Protein AF-0000000074841908 (afdb_homodimer)

pLDDT: mean 91.7, std 14.27, range [29.22, 98.94]

Radius of gyration: 21.96 Å; Cα contacts (8 Å, |Δi|>4): 998; chains: 2; bounding box: 41×89×56 Å

Secondary structure (DSSP, 8-state):
----------PPPEEEEEEEEEE-SSEEEEEEEEE-TTS-EEEEEEEEETTPPSSS-SEEEEEEEEEETTTTEEEEEEEEEEEGGGTEEEEE-SEEEPPTT--HHHHHHHHHHHHH----EEEEEPPPEESSTTTB--EEEEEEEE--TTSGGGSS-----S-TT--EEEEEEESTTHHHHHHHHHHTT-EEEHHHHHHHHHHH--/----------PPPEEEEEEEEEE-SSEEEEEEEEE-TTS-EEEEEEEEETTPPSSS-SEEEEEEEEEETTTTEEEEEEEEEEEGGGTEEEEE-SEEEPPTT--HHHHHHHHHHHHH----EEEEEPPPEESSTTTB--EEEEEEEE--TTSGGGSS-----S-TT--EEEEEEESTTHHHHHHHHHHTT-EEEHHHHHHHHHHH--

Foldseek 3Di:
DPPPPPPPPQADKAWDDKDWDDDDPFKTWIWTWIAGSVRDIDIAIAMETPPDEPAQFFKEFEWEWDQDPVVRAIKTKWKWDADVVVRFIEIGGQMDTADHPGHNQRRRQVSCCQQWQFGWHWDDKAGWDDQCVRHYDHTYIYTYTYGDCPDPSNVDRDNPDPPVPGDMDMDIGGLVCQLVVQVVCVVVPYHYRVVSVVVSVVVVPD/DPPPPPPPPQAAKAWDDKDWDDDDPFKTWIWTWIAGSVRDIDIAIAMETPPDEPDQFFKEFEWEWAQDPVVRAIKTKWKWDADVVVRFIEIGGQMDTADHPGHNQRRRQVSCCQQWQFGWHWDDKAGWDDQCVRHYDHTYIYTYTYGDCPDPSNVDRDNPDPPVPDDMDMDIGGLVCQLVVQVVCVVVPYHYRVVSVVVSVVVVPD

Organism: Aplysia californica (NCBI:txid6500)

Sequence (412 aa):
MASKNSAPTKGKSEHISTKEVARGKWVVLNNVTYKDPTGKERSWEAIGRTTKCKGEADAVGVIAAFNDPSRKCRCVILVRQYRPPLKAYTIEFPAGLIDAGETAAQAAVREMKEETGYSVSVSKVLPASALDGGVGETTMKIVICDLDVEAEGNKNPAAVGGGADEFVDVLIQPLPSLLEKLNEYSEAGDVVDSRVYAWAVGRQSDMASKNSAPTKGKSEHISTKEVARGKWVVLNNVTYKDPTGKERSWEAIGRTTKCKGEADAVGVIAAFNDPSRKCRCVILVRQYRPPLKAYTIEFPAGLIDAGETAAQAAVREMKEETGYSVSVSKVLPASALDGGVGETTMKIVICDLDVEAEGNKNPAAVGGGADEFVDVLIQPLPSLLEKLNEYSEAGDVVDSRVYAWAVGRQSD

Structure (mmCIF, N/CA/C/O backbone):
data_AF-0000000074841908-model_v1
#
loop_
_entity.id
_entity.type
_entity.pdbx_description
1 polymer 'ADP-sugar pyrophosphatase isoform X2'
#
loop_
_atom_site.group_PDB
_atom_site.id
_atom_site.type_symbol
_atom_site.label_atom_id
_atom_site.label_alt_id
_atom_site.label_comp_id
_atom_site.label_asym_id
_atom_site.label_entity_id
_atom_site.label_seq_id
_atom_site.pdbx_PDB_ins_code
_atom_site.Cartn_x
_atom_site.Cartn_y
_atom_site.Cartn_z
_atom_site.occupancy
_atom_site.B_iso_or_equiv
_atom_site.auth_seq_id
_atom_site.auth_comp_id
_atom_site.auth_asym_id
_atom_site.auth_atom_id
_atom_site.pdbx_PDB_model_num
ATOM 1 N N . MET A 1 1 ? 15.773 -45.344 -26.453 1 29.22 1 MET A N 1
ATOM 2 C CA . MET A 1 1 ? 16.422 -44.219 -25.734 1 29.22 1 MET A CA 1
ATOM 3 C C . MET A 1 1 ? 15.422 -43.125 -25.453 1 29.22 1 MET A C 1
ATOM 5 O O . MET A 1 1 ? 14.992 -42.406 -26.375 1 29.22 1 MET A O 1
ATOM 9 N N . ALA A 1 2 ? 14.523 -43.25 -24.531 1 36.5 2 ALA A N 1
ATOM 10 C CA . ALA A 1 2 ? 13.328 -42.469 -24.234 1 36.5 2 ALA A CA 1
ATOM 11 C C . ALA A 1 2 ? 13.688 -41 -23.984 1 36.5 2 ALA A C 1
ATOM 13 O O . ALA A 1 2 ? 14.57 -40.688 -23.172 1 36.5 2 ALA A O 1
ATOM 14 N N . SER A 1 3 ? 13.562 -40.156 -24.984 1 33.66 3 SER A N 1
ATOM 15 C CA . SER A 1 3 ? 13.789 -38.688 -24.953 1 33.66 3 SER A CA 1
ATOM 16 C C . SER A 1 3 ? 13.164 -38.062 -23.719 1 33.66 3 SER A C 1
ATOM 18 O O . SER A 1 3 ? 11.984 -38.281 -23.438 1 33.66 3 SER A O 1
ATOM 20 N N . LYS A 1 4 ? 13.961 -37.844 -22.672 1 36.19 4 LYS A N 1
ATOM 21 C CA . LYS A 1 4 ? 13.617 -37.156 -21.438 1 36.19 4 LYS A CA 1
ATOM 22 C C . LYS A 1 4 ? 12.766 -35.938 -21.719 1 36.19 4 LYS A C 1
ATOM 24 O O . LYS A 1 4 ? 13.18 -35.031 -22.469 1 36.19 4 LYS A O 1
ATOM 29 N N . ASN A 1 5 ? 11.445 -36 -21.938 1 35.47 5 ASN A N 1
ATOM 30 C CA . ASN A 1 5 ? 10.461 -34.938 -22.047 1 35.47 5 ASN A CA 1
ATOM 31 C C . ASN A 1 5 ? 10.773 -33.781 -21.078 1 35.47 5 ASN A C 1
ATOM 33 O O . ASN A 1 5 ? 10.602 -33.938 -19.859 1 35.47 5 ASN A O 1
ATOM 37 N N . SER A 1 6 ? 11.883 -33.062 -21.266 1 35.34 6 SER A N 1
ATOM 38 C CA . SER A 1 6 ? 12.258 -31.875 -20.484 1 35.34 6 SER A CA 1
ATOM 39 C C . SER A 1 6 ? 11.047 -31.016 -20.156 1 35.34 6 SER A C 1
ATOM 41 O O . SER A 1 6 ? 10.242 -30.703 -21.031 1 35.34 6 SER A O 1
ATOM 43 N N . ALA A 1 7 ? 10.383 -31.188 -19.094 1 40.62 7 ALA A N 1
ATOM 44 C CA . ALA A 1 7 ? 9.359 -30.219 -18.688 1 40.62 7 ALA A CA 1
ATOM 45 C C . ALA A 1 7 ? 9.656 -28.844 -19.25 1 40.62 7 ALA A C 1
ATOM 47 O O . ALA A 1 7 ? 10.773 -28.328 -19.094 1 40.62 7 ALA A O 1
ATOM 48 N N . PRO A 1 8 ? 9.07 -28.266 -20.297 1 43.84 8 PRO A N 1
ATOM 49 C CA . PRO A 1 8 ? 9.398 -26.953 -20.891 1 43.84 8 PRO A CA 1
ATOM 50 C C . PRO A 1 8 ? 9.734 -25.906 -19.844 1 43.84 8 PRO A C 1
ATOM 52 O O . PRO A 1 8 ? 9.102 -25.859 -18.781 1 43.84 8 PRO A O 1
ATOM 55 N N . THR A 1 9 ? 10.961 -25.531 -19.578 1 47.03 9 THR A N 1
ATOM 56 C CA . THR A 1 9 ? 11.477 -24.453 -18.719 1 47.03 9 THR A CA 1
ATOM 57 C C . THR A 1 9 ? 10.555 -23.25 -18.766 1 47.03 9 THR A C 1
ATOM 59 O O . THR A 1 9 ? 10.281 -22.703 -19.828 1 47.03 9 THR A O 1
ATOM 62 N N . LYS A 1 10 ? 9.406 -23.25 -18 1 61.25 10 LYS A N 1
ATOM 63 C CA . LYS A 1 10 ? 8.555 -22.062 -18.016 1 61.25 10 LYS A CA 1
ATOM 64 C C . LYS A 1 10 ? 9.398 -20.781 -18.109 1 61.25 10 LYS A C 1
ATOM 66 O O . LYS A 1 10 ? 10.336 -20.594 -17.328 1 61.25 10 LYS A O 1
ATOM 71 N N . GLY A 1 11 ? 9.414 -20.078 -19.25 1 80.25 11 GLY A N 1
ATOM 72 C CA . GLY A 1 11 ? 10.125 -18.828 -19.469 1 80.25 11 GLY A CA 1
ATOM 73 C C . GLY A 1 11 ? 9.742 -17.734 -18.484 1 80.25 11 GLY A C 1
ATOM 74 O O . GLY A 1 11 ? 9.031 -17.984 -17.516 1 80.25 11 GLY A O 1
ATOM 75 N N . LYS A 1 12 ? 10.586 -16.672 -18.422 1 90.62 12 LYS A N 1
ATOM 76 C CA . LYS A 1 12 ? 10.336 -15.5 -17.594 1 90.62 12 LYS A CA 1
ATOM 77 C C . LYS A 1 12 ? 9.594 -14.422 -18.375 1 90.62 12 LYS A C 1
ATOM 79 O O . LYS A 1 12 ? 9.727 -14.32 -19.594 1 90.62 12 LYS A O 1
ATOM 84 N N . SER A 1 13 ? 8.703 -13.727 -17.688 1 95.25 13 SER A N 1
ATOM 85 C CA . SER A 1 13 ? 8.07 -12.555 -18.297 1 95.25 13 SER A CA 1
ATOM 86 C C . SER A 1 13 ? 9.086 -11.453 -18.562 1 95.25 13 SER A C 1
ATOM 88 O O . SER A 1 13 ? 10.062 -11.312 -17.828 1 95.25 13 SER A O 1
ATOM 90 N N . GLU A 1 14 ? 8.805 -10.719 -19.656 1 95.75 14 GLU A N 1
ATOM 91 C CA . GLU A 1 14 ? 9.75 -9.672 -20.031 1 95.75 14 GLU A CA 1
ATOM 92 C C . GLU A 1 14 ? 9.023 -8.461 -20.625 1 95.75 14 GLU A C 1
ATOM 94 O O . GLU A 1 14 ? 8.086 -8.617 -21.406 1 95.75 14 GLU A O 1
ATOM 99 N N . HIS A 1 15 ? 9.492 -7.32 -20.234 1 98.06 15 HIS A N 1
ATOM 100 C CA . HIS A 1 15 ? 8.977 -6.094 -20.828 1 98.06 15 HIS A CA 1
ATOM 101 C C . HIS A 1 15 ? 9.359 -5.992 -22.312 1 98.06 15 HIS A C 1
ATOM 103 O O . HIS A 1 15 ? 10.492 -6.309 -22.688 1 98.06 15 HIS A O 1
ATOM 109 N N . ILE A 1 16 ? 8.453 -5.527 -23.141 1 98.38 16 ILE A N 1
ATOM 110 C CA . ILE A 1 16 ? 8.719 -5.324 -24.562 1 98.38 16 ILE A CA 1
ATOM 111 C C . ILE A 1 16 ? 8.695 -3.83 -24.891 1 98.38 16 ILE A C 1
ATOM 113 O O . ILE A 1 16 ? 9.664 -3.285 -25.422 1 98.38 16 ILE A O 1
ATOM 117 N N . SER A 1 17 ? 7.566 -3.158 -24.562 1 98.38 17 SER A N 1
ATOM 118 C CA . SER A 1 17 ? 7.457 -1.74 -24.891 1 98.38 17 SER A CA 1
ATOM 119 C C . SER A 1 17 ? 6.41 -1.051 -24.016 1 98.38 17 SER A C 1
ATOM 121 O O . SER A 1 17 ? 5.586 -1.714 -23.391 1 98.38 17 SER A O 1
ATOM 123 N N . THR A 1 18 ? 6.57 0.197 -23.922 1 98 18 THR A N 1
ATOM 124 C CA . THR A 1 18 ? 5.598 1.075 -23.281 1 98 18 THR A CA 1
ATOM 125 C C . THR A 1 18 ? 5.195 2.211 -24.219 1 98 18 THR A C 1
ATOM 127 O O . THR A 1 18 ? 6.059 2.906 -24.766 1 98 18 THR A O 1
ATOM 130 N N . LYS A 1 19 ? 3.883 2.318 -24.391 1 97.81 19 LYS A N 1
ATOM 131 C CA . LYS A 1 19 ? 3.359 3.383 -25.25 1 97.81 19 LYS A CA 1
ATOM 132 C C . LYS A 1 19 ? 2.426 4.301 -24.469 1 97.81 19 LYS A C 1
ATOM 134 O O . LYS A 1 19 ? 1.477 3.836 -23.828 1 97.81 19 LYS A O 1
ATOM 139 N N . GLU A 1 20 ? 2.719 5.57 -24.562 1 97.31 20 GLU A N 1
ATOM 140 C CA . GLU A 1 20 ? 1.867 6.551 -23.906 1 97.31 20 GLU A CA 1
ATOM 141 C C . GLU A 1 20 ? 0.495 6.629 -24.562 1 97.31 20 GLU A C 1
ATOM 143 O O . GLU A 1 20 ? 0.396 6.688 -25.797 1 97.31 20 GLU A O 1
ATOM 148 N N . VAL A 1 21 ? -0.515 6.602 -23.75 1 96.38 21 VAL A N 1
ATOM 149 C CA . VAL A 1 21 ? -1.896 6.703 -24.219 1 96.38 21 VAL A CA 1
ATOM 150 C C . VAL A 1 21 ? -2.428 8.109 -23.953 1 96.38 21 VAL A C 1
ATOM 152 O O . VAL A 1 21 ? -3.07 8.711 -24.812 1 96.38 21 VAL A O 1
ATOM 155 N N . ALA A 1 22 ? -2.219 8.602 -22.781 1 97.12 22 ALA A N 1
ATOM 156 C CA . ALA A 1 22 ? -2.648 9.93 -22.359 1 97.12 22 ALA A CA 1
ATOM 157 C C . ALA A 1 22 ? -1.729 10.484 -21.266 1 97.12 22 ALA A C 1
ATOM 159 O O . ALA A 1 22 ? -1.188 9.719 -20.469 1 97.12 22 ALA A O 1
ATOM 160 N N . ARG A 1 23 ? -1.58 11.828 -21.281 1 96.25 23 ARG A N 1
ATOM 161 C CA . ARG A 1 23 ? -0.654 12.461 -20.344 1 96.25 23 ARG A CA 1
ATOM 162 C C . ARG A 1 23 ? -1.282 13.695 -19.703 1 96.25 23 ARG A C 1
ATOM 164 O O . ARG A 1 23 ? -1.821 14.555 -20.406 1 96.25 23 ARG A O 1
ATOM 171 N N . GLY A 1 24 ? -1.348 13.656 -18.406 1 95.5 24 GLY A N 1
ATOM 172 C CA . GLY A 1 24 ? -1.658 14.859 -17.656 1 95.5 24 GLY A CA 1
ATOM 173 C C . GLY A 1 24 ? -0.424 15.586 -17.156 1 95.5 24 GLY A C 1
ATOM 174 O O . GLY A 1 24 ? 0.679 15.359 -17.656 1 95.5 24 GLY A O 1
ATOM 175 N N . LYS A 1 25 ? -0.64 16.547 -16.344 1 95.5 25 LYS A N 1
ATOM 176 C CA . LYS A 1 25 ? 0.478 17.297 -15.766 1 95.5 25 LYS A CA 1
ATOM 177 C C . LYS A 1 25 ? 1.285 16.406 -14.82 1 95.5 25 LYS A C 1
ATOM 179 O O . LYS A 1 25 ? 2.514 16.5 -14.766 1 95.5 25 LYS A O 1
ATOM 184 N N . TRP A 1 26 ? 0.561 15.484 -14.094 1 95.69 26 TRP A N 1
ATOM 185 C CA . TRP A 1 26 ? 1.221 14.766 -13.008 1 95.69 26 TRP A CA 1
ATOM 186 C C . TRP A 1 26 ? 1.149 13.258 -13.227 1 95.69 26 TRP A C 1
ATOM 188 O O . TRP A 1 26 ? 1.909 12.5 -12.617 1 95.69 26 TRP A O 1
ATOM 198 N N . VAL A 1 27 ? 0.228 12.773 -14.07 1 96.94 27 VAL A N 1
ATOM 199 C CA . VAL A 1 27 ? 0.012 11.344 -14.258 1 96.94 27 VAL A CA 1
ATOM 200 C C . VAL A 1 27 ? -0.019 11.016 -15.75 1 96.94 27 VAL A C 1
ATOM 202 O O . VAL A 1 27 ? -0.584 11.773 -16.547 1 96.94 27 VAL A O 1
ATOM 205 N N . VAL A 1 28 ? 0.568 9.938 -16.109 1 97.06 28 VAL A N 1
ATOM 206 C CA . VAL A 1 28 ? 0.56 9.453 -17.484 1 97.06 28 VAL A CA 1
ATOM 207 C C . VAL A 1 28 ? -0.056 8.055 -17.547 1 97.06 28 VAL A C 1
ATOM 209 O O . VAL A 1 28 ? 0.204 7.219 -16.672 1 97.06 28 VAL A O 1
ATOM 212 N N . LEU A 1 29 ? -0.967 7.812 -18.453 1 97.75 29 LEU A N 1
ATOM 213 C CA . LEU A 1 29 ? -1.534 6.504 -18.766 1 97.75 29 LEU A CA 1
ATOM 214 C C . LEU A 1 29 ? -0.788 5.848 -19.922 1 97.75 29 LEU A C 1
ATOM 216 O O . LEU A 1 29 ? -0.633 6.445 -20.984 1 97.75 29 LEU A O 1
ATOM 220 N N . ASN A 1 30 ? -0.305 4.641 -19.703 1 98.06 30 ASN A N 1
ATOM 221 C CA . ASN A 1 30 ? 0.485 3.904 -20.672 1 98.06 30 ASN A CA 1
ATOM 222 C C . ASN A 1 30 ? -0.14 2.549 -21 1 98.06 30 ASN A C 1
ATOM 224 O O . ASN A 1 30 ? -0.87 1.989 -20.172 1 98.06 30 ASN A O 1
ATOM 228 N N . ASN A 1 31 ? 0.128 2.076 -22.188 1 98.19 31 ASN A N 1
ATOM 229 C CA . ASN A 1 31 ? -0.021 0.667 -22.531 1 98.19 31 ASN A CA 1
ATOM 230 C C . ASN A 1 31 ? 1.321 -0.058 -22.531 1 98.19 31 ASN A C 1
ATOM 232 O O . ASN A 1 31 ? 2.225 0.289 -23.297 1 98.19 31 ASN A O 1
ATOM 236 N N . VAL A 1 32 ? 1.438 -0.991 -21.703 1 98.44 32 VAL A N 1
ATOM 237 C CA . VAL A 1 32 ? 2.67 -1.765 -21.578 1 98.44 32 VAL A CA 1
ATOM 238 C C . VAL A 1 32 ? 2.514 -3.105 -22.281 1 98.44 32 VAL A C 1
ATOM 240 O O . VAL A 1 32 ? 1.568 -3.852 -22.016 1 98.44 32 VAL A O 1
ATOM 243 N N . THR A 1 33 ? 3.355 -3.352 -23.219 1 98.62 33 THR A N 1
ATOM 244 C CA . THR A 1 33 ? 3.42 -4.652 -23.859 1 98.62 33 THR A CA 1
ATOM 245 C C . THR A 1 33 ? 4.523 -5.512 -23.25 1 98.62 33 THR A C 1
ATOM 247 O O . THR A 1 33 ? 5.633 -5.031 -23.016 1 98.62 33 THR A O 1
ATOM 250 N N . TYR A 1 34 ? 4.203 -6.734 -22.938 1 97.69 34 TYR A N 1
ATOM 251 C CA . TYR A 1 34 ? 5.172 -7.645 -22.344 1 97.69 34 TYR A CA 1
ATOM 252 C C . TYR A 1 34 ? 4.953 -9.07 -22.828 1 97.69 34 TYR A C 1
ATOM 254 O O . TYR A 1 34 ? 3.92 -9.375 -23.438 1 97.69 34 TYR A O 1
ATOM 262 N N . LYS A 1 35 ? 5.949 -9.883 -22.656 1 96.94 35 LYS A N 1
ATOM 263 C CA . LYS A 1 35 ? 5.859 -11.312 -22.922 1 96.94 35 LYS A CA 1
ATOM 264 C C . LYS A 1 35 ? 5.621 -12.094 -21.625 1 96.94 35 LYS A C 1
ATOM 266 O O . LYS A 1 35 ? 6.312 -11.883 -20.641 1 96.94 35 LYS A O 1
ATOM 271 N N . ASP A 1 36 ? 4.641 -12.961 -21.719 1 94.81 36 ASP A N 1
ATOM 272 C CA . ASP A 1 36 ? 4.426 -13.812 -20.547 1 94.81 36 ASP A CA 1
ATOM 273 C C . ASP A 1 36 ? 5.34 -15.031 -20.578 1 94.81 36 ASP A C 1
ATOM 275 O O . ASP A 1 36 ? 6.129 -15.195 -21.516 1 94.81 36 ASP A O 1
ATOM 279 N N . PRO A 1 37 ? 5.379 -15.906 -19.594 1 93.12 37 PRO A N 1
ATOM 280 C CA . PRO A 1 37 ? 6.332 -17.016 -19.531 1 93.12 37 PRO A CA 1
ATOM 281 C C . PRO A 1 37 ? 6.164 -18.016 -20.672 1 93.12 37 PRO A C 1
ATOM 283 O O . PRO A 1 37 ? 7.074 -18.797 -20.953 1 93.12 37 PRO A O 1
ATOM 286 N N . THR A 1 38 ? 5.047 -18.016 -21.344 1 92.38 38 THR A N 1
ATOM 287 C CA . THR A 1 38 ? 4.832 -18.906 -22.484 1 92.38 38 THR A CA 1
ATOM 288 C C . THR A 1 38 ? 5.336 -18.266 -23.766 1 92.38 38 THR A C 1
ATOM 290 O O . THR A 1 38 ? 5.316 -18.891 -24.828 1 92.38 38 THR A O 1
ATOM 293 N N . GLY A 1 39 ? 5.707 -17.016 -23.656 1 93.38 39 GLY A N 1
ATOM 294 C CA . GLY A 1 39 ? 6.199 -16.297 -24.828 1 93.38 39 GLY A CA 1
ATOM 295 C C . GLY A 1 39 ? 5.133 -15.469 -25.516 1 93.38 39 GLY A C 1
ATOM 296 O O . GLY A 1 39 ? 5.418 -14.742 -26.469 1 93.38 39 GLY A O 1
ATOM 297 N N . LYS A 1 40 ? 3.963 -15.539 -25.031 1 95.12 40 LYS A N 1
ATOM 298 C CA . LYS A 1 40 ? 2.855 -14.789 -25.609 1 95.12 40 LYS A CA 1
ATOM 299 C C . LYS A 1 40 ? 2.945 -13.312 -25.25 1 95.12 40 LYS A C 1
ATOM 301 O O . LYS A 1 40 ? 3.217 -12.961 -24.094 1 95.12 40 LYS A O 1
ATOM 306 N N . GLU A 1 41 ? 2.715 -12.453 -26.234 1 96.5 41 GLU A N 1
ATOM 307 C CA . GLU A 1 41 ? 2.672 -11.016 -25.984 1 96.5 41 GLU A CA 1
ATOM 308 C C . GLU A 1 41 ? 1.345 -10.602 -25.359 1 96.5 41 GLU A C 1
ATOM 310 O O . GLU A 1 41 ? 0.279 -11.031 -25.812 1 96.5 41 GLU A O 1
ATOM 315 N N . ARG A 1 42 ? 1.458 -9.828 -24.344 1 96.62 42 ARG A N 1
ATOM 316 C CA . ARG A 1 42 ? 0.302 -9.32 -23.609 1 96.62 42 ARG A CA 1
ATOM 317 C C . ARG A 1 42 ? 0.368 -7.805 -23.469 1 96.62 42 ARG A C 1
ATOM 319 O O . ARG A 1 42 ? 1.421 -7.199 -23.688 1 96.62 42 ARG A O 1
ATOM 326 N N . SER A 1 43 ? -0.768 -7.23 -23.234 1 97.06 43 SER A N 1
ATOM 327 C CA . SER A 1 43 ? -0.873 -5.797 -22.984 1 97.06 43 SER A CA 1
ATOM 328 C C . SER A 1 43 ? -1.454 -5.523 -21.594 1 97.06 43 SER A C 1
ATOM 330 O O . SER A 1 43 ? -2.279 -6.293 -21.109 1 97.06 43 SER A O 1
ATOM 332 N N . TRP A 1 44 ? -0.94 -4.469 -21.047 1 97.69 44 TRP A N 1
ATOM 333 C CA . TRP A 1 44 ? -1.365 -4.027 -19.719 1 97.69 44 TRP A CA 1
ATOM 334 C C . TRP A 1 44 ? -1.463 -2.508 -19.656 1 97.69 44 TRP A C 1
ATOM 336 O O . TRP A 1 44 ? -0.546 -1.803 -20.078 1 97.69 44 TRP A O 1
ATOM 346 N N . GLU A 1 45 ? -2.633 -2.004 -19.172 1 97.94 45 GLU A N 1
ATOM 347 C CA . GLU A 1 45 ? -2.73 -0.568 -18.922 1 97.94 45 GLU A CA 1
ATOM 348 C C . GLU A 1 45 ? -2.102 -0.195 -17.578 1 97.94 45 GLU A C 1
ATOM 350 O O . GLU A 1 45 ? -2.414 -0.799 -16.562 1 97.94 45 GLU A O 1
ATOM 355 N N . ALA A 1 46 ? -1.201 0.742 -17.578 1 97.69 46 ALA A N 1
ATOM 356 C CA . ALA A 1 46 ? -0.436 1.137 -16.406 1 97.69 46 ALA A CA 1
ATOM 357 C C . ALA A 1 46 ? -0.327 2.656 -16.297 1 97.69 46 ALA A C 1
ATOM 359 O O . ALA A 1 46 ? -0.462 3.361 -17.312 1 97.69 46 ALA A O 1
ATOM 360 N N . ILE A 1 47 ? -0.094 3.064 -15.078 1 97.12 47 ILE A N 1
ATOM 361 C CA . ILE A 1 47 ? 0.081 4.5 -14.883 1 97.12 47 ILE A CA 1
ATOM 362 C C . ILE A 1 47 ? 1.502 4.785 -14.398 1 97.12 47 ILE A C 1
ATOM 364 O O . ILE A 1 47 ? 2.145 3.924 -13.797 1 97.12 47 ILE A O 1
ATOM 368 N N . GLY A 1 48 ? 1.931 5.961 -14.688 1 95.31 48 GLY A N 1
ATOM 369 C CA . GLY A 1 48 ? 3.166 6.512 -14.148 1 95.31 48 GLY A CA 1
ATOM 370 C C . GLY A 1 48 ? 3.033 7.957 -13.703 1 95.31 48 GLY A C 1
ATOM 371 O O . GLY A 1 48 ? 2.018 8.602 -13.969 1 95.31 48 GLY A O 1
ATOM 372 N N . ARG A 1 49 ? 3.979 8.398 -12.961 1 94.5 49 ARG A N 1
ATOM 373 C CA . ARG A 1 49 ? 4.082 9.812 -12.633 1 94.5 49 ARG A CA 1
ATOM 374 C C . ARG A 1 49 ? 4.941 10.555 -13.648 1 94.5 49 ARG A C 1
ATOM 376 O O . ARG A 1 49 ? 5.965 10.039 -14.094 1 94.5 49 ARG A O 1
ATOM 383 N N . THR A 1 50 ? 4.523 11.75 -13.969 1 93.44 50 THR A N 1
ATOM 384 C CA . THR A 1 50 ? 5.281 12.539 -14.922 1 93.44 50 THR A CA 1
ATOM 385 C C . THR A 1 50 ? 6.469 13.219 -14.242 1 93.44 50 THR A C 1
ATOM 387 O O . THR A 1 50 ? 7.348 13.766 -14.914 1 93.44 50 THR A O 1
ATOM 390 N N . THR A 1 51 ? 6.527 13.203 -12.93 1 85.94 51 THR A N 1
ATOM 391 C CA . THR A 1 51 ? 7.551 13.898 -12.156 1 85.94 51 THR A CA 1
ATOM 392 C C . THR A 1 51 ? 8.586 12.914 -11.617 1 85.94 51 THR A C 1
ATOM 394 O O . THR A 1 51 ? 9.344 13.234 -10.703 1 85.94 51 THR A O 1
ATOM 397 N N . LYS A 1 52 ? 8.578 11.758 -12.141 1 83.94 52 LYS A N 1
ATOM 398 C CA . LYS A 1 52 ? 9.523 10.766 -11.641 1 83.94 52 LYS A CA 1
ATOM 399 C C . LYS A 1 52 ? 10.969 11.234 -11.82 1 83.94 52 LYS A C 1
ATOM 401 O O . LYS A 1 52 ? 11.344 11.719 -12.891 1 83.94 52 LYS A O 1
ATOM 406 N N . CYS A 1 53 ? 11.656 11.25 -10.719 1 80.06 53 CYS A N 1
ATOM 407 C CA . CYS A 1 53 ? 13.07 11.586 -10.75 1 80.06 53 CYS A CA 1
ATOM 408 C C . CYS A 1 53 ? 13.93 10.328 -10.664 1 80.06 53 CYS A C 1
ATOM 410 O O . CYS A 1 53 ? 13.469 9.281 -10.195 1 80.06 53 CYS A O 1
ATOM 412 N N . LYS A 1 54 ? 15.18 10.562 -11.281 1 79.25 54 LYS A N 1
ATOM 413 C CA . LYS A 1 54 ? 16.141 9.477 -11.109 1 79.25 54 LYS A CA 1
ATOM 414 C C . LYS A 1 54 ? 16.484 9.273 -9.641 1 79.25 54 LYS A C 1
ATOM 416 O O . LYS A 1 54 ? 16.688 10.242 -8.906 1 79.25 54 LYS A O 1
ATOM 421 N N . GLY A 1 55 ? 16.266 8.117 -9.102 1 78.5 55 GLY A N 1
ATOM 422 C CA . GLY A 1 55 ? 16.562 7.887 -7.699 1 78.5 55 GLY A CA 1
ATOM 423 C C . GLY A 1 55 ? 16.172 6.504 -7.223 1 78.5 55 GLY A C 1
ATOM 424 O O . GLY A 1 55 ? 15.977 5.594 -8.031 1 78.5 55 GLY A O 1
ATOM 425 N N . GLU A 1 56 ? 16.281 6.391 -5.957 1 86.31 56 GLU A N 1
ATOM 426 C CA . GLU A 1 56 ? 16.094 5.113 -5.281 1 86.31 56 GLU A CA 1
ATOM 427 C C . GLU A 1 56 ? 14.625 4.699 -5.281 1 86.31 56 GLU A C 1
ATOM 429 O O . GLU A 1 56 ? 14.312 3.506 -5.332 1 86.31 56 GLU A O 1
ATOM 434 N N . ALA A 1 57 ? 13.656 5.68 -5.211 1 96.31 57 ALA A N 1
ATOM 435 C CA . ALA A 1 57 ? 12.203 5.5 -5.195 1 96.31 57 ALA A CA 1
ATOM 436 C C . ALA A 1 57 ? 11.484 6.82 -5.445 1 96.31 57 ALA A C 1
ATOM 438 O O . ALA A 1 57 ? 12.117 7.883 -5.48 1 96.31 57 ALA A O 1
ATOM 439 N N . ASP A 1 58 ? 10.242 6.742 -5.73 1 96.81 58 ASP A N 1
ATOM 440 C CA . ASP A 1 58 ? 9.453 7.949 -5.977 1 96.81 58 ASP A CA 1
ATOM 441 C C . ASP A 1 58 ? 9.188 8.703 -4.676 1 96.81 58 ASP A C 1
ATOM 443 O O . ASP A 1 58 ? 9.18 9.938 -4.66 1 96.81 58 ASP A O 1
ATOM 447 N N . ALA A 1 59 ? 8.984 7.965 -3.617 1 97.31 59 ALA A N 1
ATOM 448 C CA . ALA A 1 59 ? 8.516 8.57 -2.375 1 97.31 59 ALA A CA 1
ATOM 449 C C . ALA A 1 59 ? 9.094 7.848 -1.16 1 97.31 59 ALA A C 1
ATOM 451 O O . ALA A 1 59 ? 9.75 6.816 -1.301 1 97.31 59 ALA A O 1
ATOM 452 N N . VAL A 1 60 ? 8.891 8.484 -0.013 1 98.5 60 VAL A N 1
ATOM 453 C CA . VAL A 1 60 ? 9.164 7.836 1.266 1 98.5 60 VAL A CA 1
ATOM 454 C C . VAL A 1 60 ? 7.898 7.82 2.119 1 98.5 60 VAL A C 1
ATOM 456 O O . VAL A 1 60 ? 7.023 8.672 1.957 1 98.5 60 VAL A O 1
ATOM 459 N N . GLY A 1 61 ? 7.684 6.844 2.883 1 98.75 61 GLY A N 1
ATOM 460 C CA . GLY A 1 61 ? 6.797 6.773 4.031 1 98.75 61 GLY A CA 1
ATOM 461 C C . GLY A 1 61 ? 7.527 6.539 5.34 1 98.75 61 GLY A C 1
ATOM 462 O O . GLY A 1 61 ? 8.445 5.719 5.406 1 98.75 61 GLY A O 1
ATOM 463 N N . VAL A 1 62 ? 7.18 7.258 6.363 1 98.88 62 VAL A N 1
ATOM 464 C CA . VAL A 1 62 ? 7.992 7.281 7.574 1 98.88 62 VAL A CA 1
ATOM 465 C C . VAL A 1 62 ? 7.23 6.625 8.719 1 98.88 62 VAL A C 1
ATOM 467 O O . VAL A 1 62 ? 6.086 6.984 9 1 98.88 62 VAL A O 1
ATOM 470 N N . ILE A 1 63 ? 7.773 5.656 9.32 1 98.81 63 ILE A N 1
ATOM 471 C CA . ILE A 1 63 ? 7.266 5.098 10.57 1 98.81 63 ILE A CA 1
ATOM 472 C C . ILE A 1 63 ? 8.078 5.641 11.742 1 98.81 63 ILE A C 1
ATOM 474 O O . ILE A 1 63 ? 9.25 5.305 11.906 1 98.81 63 ILE A O 1
ATOM 478 N N . ALA A 1 64 ? 7.477 6.449 12.5 1 98.12 64 ALA A N 1
ATOM 479 C CA . ALA A 1 64 ? 8.094 7.051 13.68 1 98.12 64 ALA A CA 1
ATOM 480 C C . ALA A 1 64 ? 7.316 6.699 14.945 1 98.12 64 ALA A C 1
ATOM 482 O O . ALA A 1 64 ? 6.293 7.32 15.242 1 98.12 64 ALA A O 1
ATOM 483 N N . ALA A 1 65 ? 7.742 5.707 15.641 1 95.75 65 ALA A N 1
ATOM 484 C CA . ALA A 1 65 ? 7.203 5.324 16.953 1 95.75 65 ALA A CA 1
ATOM 485 C C . ALA A 1 65 ? 8.109 5.801 18.078 1 95.75 65 ALA A C 1
ATOM 487 O O . ALA A 1 65 ? 9.32 5.934 17.891 1 95.75 65 ALA A O 1
ATOM 488 N N . PHE A 1 66 ? 7.527 6.082 19.141 1 95.62 66 PHE A N 1
ATOM 489 C CA . PHE A 1 66 ? 8.273 6.637 20.266 1 95.62 66 PHE A CA 1
ATOM 490 C C . PHE A 1 66 ? 7.562 6.348 21.578 1 95.62 66 PHE A C 1
ATOM 492 O O . PHE A 1 66 ? 6.363 6.055 21.594 1 95.62 66 PHE A O 1
ATOM 499 N N . ASN A 1 67 ? 8.336 6.371 22.656 1 94.62 67 ASN A N 1
ATOM 500 C CA . ASN A 1 67 ? 7.734 6.297 23.969 1 94.62 67 ASN A CA 1
ATOM 501 C C . ASN A 1 67 ? 7.152 7.641 24.406 1 94.62 67 ASN A C 1
ATOM 503 O O . ASN A 1 67 ? 7.867 8.641 24.469 1 94.62 67 ASN A O 1
ATOM 507 N N . ASP A 1 68 ? 5.895 7.645 24.594 1 93.31 68 ASP A N 1
ATOM 508 C CA . ASP A 1 68 ? 5.234 8.859 25.062 1 93.31 68 ASP A CA 1
ATOM 509 C C . ASP A 1 68 ? 5.145 8.883 26.594 1 93.31 68 ASP A C 1
ATOM 511 O O . ASP A 1 68 ? 4.371 8.133 27.188 1 93.31 68 ASP A O 1
ATOM 515 N N . PRO A 1 69 ? 5.891 9.805 27.172 1 92.06 69 PRO A N 1
ATOM 516 C CA . PRO A 1 69 ? 5.891 9.828 28.641 1 92.06 69 PRO A CA 1
ATOM 517 C C . PRO A 1 69 ? 4.539 10.234 29.219 1 92.06 69 PRO A C 1
ATOM 519 O O . PRO A 1 69 ? 4.164 9.773 30.297 1 92.06 69 PRO A O 1
ATOM 522 N N . SER A 1 70 ? 3.838 11.031 28.547 1 90.75 70 SER A N 1
ATOM 523 C CA . SER A 1 70 ? 2.557 11.516 29.062 1 90.75 70 SER A CA 1
ATOM 524 C C . SER A 1 70 ? 1.513 10.398 29.062 1 90.75 70 SER A C 1
ATOM 526 O O . SER A 1 70 ? 0.682 10.328 29.969 1 90.75 70 SER A O 1
ATOM 528 N N . ARG A 1 71 ? 1.592 9.492 28.156 1 91.44 71 ARG A N 1
ATOM 529 C CA . ARG A 1 71 ? 0.624 8.406 28.016 1 91.44 71 ARG A CA 1
ATOM 530 C C . ARG A 1 71 ? 1.155 7.117 28.625 1 91.44 71 ARG A C 1
ATOM 532 O O . ARG A 1 71 ? 0.413 6.145 28.766 1 91.44 71 ARG A O 1
ATOM 539 N N . LYS A 1 72 ? 2.4 7.078 28.875 1 93.75 72 LYS A N 1
ATOM 540 C CA . LYS A 1 72 ? 3.074 5.926 29.469 1 93.75 72 LYS A CA 1
ATOM 541 C C . LYS A 1 72 ? 2.959 4.699 28.562 1 93.75 72 LYS A C 1
ATOM 543 O O . LYS A 1 72 ? 2.674 3.598 29.047 1 93.75 72 LYS A O 1
ATOM 548 N N . CYS A 1 73 ? 2.945 4.898 27.328 1 94.69 73 CYS A N 1
ATOM 549 C CA . CYS A 1 73 ? 2.961 3.83 26.328 1 94.69 73 CYS A CA 1
ATOM 550 C C . CYS A 1 73 ? 3.674 4.273 25.062 1 94.69 73 CYS A C 1
ATOM 552 O O . CYS A 1 73 ? 4.039 5.445 24.922 1 94.69 73 CYS A O 1
ATOM 554 N N . ARG A 1 74 ? 3.977 3.326 24.25 1 95.69 74 ARG A N 1
ATOM 555 C CA . ARG A 1 74 ? 4.531 3.645 22.938 1 95.69 74 ARG A CA 1
ATOM 556 C C . ARG A 1 74 ? 3.451 4.172 22 1 95.69 74 ARG A C 1
ATOM 558 O O . ARG A 1 74 ? 2.322 3.678 22.016 1 95.69 74 ARG A O 1
ATOM 565 N N . CYS A 1 75 ? 3.805 5.176 21.266 1 97.31 75 CYS A N 1
ATOM 566 C CA . CYS A 1 75 ? 2.895 5.801 20.312 1 97.31 75 CYS A CA 1
ATOM 567 C C . CYS A 1 75 ? 3.523 5.883 18.922 1 97.31 75 CYS A C 1
ATOM 569 O O . CYS A 1 75 ? 4.715 5.609 18.766 1 97.31 75 CYS A O 1
ATOM 571 N N . VAL A 1 76 ? 2.711 6.156 17.969 1 98 76 VAL A N 1
ATOM 572 C CA . VAL A 1 76 ? 3.162 6.383 16.594 1 98 76 VAL A CA 1
ATOM 573 C C . VAL A 1 76 ? 2.562 7.68 16.062 1 98 76 VAL A C 1
ATOM 575 O O . VAL A 1 76 ? 1.446 8.055 16.438 1 98 76 VAL A O 1
ATOM 578 N N . ILE A 1 77 ? 3.322 8.383 15.195 1 98.06 77 ILE A N 1
ATOM 579 C CA . ILE A 1 77 ? 2.828 9.578 14.516 1 98.06 77 ILE A CA 1
ATOM 580 C C . ILE A 1 77 ? 2.164 9.188 13.195 1 98.06 77 ILE A C 1
ATOM 582 O O . ILE A 1 77 ? 2.785 8.539 12.352 1 98.06 77 ILE A O 1
ATOM 586 N N . LEU A 1 78 ? 0.92 9.5 13.031 1 98.62 78 LEU A N 1
ATOM 587 C CA . LEU A 1 78 ? 0.184 9.414 11.781 1 98.62 78 LEU A CA 1
ATOM 588 C C . LEU A 1 78 ? -0.275 10.789 11.32 1 98.62 78 LEU A C 1
ATOM 590 O O . LEU A 1 78 ? -0.153 11.773 12.055 1 98.62 78 LEU A O 1
ATOM 594 N N . VAL A 1 79 ? -0.715 10.836 10.086 1 98 79 VAL A N 1
ATOM 595 C CA . VAL A 1 79 ? -1.271 12.086 9.57 1 98 79 VAL A CA 1
ATOM 596 C C . VAL A 1 79 ? -2.627 11.82 8.922 1 98 79 VAL A C 1
ATOM 598 O O . VAL A 1 79 ? -2.898 10.703 8.469 1 98 79 VAL A O 1
ATOM 601 N N . ARG A 1 80 ? -3.463 12.773 8.961 1 97.75 80 ARG A N 1
ATOM 602 C CA . ARG A 1 80 ? -4.77 12.773 8.312 1 97.75 80 ARG A CA 1
ATOM 603 C C . ARG A 1 80 ? -4.871 13.898 7.285 1 97.75 80 ARG A C 1
ATOM 605 O O . ARG A 1 80 ? -4.633 15.062 7.613 1 97.75 80 ARG A O 1
ATOM 612 N N . GLN A 1 81 ? -5.105 13.617 6.117 1 96.62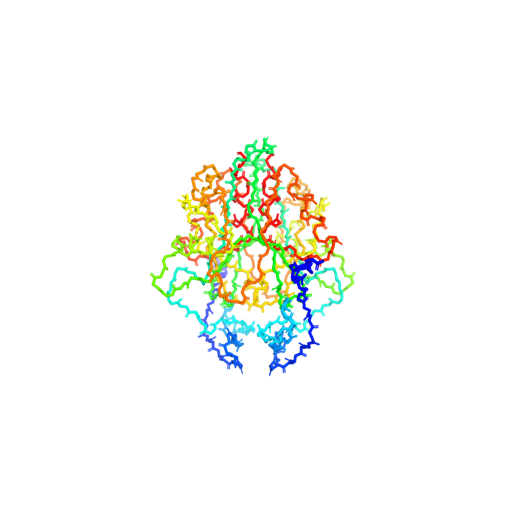 81 GLN A N 1
ATOM 613 C CA . GLN A 1 81 ? -5.246 14.609 5.062 1 96.62 81 GLN A CA 1
ATOM 614 C C . GLN A 1 81 ? -6.246 14.156 4.004 1 96.62 81 GLN A C 1
ATOM 616 O O . GLN A 1 81 ? -6.543 12.969 3.893 1 96.62 81 GLN A O 1
ATOM 621 N N . TYR A 1 82 ? -6.734 15.141 3.268 1 96.94 82 TYR A N 1
ATOM 622 C CA . TYR A 1 82 ? -7.703 14.844 2.217 1 96.94 82 TYR A CA 1
ATOM 623 C C . TYR A 1 82 ? -7.008 14.32 0.968 1 96.94 82 TYR A C 1
ATOM 625 O O . TYR A 1 82 ? -6.031 14.906 0.498 1 96.94 82 TYR A O 1
ATOM 633 N N . ARG A 1 83 ? -7.465 13.203 0.454 1 97.81 83 ARG A N 1
ATOM 634 C CA . ARG A 1 83 ? -7 12.648 -0.812 1 97.81 83 ARG A CA 1
ATOM 635 C C . ARG A 1 83 ? -8.094 12.703 -1.873 1 97.81 83 ARG A C 1
ATOM 637 O O . ARG A 1 83 ? -9.031 11.906 -1.854 1 97.81 83 ARG A O 1
ATOM 644 N N . PRO A 1 84 ? -7.969 13.539 -2.783 1 97.94 84 PRO A N 1
ATOM 645 C CA . PRO A 1 84 ? -9.016 13.75 -3.791 1 97.94 84 PRO A CA 1
ATOM 646 C C . PRO A 1 84 ? -9.359 12.477 -4.559 1 97.94 84 PRO A C 1
ATOM 648 O O . PRO A 1 84 ? -10.531 12.211 -4.832 1 97.94 84 PRO A O 1
ATOM 651 N N . PRO A 1 85 ? -8.383 11.617 -4.953 1 98 85 PRO A N 1
ATOM 652 C CA . PRO A 1 85 ? -8.766 10.406 -5.68 1 98 85 PRO A CA 1
ATOM 653 C C . PRO A 1 85 ? -9.797 9.562 -4.922 1 98 85 PRO A C 1
ATOM 655 O O . PRO A 1 85 ? -10.633 8.906 -5.543 1 98 85 PRO A O 1
ATOM 658 N N . LEU A 1 86 ? -9.719 9.625 -3.615 1 97.88 86 LEU A N 1
ATOM 659 C CA . LEU A 1 86 ? -10.602 8.805 -2.789 1 97.88 86 LEU A CA 1
ATOM 660 C C . LEU A 1 86 ? -11.82 9.602 -2.34 1 97.88 86 LEU A C 1
ATOM 662 O O . LEU A 1 86 ? -12.742 9.047 -1.736 1 97.88 86 LEU A O 1
ATOM 666 N N . LYS A 1 87 ? -11.789 10.914 -2.557 1 97.5 87 LYS A N 1
ATOM 667 C CA . LYS A 1 87 ? -12.836 11.812 -2.088 1 97.5 87 LYS A CA 1
ATOM 668 C C . LYS A 1 87 ? -13.062 11.664 -0.587 1 97.5 87 LYS A C 1
ATOM 670 O O . LYS A 1 87 ? -14.203 11.641 -0.125 1 97.5 87 LYS A O 1
ATOM 675 N N . ALA A 1 88 ? -11.992 11.531 0.124 1 97.88 88 ALA A N 1
ATOM 676 C CA . ALA A 1 88 ? -12.07 11.273 1.561 1 97.88 88 ALA A CA 1
ATOM 677 C C . ALA A 1 88 ? -10.773 11.695 2.258 1 97.88 88 ALA A C 1
ATOM 679 O O . ALA A 1 88 ? -9.742 11.859 1.608 1 97.88 88 ALA A O 1
ATOM 680 N N . TYR A 1 89 ? -10.906 11.93 3.527 1 98.12 89 TYR A N 1
ATOM 681 C CA . TYR A 1 89 ? -9.703 12 4.352 1 98.12 89 TYR A CA 1
ATOM 682 C C . TYR A 1 89 ? -9.109 10.609 4.566 1 98.12 89 TYR A C 1
ATOM 684 O O . TYR A 1 89 ? -9.836 9.617 4.633 1 98.12 89 TYR A O 1
ATOM 692 N N . THR A 1 90 ? -7.82 10.594 4.621 1 98.62 90 THR A N 1
ATOM 693 C CA . THR A 1 90 ? -7.098 9.336 4.789 1 98.62 90 THR A CA 1
ATOM 694 C C . THR A 1 90 ? -6.18 9.406 6.008 1 98.62 90 THR A C 1
ATOM 696 O O . THR A 1 90 ? -5.695 10.477 6.371 1 98.62 90 THR A O 1
ATOM 699 N N . ILE A 1 91 ? -6.02 8.281 6.684 1 98.94 91 ILE A N 1
ATOM 700 C CA . ILE A 1 91 ? -5.039 8.109 7.75 1 98.94 91 ILE A CA 1
ATOM 701 C C . ILE A 1 91 ? -3.789 7.43 7.195 1 98.94 91 ILE A C 1
ATOM 703 O O . ILE A 1 91 ? -3.865 6.324 6.652 1 98.94 91 ILE A O 1
ATOM 707 N N . GLU A 1 92 ? -2.658 8.078 7.336 1 98.88 92 GLU A N 1
ATOM 708 C CA . GLU A 1 92 ? -1.437 7.629 6.672 1 98.88 92 GLU A CA 1
ATOM 709 C C . GLU A 1 92 ? -0.225 7.777 7.586 1 98.88 92 GLU A C 1
ATOM 711 O O . GLU A 1 92 ? -0.261 8.539 8.555 1 98.88 92 GLU A O 1
ATOM 716 N N . PHE A 1 93 ? 0.88 7.02 7.266 1 98.88 93 PHE A N 1
ATOM 717 C CA . PHE A 1 93 ? 2.182 7.477 7.742 1 98.88 93 PHE A CA 1
ATOM 718 C C . PHE A 1 93 ? 2.557 8.805 7.102 1 98.88 93 PHE A C 1
ATOM 720 O O . PHE A 1 93 ? 2.197 9.07 5.953 1 98.88 93 PHE A O 1
ATOM 727 N N . PRO A 1 94 ? 3.289 9.695 7.863 1 98.12 94 PRO A N 1
ATOM 728 C CA . PRO A 1 94 ? 3.885 10.828 7.145 1 98.12 94 PRO A CA 1
ATOM 729 C C . PRO A 1 94 ? 4.672 10.383 5.91 1 98.12 94 PRO A C 1
ATOM 731 O O . PRO A 1 94 ? 5.391 9.383 5.957 1 98.12 94 PRO A O 1
ATOM 734 N N . ALA A 1 95 ? 4.5 11.07 4.84 1 97.88 95 ALA A N 1
ATOM 735 C CA . ALA A 1 95 ? 5.082 10.633 3.572 1 97.88 95 ALA A CA 1
ATOM 736 C C . ALA A 1 95 ? 5.258 11.812 2.615 1 97.88 95 ALA A C 1
ATOM 738 O O . ALA A 1 95 ? 4.699 12.891 2.838 1 97.88 95 ALA A O 1
ATOM 739 N N . GLY A 1 96 ? 6.008 11.586 1.563 1 95.5 96 GLY A N 1
ATOM 740 C CA . GLY A 1 96 ? 6.172 12.57 0.51 1 95.5 96 GLY A CA 1
ATOM 741 C C . GLY A 1 96 ? 7.129 12.125 -0.581 1 95.5 96 GLY A C 1
ATOM 742 O O . GLY A 1 96 ? 7.82 11.117 -0.431 1 95.5 96 GLY A O 1
ATOM 743 N N . LEU A 1 97 ? 7.109 12.859 -1.646 1 95.62 97 LEU A N 1
ATOM 744 C CA . LEU A 1 97 ? 7.98 12.555 -2.777 1 95.62 97 LEU A CA 1
ATOM 745 C C . LEU A 1 97 ? 9.438 12.836 -2.43 1 95.62 97 LEU A C 1
ATOM 747 O O . LEU A 1 97 ? 9.734 13.734 -1.633 1 95.62 97 LEU A O 1
ATOM 751 N N . ILE A 1 98 ? 10.305 12.031 -3.02 1 96.44 98 ILE A N 1
ATOM 752 C CA . ILE A 1 98 ? 11.734 12.297 -2.93 1 96.44 98 ILE A CA 1
ATOM 753 C C . ILE A 1 98 ? 12.133 13.336 -3.975 1 96.44 98 ILE A C 1
ATOM 755 O O . ILE A 1 98 ? 11.93 13.133 -5.172 1 96.44 98 ILE A O 1
ATOM 759 N N . ASP A 1 99 ? 12.695 14.422 -3.533 1 94.06 99 ASP A N 1
ATOM 760 C CA . ASP A 1 99 ? 13.133 15.461 -4.465 1 94.06 99 ASP A CA 1
ATOM 761 C C . ASP A 1 99 ? 14.398 15.031 -5.211 1 94.06 99 ASP A C 1
ATOM 763 O O . ASP A 1 99 ? 15.156 14.188 -4.727 1 94.06 99 ASP A O 1
ATOM 767 N N . ALA A 1 100 ? 14.594 15.633 -6.34 1 93.44 100 ALA A N 1
ATOM 768 C CA . ALA A 1 100 ? 15.797 15.352 -7.109 1 93.44 100 ALA A CA 1
ATOM 769 C C . ALA A 1 100 ? 17.047 15.602 -6.277 1 93.44 100 ALA A C 1
ATOM 771 O O . ALA A 1 100 ? 17.172 16.641 -5.629 1 93.44 100 ALA A O 1
ATOM 772 N N . GLY A 1 101 ? 18 14.625 -6.223 1 93.06 101 GLY A N 1
ATOM 773 C CA . GLY A 1 101 ? 19.266 14.773 -5.523 1 93.06 101 GLY A CA 1
ATOM 774 C C . GLY A 1 101 ? 19.156 14.43 -4.047 1 93.06 101 GLY A C 1
ATOM 775 O O . GLY A 1 101 ? 20.172 14.438 -3.336 1 93.06 101 GLY A O 1
ATOM 776 N N . GLU A 1 102 ? 18.031 14.148 -3.646 1 94.94 102 GLU A N 1
ATOM 777 C CA . GLU A 1 102 ? 17.766 13.836 -2.244 1 94.94 102 GLU A CA 1
ATOM 778 C C . GLU A 1 102 ? 17.766 12.328 -2.008 1 94.94 102 GLU A C 1
ATOM 780 O O . GLU A 1 102 ? 17.234 11.57 -2.822 1 94.94 102 GLU A O 1
ATOM 785 N N . THR A 1 103 ? 18.469 11.875 -0.921 1 97.19 103 THR A N 1
ATOM 786 C CA . THR A 1 103 ? 18.328 10.484 -0.516 1 97.19 103 THR A CA 1
ATOM 787 C C . THR A 1 103 ? 16.984 10.25 0.159 1 97.19 103 THR A C 1
ATOM 789 O O . THR A 1 103 ? 16.328 11.195 0.584 1 97.19 103 THR A O 1
ATOM 792 N N . ALA A 1 104 ? 16.641 8.992 0.226 1 98 104 ALA A N 1
ATOM 793 C CA . ALA A 1 104 ? 15.398 8.633 0.925 1 98 104 ALA A CA 1
ATOM 794 C C . ALA A 1 104 ? 15.445 9.094 2.379 1 98 104 ALA A C 1
ATOM 796 O O . ALA A 1 104 ? 14.438 9.57 2.916 1 98 104 ALA A O 1
ATOM 797 N N . ALA A 1 105 ? 16.594 8.945 2.996 1 98.56 105 ALA A N 1
ATOM 798 C CA . ALA A 1 105 ? 16.75 9.367 4.383 1 98.56 105 ALA A CA 1
ATOM 799 C C . ALA A 1 105 ? 16.531 10.875 4.527 1 98.56 105 ALA A C 1
ATOM 801 O O . ALA A 1 105 ? 15.82 11.312 5.434 1 98.56 105 ALA A O 1
ATOM 802 N N . GLN A 1 106 ? 17.094 11.617 3.664 1 98.12 106 GLN A N 1
ATOM 803 C CA . GLN A 1 106 ? 16.922 13.07 3.68 1 98.12 106 GLN A CA 1
ATOM 804 C C . GLN A 1 106 ? 15.461 13.453 3.467 1 98.12 106 GLN A C 1
ATOM 806 O O . GLN A 1 106 ? 14.938 14.328 4.152 1 98.12 106 GLN A O 1
ATOM 811 N N . ALA A 1 107 ? 14.82 12.82 2.512 1 97.38 107 ALA A N 1
ATOM 812 C CA . ALA A 1 107 ? 13.406 13.078 2.23 1 97.38 107 ALA A CA 1
ATOM 813 C C . ALA A 1 107 ? 12.539 12.773 3.445 1 97.38 107 ALA A C 1
ATOM 815 O O . ALA A 1 107 ? 11.625 13.531 3.768 1 97.38 107 ALA A O 1
ATOM 816 N N . ALA A 1 108 ? 12.859 11.648 4.117 1 98.44 108 ALA A N 1
ATOM 817 C CA . ALA A 1 108 ? 12.078 11.25 5.293 1 98.44 108 ALA A CA 1
ATOM 818 C C . ALA A 1 108 ? 12.141 12.32 6.379 1 98.44 108 ALA A C 1
ATOM 820 O O . ALA A 1 108 ? 11.109 12.711 6.93 1 98.44 108 ALA A O 1
ATOM 821 N N . VAL A 1 109 ? 13.32 12.805 6.652 1 98.06 109 VAL A N 1
ATOM 822 C CA . VAL A 1 109 ? 13.523 13.828 7.672 1 98.06 109 VAL A CA 1
ATOM 823 C C . VAL A 1 109 ? 12.812 15.109 7.266 1 98.06 109 VAL A C 1
ATOM 825 O O . VAL A 1 109 ? 12.109 15.727 8.078 1 98.06 109 VAL A O 1
ATOM 828 N N . ARG A 1 110 ? 12.969 15.477 6.059 1 96.81 110 ARG A N 1
ATOM 829 C CA . ARG A 1 110 ? 12.344 16.703 5.555 1 96.81 110 ARG A CA 1
ATOM 830 C C . ARG A 1 110 ? 10.82 16.609 5.629 1 96.81 110 ARG A C 1
ATOM 832 O O . ARG A 1 110 ? 10.164 17.5 6.16 1 96.81 110 ARG A O 1
ATOM 839 N N . GLU A 1 111 ? 10.211 15.523 5.098 1 96.62 111 GLU A N 1
ATOM 840 C CA . GLU A 1 111 ? 8.766 15.352 5.062 1 96.62 111 GLU A CA 1
ATOM 841 C C . GLU A 1 111 ? 8.18 15.289 6.473 1 96.62 111 GLU A C 1
ATOM 843 O O . GLU A 1 111 ? 7.086 15.797 6.719 1 96.62 111 GLU A O 1
ATOM 848 N N . MET A 1 112 ? 8.875 14.633 7.395 1 96.81 112 MET A N 1
ATOM 849 C CA . MET A 1 112 ? 8.422 14.586 8.781 1 96.81 112 MET A CA 1
ATOM 850 C C . MET A 1 112 ? 8.352 15.992 9.375 1 96.81 112 MET A C 1
ATOM 852 O O . MET A 1 112 ? 7.359 16.344 10.016 1 96.81 112 MET A O 1
ATOM 856 N N . LYS A 1 113 ? 9.375 16.719 9.133 1 95.69 113 LYS A N 1
ATOM 857 C CA . LYS A 1 113 ? 9.406 18.094 9.656 1 95.69 113 LYS A CA 1
ATOM 858 C C . LYS A 1 113 ? 8.305 18.938 9.023 1 95.69 113 LYS A C 1
ATOM 860 O O . LYS A 1 113 ? 7.594 19.656 9.719 1 95.69 113 LYS A O 1
ATOM 865 N N . GLU A 1 114 ? 8.109 18.828 7.75 1 95.12 114 GLU A N 1
ATOM 866 C CA . GLU A 1 114 ? 7.129 19.625 7.023 1 95.12 114 GLU A CA 1
ATOM 867 C C . GLU A 1 114 ? 5.707 19.281 7.457 1 95.12 114 GLU A C 1
ATOM 869 O O . GLU A 1 114 ? 4.887 20.172 7.668 1 95.12 114 GLU A O 1
ATOM 874 N N . GLU A 1 115 ? 5.418 18 7.59 1 95.38 115 GLU A N 1
ATOM 875 C CA . GLU A 1 115 ? 4.035 17.578 7.805 1 95.38 115 GLU A CA 1
ATOM 876 C C . GLU A 1 115 ? 3.688 17.578 9.289 1 95.38 115 GLU A C 1
ATOM 878 O O . GLU A 1 115 ? 2.533 17.781 9.664 1 95.38 115 GLU A O 1
ATOM 883 N N . THR A 1 116 ? 4.652 17.312 10.18 1 95.38 116 THR A N 1
ATOM 884 C CA . THR A 1 116 ? 4.293 17.047 11.562 1 95.38 116 THR A CA 1
ATOM 885 C C . THR A 1 116 ? 5.004 18.016 12.508 1 95.38 116 THR A C 1
ATOM 887 O O . THR A 1 116 ? 4.617 18.156 13.664 1 95.38 116 THR A O 1
ATOM 890 N N . GLY A 1 117 ? 6.066 18.703 12.008 1 95.44 117 GLY A N 1
ATOM 891 C CA . GLY A 1 117 ? 6.863 19.594 12.836 1 95.44 117 GLY A CA 1
ATOM 892 C C . GLY A 1 117 ? 7.91 18.859 13.656 1 95.44 117 GLY A C 1
ATOM 893 O O . GLY A 1 117 ? 8.773 19.5 14.266 1 95.44 117 GLY A O 1
ATOM 894 N N . TYR A 1 118 ? 7.926 17.516 13.703 1 96.44 118 TYR A N 1
ATOM 895 C CA . TYR A 1 118 ? 8.859 16.75 14.523 1 96.44 118 TYR A CA 1
ATOM 896 C C . TYR A 1 118 ? 10.18 16.531 13.797 1 96.44 118 TYR A C 1
ATOM 898 O O . TYR A 1 118 ? 10.188 16.281 12.586 1 96.44 118 TYR A O 1
ATOM 906 N N . SER A 1 119 ? 11.195 16.688 14.539 1 96.62 119 SER A N 1
ATOM 907 C CA . SER A 1 119 ? 12.516 16.25 14.086 1 96.62 119 SER A CA 1
ATOM 908 C C . SER A 1 119 ? 12.797 14.805 14.469 1 96.62 119 SER A C 1
ATOM 910 O O . SER A 1 119 ? 12.547 14.398 15.602 1 96.62 119 SER A O 1
ATOM 912 N N . VAL A 1 120 ? 13.289 14.062 13.469 1 97.88 120 VAL A N 1
ATOM 913 C CA . VAL A 1 120 ? 13.531 12.648 13.711 1 97.88 120 VAL A CA 1
ATOM 914 C C . VAL A 1 120 ? 14.93 12.273 13.234 1 97.88 120 VAL A C 1
ATOM 916 O O . VAL A 1 120 ? 15.57 13.039 12.508 1 97.88 120 VAL A O 1
ATOM 919 N N . SER A 1 121 ? 15.438 11.172 13.727 1 97.88 121 SER A N 1
ATOM 920 C CA . SER A 1 121 ? 16.641 10.547 13.195 1 97.88 121 SER A CA 1
ATOM 921 C C . SER A 1 121 ? 16.312 9.219 12.508 1 97.88 121 SER A C 1
ATOM 923 O O . SER A 1 121 ? 15.469 8.461 12.984 1 97.88 121 SER A O 1
ATOM 925 N N . VAL A 1 122 ? 16.984 8.984 11.414 1 98.62 122 VAL A N 1
ATOM 926 C CA . VAL A 1 122 ? 16.703 7.801 10.609 1 98.62 122 VAL A CA 1
ATOM 927 C C . VAL A 1 122 ? 17.391 6.586 11.219 1 98.62 122 VAL A C 1
ATOM 929 O O . VAL A 1 122 ? 18.594 6.617 11.484 1 98.62 122 VAL A O 1
ATOM 932 N N . SER A 1 123 ? 16.672 5.516 11.461 1 98.12 123 SER A N 1
ATOM 933 C CA . SER A 1 123 ? 17.203 4.262 11.992 1 98.12 123 SER A CA 1
ATOM 934 C C . SER A 1 123 ? 17.438 3.244 10.875 1 98.12 123 SER A C 1
ATOM 936 O O . SER A 1 123 ? 18.438 2.521 10.883 1 98.12 123 SER A O 1
ATOM 938 N N . LYS A 1 124 ? 16.516 3.164 9.969 1 98.25 124 LYS A N 1
ATOM 939 C CA . LYS A 1 124 ? 16.562 2.158 8.914 1 98.25 124 LYS A CA 1
ATOM 940 C C . LYS A 1 124 ? 15.828 2.643 7.664 1 98.25 124 LYS A C 1
ATOM 942 O O . LYS A 1 124 ? 14.75 3.242 7.762 1 98.25 124 LYS A O 1
ATOM 947 N N . VAL A 1 125 ? 16.406 2.434 6.531 1 98.69 125 VAL A N 1
ATOM 948 C CA . VAL A 1 125 ? 15.773 2.666 5.238 1 98.69 125 VAL A CA 1
ATOM 949 C C . VAL A 1 125 ? 15.555 1.337 4.52 1 98.69 125 VAL A C 1
ATOM 951 O O . VAL A 1 125 ? 16.516 0.62 4.23 1 98.69 125 VAL A O 1
ATOM 954 N N . LEU A 1 126 ? 14.359 0.973 4.266 1 98.69 126 LEU A N 1
ATOM 955 C CA . LEU A 1 126 ? 14.078 -0.275 3.566 1 98.69 126 LEU A CA 1
ATOM 956 C C . LEU A 1 126 ? 14.219 -0.098 2.057 1 98.69 126 LEU A C 1
ATOM 958 O O . LEU A 1 126 ? 14.203 1.028 1.556 1 98.69 126 LEU A O 1
ATOM 962 N N . PRO A 1 127 ? 14.383 -1.204 1.311 1 98.56 127 PRO A N 1
ATOM 963 C CA . PRO A 1 127 ? 14.445 -1.115 -0.15 1 98.56 127 PRO A CA 1
ATOM 964 C C . PRO A 1 127 ? 13.172 -0.533 -0.764 1 98.56 127 PRO A C 1
ATOM 966 O O . PRO A 1 127 ? 12.117 -0.54 -0.126 1 98.56 127 PRO A O 1
ATOM 969 N N . ALA A 1 128 ? 13.312 -0.005 -1.972 1 98.44 128 ALA A N 1
ATOM 970 C CA . ALA A 1 128 ? 12.156 0.499 -2.709 1 98.44 128 ALA A CA 1
ATOM 971 C C . ALA A 1 128 ? 11.086 -0.583 -2.865 1 98.44 128 ALA A C 1
ATOM 973 O O . ALA A 1 128 ? 11.406 -1.74 -3.15 1 98.44 128 ALA A O 1
ATOM 974 N N . SER A 1 129 ? 9.836 -0.217 -2.646 1 98.75 129 SER A N 1
ATOM 975 C CA . SER A 1 129 ? 8.719 -1.154 -2.686 1 98.75 129 SER A CA 1
ATOM 976 C C . SER A 1 129 ? 7.555 -0.596 -3.5 1 98.75 129 SER A C 1
ATOM 978 O O . SER A 1 129 ? 7.453 0.617 -3.699 1 98.75 129 SER A O 1
ATOM 980 N N . ALA A 1 130 ? 6.723 -1.468 -3.969 1 98.56 130 ALA A N 1
ATOM 981 C CA . ALA A 1 130 ? 5.625 -1.078 -4.848 1 98.56 130 ALA A CA 1
ATOM 982 C C . ALA A 1 130 ? 4.43 -0.574 -4.043 1 98.56 130 ALA A C 1
ATOM 984 O O . ALA A 1 130 ? 4.133 -1.098 -2.969 1 98.56 130 ALA A O 1
ATOM 985 N N . LEU A 1 131 ? 3.697 0.37 -4.535 1 98.25 131 LEU A N 1
ATOM 986 C CA . LEU A 1 131 ? 2.473 0.841 -3.896 1 98.25 131 LEU A CA 1
ATOM 987 C C . LEU A 1 131 ? 1.258 0.094 -4.434 1 98.25 131 LEU A C 1
ATOM 989 O O . LEU A 1 131 ? 0.565 -0.597 -3.684 1 98.25 131 LEU A O 1
ATOM 993 N N . ASP A 1 132 ? 0.853 0.271 -5.637 1 97.75 132 ASP A N 1
ATOM 994 C CA . ASP A 1 132 ? -0.203 -0.456 -6.336 1 97.75 132 ASP A CA 1
ATOM 995 C C . ASP A 1 132 ? 0.317 -1.065 -7.633 1 97.75 132 ASP A C 1
ATOM 997 O O . ASP A 1 132 ? 0.092 -0.52 -8.719 1 97.75 132 ASP A O 1
ATOM 1001 N N . GLY A 1 133 ? 0.958 -2.227 -7.484 1 97.12 133 GLY A N 1
ATOM 1002 C CA . GLY A 1 133 ? 1.692 -2.818 -8.594 1 97.12 133 GLY A CA 1
ATOM 1003 C C . GLY A 1 133 ? 0.795 -3.289 -9.719 1 97.12 133 GLY A C 1
ATOM 1004 O O . GLY A 1 133 ? 1.264 -3.529 -10.836 1 97.12 133 GLY A O 1
ATOM 1005 N N . GLY A 1 134 ? -0.464 -3.477 -9.461 1 96.25 134 GLY A N 1
ATOM 1006 C CA . GLY A 1 134 ? -1.407 -3.873 -10.492 1 96.25 134 GLY A CA 1
ATOM 1007 C C . GLY A 1 134 ? -1.783 -2.736 -11.43 1 96.25 134 GLY A C 1
ATOM 1008 O O . GLY A 1 134 ? -2.305 -2.969 -12.523 1 96.25 134 GLY A O 1
ATOM 1009 N N . VAL A 1 135 ? -1.487 -1.512 -10.945 1 96.81 135 VAL A N 1
ATOM 1010 C CA . VAL A 1 135 ? -2.004 -0.376 -11.703 1 96.81 135 VAL A CA 1
ATOM 1011 C C . VAL A 1 135 ? -0.858 0.563 -12.07 1 96.81 135 VAL A C 1
ATOM 1013 O O . VAL A 1 135 ? -0.875 1.184 -13.141 1 96.81 135 VAL A O 1
ATOM 1016 N N . GLY A 1 136 ? 0.089 0.689 -11.211 1 97.06 136 GLY A N 1
ATOM 1017 C CA . GLY A 1 136 ? 1.063 1.733 -11.484 1 97.06 136 GLY A CA 1
ATOM 1018 C C . GLY A 1 136 ? 2.48 1.34 -11.117 1 97.06 136 GLY A C 1
ATOM 1019 O O . GLY A 1 136 ? 2.699 0.29 -10.508 1 97.06 136 GLY A O 1
ATOM 1020 N N . GLU A 1 137 ? 3.408 2.279 -11.43 1 96.75 137 GLU A N 1
ATOM 1021 C CA . GLU A 1 137 ? 4.832 2.012 -11.234 1 96.75 137 GLU A CA 1
ATOM 1022 C C . GLU A 1 137 ? 5.371 2.748 -10.016 1 96.75 137 GLU A C 1
ATOM 1024 O O . GLU A 1 137 ? 6.574 2.729 -9.75 1 96.75 137 GLU A O 1
ATOM 1029 N N . THR A 1 138 ? 4.535 3.459 -9.266 1 96.88 138 THR A N 1
ATOM 1030 C CA . THR A 1 138 ? 4.984 4.27 -8.141 1 96.88 138 THR A CA 1
ATOM 1031 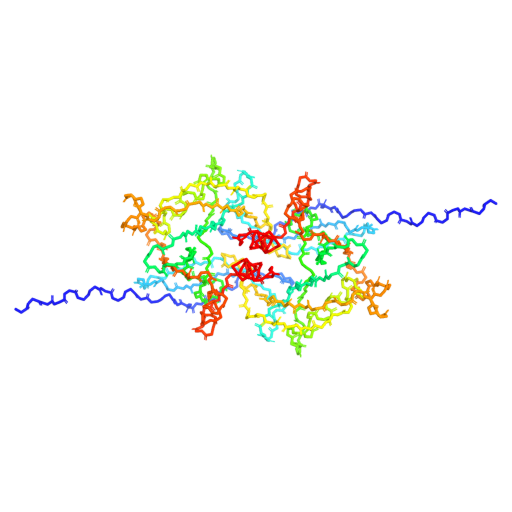C C . THR A 1 138 ? 5.621 3.393 -7.066 1 96.88 138 THR A C 1
ATOM 1033 O O . THR A 1 138 ? 5.094 2.334 -6.727 1 96.88 138 THR A O 1
ATOM 1036 N N . THR A 1 139 ? 6.785 3.824 -6.582 1 97.75 139 THR A N 1
ATOM 1037 C CA . THR A 1 139 ? 7.5 3.104 -5.535 1 97.75 139 THR A CA 1
ATOM 1038 C C . THR A 1 139 ? 7.75 4.012 -4.332 1 97.75 139 THR A C 1
ATOM 1040 O O . THR A 1 139 ? 7.711 5.238 -4.453 1 97.75 139 THR A O 1
ATOM 1043 N N . MET A 1 140 ? 7.941 3.373 -3.205 1 98.31 140 MET A N 1
ATOM 1044 C CA . MET A 1 140 ? 8.273 4.109 -1.987 1 98.31 140 MET A CA 1
ATOM 1045 C C . MET A 1 140 ? 9.281 3.344 -1.144 1 98.31 140 MET A C 1
ATOM 1047 O O . MET A 1 140 ? 9.352 2.115 -1.213 1 98.31 140 MET A O 1
ATOM 1051 N N . LYS A 1 141 ? 10.102 4.051 -0.491 1 98.75 141 LYS A N 1
ATOM 1052 C CA . LYS A 1 141 ? 10.883 3.459 0.587 1 98.75 141 LYS A CA 1
ATOM 1053 C C . LYS A 1 141 ? 10.258 3.744 1.947 1 98.75 141 LYS A C 1
ATOM 1055 O O . LYS A 1 141 ? 9.922 4.891 2.258 1 98.75 141 LYS A O 1
ATOM 1060 N N . ILE A 1 142 ? 10 2.725 2.705 1 98.88 142 ILE A N 1
ATOM 1061 C CA . ILE A 1 142 ? 9.625 2.873 4.105 1 98.88 142 ILE A CA 1
ATOM 1062 C C . ILE A 1 142 ? 10.859 3.193 4.941 1 98.88 142 ILE A C 1
ATOM 1064 O O . ILE A 1 142 ? 11.867 2.49 4.863 1 98.88 142 ILE A O 1
ATOM 1068 N N . VAL A 1 143 ? 10.805 4.234 5.66 1 98.88 143 VAL A N 1
ATOM 1069 C CA . VAL A 1 143 ? 11.914 4.676 6.5 1 98.88 143 VAL A CA 1
ATOM 1070 C C . VAL A 1 143 ? 11.5 4.637 7.969 1 98.88 143 VAL A C 1
ATOM 1072 O O . VAL A 1 143 ? 10.5 5.238 8.352 1 98.88 143 VAL A O 1
ATOM 1075 N N . ILE A 1 144 ? 12.227 3.904 8.758 1 98.69 144 ILE A N 1
ATOM 1076 C CA . ILE A 1 144 ? 12 3.848 10.195 1 98.69 144 ILE A CA 1
ATOM 1077 C C . ILE A 1 144 ? 12.836 4.922 10.891 1 98.69 144 ILE A C 1
ATOM 1079 O O . ILE A 1 144 ? 14.047 5.012 10.672 1 98.69 144 ILE A O 1
ATOM 1083 N N . CYS A 1 145 ? 12.156 5.684 11.68 1 98.44 145 CYS A N 1
ATOM 1084 C CA . CYS A 1 145 ? 12.828 6.793 12.344 1 98.44 145 CYS A CA 1
ATOM 1085 C C . CYS A 1 145 ? 12.641 6.715 13.852 1 98.44 145 CYS A C 1
ATOM 1087 O O . CYS A 1 145 ? 11.633 6.195 14.336 1 98.44 145 CYS A O 1
ATOM 1089 N N . ASP A 1 146 ? 13.562 7.254 14.516 1 96.75 146 ASP A N 1
ATOM 1090 C CA . ASP A 1 146 ? 13.484 7.469 15.961 1 96.75 146 ASP A CA 1
ATOM 1091 C C . ASP A 1 146 ? 13.055 8.898 16.281 1 96.75 146 ASP A C 1
ATOM 1093 O O . ASP A 1 146 ? 13.5 9.844 15.633 1 96.75 146 ASP A O 1
ATOM 1097 N N . LEU A 1 147 ? 12.172 8.977 17.188 1 97.25 147 LEU A N 1
ATOM 1098 C CA . LEU A 1 147 ? 11.656 10.266 17.641 1 97.25 147 LEU A CA 1
ATOM 1099 C C . LEU A 1 147 ? 11.82 10.414 19.156 1 97.25 147 LEU A C 1
ATOM 1101 O O . LEU A 1 147 ? 11.367 9.562 19.922 1 97.25 147 LEU A O 1
ATOM 1105 N N . ASP A 1 148 ? 12.531 11.461 19.578 1 95 148 ASP A N 1
ATOM 1106 C CA . ASP A 1 148 ? 12.57 11.883 20.984 1 95 148 ASP A CA 1
ATOM 1107 C C . ASP A 1 148 ? 11.648 13.07 21.219 1 95 148 ASP A C 1
ATOM 1109 O O . ASP A 1 148 ? 12.008 14.219 20.938 1 95 148 ASP A O 1
ATOM 1113 N N . VAL A 1 149 ? 10.562 12.75 21.781 1 92.81 149 VAL A N 1
ATOM 1114 C CA . VAL A 1 149 ? 9.523 13.766 21.922 1 92.81 149 VAL A CA 1
ATOM 1115 C C . VAL A 1 149 ? 9.938 14.781 22.984 1 92.81 149 VAL A C 1
ATOM 1117 O O . VAL A 1 149 ? 9.375 15.875 23.062 1 92.81 149 VAL A O 1
ATOM 1120 N N . GLU A 1 150 ? 10.938 14.453 23.766 1 92.56 150 GLU A N 1
ATOM 1121 C CA . GLU A 1 150 ? 11.367 15.336 24.844 1 92.56 150 GLU A CA 1
ATOM 1122 C C . GLU A 1 150 ? 12.5 16.25 24.391 1 92.56 150 GLU A C 1
ATOM 1124 O O . GLU A 1 150 ? 12.898 17.156 25.109 1 92.56 150 GLU A O 1
ATOM 1129 N N . ALA A 1 151 ? 13.023 15.961 23.281 1 93.5 151 ALA A N 1
ATOM 1130 C CA . ALA A 1 151 ? 14.062 16.844 22.766 1 93.5 151 ALA A CA 1
ATOM 1131 C C . ALA A 1 151 ? 13.539 18.266 22.578 1 93.5 151 ALA A C 1
ATOM 1133 O O . ALA A 1 151 ? 12.375 18.453 22.219 1 93.5 151 ALA A O 1
ATOM 1134 N N . GLU A 1 152 ? 14.352 19.312 22.734 1 90.62 152 GLU A N 1
ATOM 1135 C CA . GLU A 1 152 ? 13.961 20.719 22.688 1 90.62 152 GLU A CA 1
ATOM 1136 C C . GLU A 1 152 ? 13.273 21.062 21.375 1 90.62 152 GLU A C 1
ATOM 1138 O O . GLU A 1 152 ? 12.258 21.75 21.359 1 90.62 152 GLU A O 1
ATOM 1143 N N . GLY A 1 153 ? 13.688 20.562 20.328 1 88.5 153 GLY A N 1
ATOM 1144 C CA . GLY A 1 153 ? 13.102 20.859 19.031 1 88.5 153 GLY A CA 1
ATOM 1145 C C . GLY A 1 153 ? 11.773 20.156 18.797 1 88.5 153 GLY A C 1
ATOM 1146 O O . GLY A 1 153 ? 11.055 20.469 17.844 1 88.5 153 GLY A O 1
ATOM 1147 N N . ASN A 1 154 ? 11.375 19.25 19.688 1 93.94 154 ASN A N 1
ATOM 1148 C CA . ASN A 1 154 ? 10.172 18.438 19.5 1 93.94 154 ASN A CA 1
ATOM 1149 C C . ASN A 1 154 ? 9.133 18.734 20.578 1 93.94 154 ASN A C 1
ATOM 1151 O O . ASN A 1 154 ? 8.047 18.141 20.578 1 93.94 154 ASN A O 1
ATOM 1155 N N . LYS A 1 155 ? 9.414 19.672 21.484 1 89.75 155 LYS A N 1
ATOM 1156 C CA . LYS A 1 155 ? 8.492 20 22.562 1 89.75 155 LYS A CA 1
ATOM 1157 C C . LYS A 1 155 ? 7.281 20.766 22.047 1 89.75 155 LYS A C 1
ATOM 1159 O O . LYS A 1 155 ? 6.18 20.641 22.594 1 89.75 155 LYS A O 1
ATOM 1164 N N . ASN A 1 156 ? 7.555 21.625 21.078 1 88.88 156 ASN A N 1
ATOM 1165 C CA . ASN A 1 156 ? 6.484 22.375 20.422 1 88.88 156 ASN A CA 1
ATOM 1166 C C . ASN A 1 156 ? 6.523 22.219 18.906 1 88.88 156 ASN A C 1
ATOM 1168 O O . ASN A 1 156 ? 6.785 23.188 18.188 1 88.88 156 ASN A O 1
ATOM 1172 N N . PRO A 1 157 ? 6.172 20.969 18.562 1 87.12 157 PRO A N 1
ATOM 1173 C CA . PRO A 1 157 ? 6.238 20.75 17.125 1 87.12 157 PRO A CA 1
ATOM 1174 C C . PRO A 1 157 ? 5.242 21.609 16.344 1 87.12 157 PRO A C 1
ATOM 1176 O O . PRO A 1 157 ? 4.098 21.781 16.781 1 87.12 157 PRO A O 1
ATOM 1179 N N . ALA A 1 158 ? 5.719 22.266 15.312 1 80.25 158 ALA A N 1
ATOM 1180 C CA . ALA A 1 158 ? 4.898 23.062 14.406 1 80.25 158 ALA A CA 1
ATOM 1181 C C . ALA A 1 158 ? 5.215 22.734 12.953 1 80.25 158 ALA A C 1
ATOM 1183 O O . ALA A 1 158 ? 6.363 22.844 12.516 1 80.25 158 ALA A O 1
ATOM 1184 N N . ALA A 1 159 ? 4.156 22.125 12.414 1 74.31 159 ALA A N 1
ATOM 1185 C CA . ALA A 1 159 ? 4.34 21.844 10.992 1 74.31 159 ALA A CA 1
ATOM 1186 C C . ALA A 1 159 ? 4.832 23.078 10.242 1 74.31 159 ALA A C 1
ATOM 1188 O O . ALA A 1 159 ? 4.367 24.188 10.492 1 74.31 159 ALA A O 1
ATOM 1189 N N . VAL A 1 160 ? 6.07 22.922 9.703 1 63.88 160 VAL A N 1
ATOM 1190 C CA . VAL A 1 160 ? 6.711 24.016 8.977 1 63.88 160 VAL A CA 1
ATOM 1191 C C . VAL A 1 160 ? 6.82 23.656 7.496 1 63.88 160 VAL A C 1
ATOM 1193 O O . VAL A 1 160 ? 7.09 22.5 7.152 1 63.88 160 VAL A O 1
ATOM 1196 N N . GLY A 1 161 ? 6.316 24.562 6.555 1 60.88 161 GLY A N 1
ATOM 1197 C CA . GLY A 1 161 ? 6.848 24.516 5.203 1 60.88 161 GLY A CA 1
ATOM 1198 C C . GLY A 1 161 ? 5.961 23.75 4.234 1 60.88 161 GLY A C 1
ATOM 1199 O O . GLY A 1 161 ? 6.176 23.797 3.023 1 60.88 161 GLY A O 1
ATOM 1200 N N . GLY A 1 162 ? 5.227 22.766 4.914 1 60.84 162 GLY A N 1
ATOM 1201 C CA . GLY A 1 162 ? 4.453 22.203 3.816 1 60.84 162 GLY A CA 1
ATOM 1202 C C . GLY A 1 162 ? 3.756 23.266 2.979 1 60.84 162 GLY A C 1
ATOM 1203 O O . GLY A 1 162 ? 3.635 24.422 3.396 1 60.84 162 GLY A O 1
ATOM 1204 N N . GLY A 1 163 ? 4.094 23.484 1.686 1 58.62 163 GLY A N 1
ATOM 1205 C CA . GLY A 1 163 ? 3.477 24.5 0.865 1 58.62 163 GLY A CA 1
ATOM 1206 C C . GLY A 1 163 ? 2.146 24.984 1.413 1 58.62 163 GLY A C 1
ATOM 1207 O O . GLY A 1 163 ? 1.543 24.328 2.262 1 58.62 163 GLY A O 1
ATOM 1208 N N . ALA A 1 164 ? 1.822 26.266 1.243 1 56.91 164 ALA A N 1
ATOM 1209 C CA . ALA A 1 164 ? 0.576 26.922 1.635 1 56.91 164 ALA A CA 1
ATOM 1210 C C . ALA A 1 164 ? -0.623 26.016 1.385 1 56.91 164 ALA A C 1
ATOM 1212 O O . ALA A 1 164 ? -1.71 26.25 1.919 1 56.91 164 ALA A O 1
ATOM 1213 N N . ASP A 1 165 ? -0.329 24.906 0.846 1 66.44 165 ASP A N 1
ATOM 1214 C CA . ASP A 1 165 ? -1.456 24.125 0.366 1 66.44 165 ASP A CA 1
ATOM 1215 C C . ASP A 1 165 ? -1.482 22.75 1.029 1 66.44 165 ASP A C 1
ATOM 1217 O O . ASP A 1 165 ? -2.254 21.875 0.627 1 66.44 165 ASP A O 1
ATOM 1221 N N . GLU A 1 166 ? -0.637 22.641 2.053 1 77.5 166 GLU A N 1
ATOM 1222 C CA . GLU A 1 166 ? -0.687 21.312 2.682 1 77.5 166 GLU A CA 1
ATOM 1223 C C . GLU A 1 166 ? -1.537 21.344 3.949 1 77.5 166 GLU A C 1
ATOM 1225 O O . GLU A 1 166 ? -1.206 22.047 4.91 1 77.5 166 GLU A O 1
ATOM 1230 N N . PHE A 1 167 ? -2.586 20.766 3.951 1 89.81 167 PHE A N 1
ATOM 1231 C CA . PHE A 1 167 ? -3.523 20.641 5.062 1 89.81 167 PHE A CA 1
ATOM 1232 C C . PHE A 1 167 ? -3.459 19.25 5.672 1 89.81 167 PHE A C 1
ATOM 1234 O O . PHE A 1 167 ? -4.16 18.344 5.23 1 89.81 167 PHE A O 1
ATOM 1241 N N . VAL A 1 168 ? -2.582 19.141 6.652 1 93.56 168 VAL A N 1
ATOM 1242 C CA . VAL A 1 168 ? -2.336 17.844 7.273 1 93.56 168 VAL A CA 1
ATOM 1243 C C . VAL A 1 168 ? -2.58 17.938 8.773 1 93.56 168 VAL A C 1
ATOM 1245 O O . VAL A 1 168 ? -2.076 18.844 9.438 1 93.56 168 VAL A O 1
ATOM 1248 N N . ASP A 1 169 ? -3.41 17.094 9.297 1 95.06 169 ASP A N 1
ATOM 1249 C CA . ASP A 1 169 ? -3.572 16.922 10.734 1 95.06 169 ASP A CA 1
ATOM 1250 C C . ASP A 1 169 ? -2.613 15.867 11.273 1 95.06 169 ASP A C 1
ATOM 1252 O O . ASP A 1 169 ? -2.486 14.789 10.695 1 95.06 169 ASP A O 1
ATOM 1256 N N . VAL A 1 170 ? -1.996 16.188 12.344 1 96.38 170 VAL A N 1
ATOM 1257 C CA . VAL A 1 170 ? -1.094 15.242 12.984 1 96.38 170 VAL A CA 1
ATOM 1258 C C . VAL A 1 170 ? -1.855 14.43 14.031 1 96.38 170 VAL A C 1
ATOM 1260 O O . VAL A 1 170 ? -2.578 14.984 14.859 1 96.38 170 VAL A O 1
ATOM 1263 N N . LEU A 1 171 ? -1.696 13.117 14 1 97.44 171 LEU A N 1
ATOM 1264 C CA . LEU A 1 171 ? -2.328 12.188 14.93 1 97.44 171 LEU A CA 1
ATOM 1265 C C . LEU A 1 171 ? -1.278 11.398 15.703 1 97.44 171 LEU A C 1
ATOM 1267 O O . LEU A 1 171 ? -0.414 10.75 15.102 1 97.44 171 LEU A O 1
ATOM 1271 N N . ILE A 1 172 ? -1.312 11.492 16.953 1 97.12 172 ILE A N 1
ATOM 1272 C CA . ILE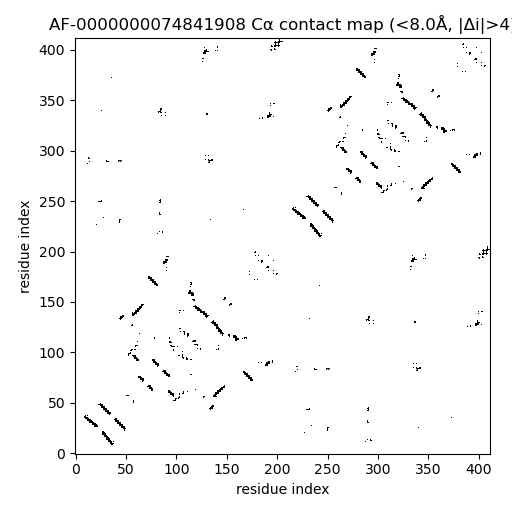 A 1 172 ? -0.498 10.633 17.812 1 97.12 172 ILE A CA 1
ATOM 1273 C C . ILE A 1 172 ? -1.358 9.508 18.375 1 97.12 172 ILE A C 1
ATOM 1275 O O . ILE A 1 172 ? -2.307 9.758 19.125 1 97.12 172 ILE A O 1
ATOM 1279 N N . GLN A 1 173 ? -1.042 8.297 18.016 1 98 173 GLN A N 1
ATOM 1280 C CA . GLN A 1 173 ? -1.902 7.18 18.391 1 98 173 GLN A CA 1
ATOM 1281 C C . GLN A 1 173 ? -1.141 6.152 19.219 1 98 173 GLN A C 1
ATOM 1283 O O . GLN A 1 173 ? -0.002 5.805 18.906 1 98 173 GLN A O 1
ATOM 1288 N N . PRO A 1 174 ? -1.767 5.656 20.312 1 97.5 174 PRO A N 1
ATOM 1289 C CA . PRO A 1 174 ? -1.141 4.605 21.109 1 97.5 174 PRO A CA 1
ATOM 1290 C C . PRO A 1 174 ? -1.062 3.268 20.375 1 97.5 174 PRO A C 1
ATOM 1292 O O . PRO A 1 174 ? -2.031 2.85 19.75 1 97.5 174 PRO A O 1
ATOM 1295 N N . LEU A 1 175 ? 0.093 2.592 20.5 1 97.06 175 LEU A N 1
ATOM 1296 C CA . LEU A 1 175 ? 0.311 1.337 19.797 1 97.06 175 LEU A CA 1
ATOM 1297 C C . LEU A 1 175 ? -0.583 0.234 20.344 1 97.06 175 LEU A C 1
ATOM 1299 O O . LEU A 1 175 ? -1.114 -0.582 19.594 1 97.06 175 LEU A O 1
ATOM 1303 N N . PRO A 1 176 ? -0.801 0.137 21.656 1 95.38 176 PRO A N 1
ATOM 1304 C CA . PRO A 1 176 ? -1.602 -0.971 22.188 1 95.38 176 PRO A CA 1
ATOM 1305 C C . PRO A 1 176 ? -3.021 -0.991 21.625 1 95.38 176 PRO A C 1
ATOM 1307 O O . PRO A 1 176 ? -3.623 -2.061 21.5 1 95.38 176 PRO A O 1
ATOM 1310 N N . SER A 1 177 ? -3.59 0.15 21.25 1 96.62 177 SER A N 1
ATOM 1311 C CA . SER A 1 177 ? -4.961 0.217 20.75 1 96.62 177 SER A CA 1
ATOM 1312 C C . SER A 1 177 ? -5.008 0.694 19.312 1 96.62 177 SER A C 1
ATOM 1314 O O . SER A 1 177 ? -6.035 1.188 18.844 1 96.62 177 SER A O 1
ATOM 1316 N N . LEU A 1 178 ? -3.938 0.594 18.656 1 98 178 LEU A N 1
ATOM 1317 C CA . LEU A 1 178 ? -3.799 1.208 17.344 1 98 178 LEU A CA 1
ATOM 1318 C C . LEU A 1 178 ? -4.836 0.654 16.375 1 98 178 LEU A C 1
ATOM 1320 O O . LEU A 1 178 ? -5.527 1.416 15.695 1 98 178 LEU A O 1
ATOM 1324 N N . LEU A 1 179 ? -4.934 -0.651 16.25 1 98.12 179 LEU A N 1
ATOM 1325 C CA . LEU A 1 179 ? -5.859 -1.254 15.297 1 98.12 179 LEU A CA 1
ATOM 1326 C C . LEU A 1 179 ? -7.293 -0.811 15.586 1 98.12 179 LEU A C 1
ATOM 1328 O O . LEU A 1 179 ? -8.047 -0.509 14.656 1 98.12 179 LEU A O 1
ATOM 1332 N N . GLU A 1 180 ? -7.668 -0.793 16.797 1 98.12 180 GLU A N 1
ATOM 1333 C CA . GLU A 1 180 ? -8.992 -0.316 17.172 1 98.12 180 GLU A CA 1
ATOM 1334 C C . GLU A 1 180 ? -9.203 1.133 16.75 1 98.12 180 GLU A C 1
ATOM 1336 O O . GLU A 1 180 ? -10.266 1.482 16.234 1 98.12 180 GLU A O 1
ATOM 1341 N N . LYS A 1 181 ? -8.234 1.961 17 1 98.56 181 LYS A N 1
ATOM 1342 C CA . LYS A 1 181 ? -8.328 3.367 16.625 1 98.56 181 LYS A CA 1
ATOM 1343 C C . LYS A 1 181 ? -8.469 3.521 15.109 1 98.56 181 LYS A C 1
ATOM 1345 O O . LYS A 1 181 ? -9.25 4.348 14.633 1 98.56 181 LYS A O 1
ATOM 1350 N N . LEU A 1 182 ? -7.684 2.754 14.375 1 98.88 182 LEU A N 1
ATOM 1351 C CA . LEU A 1 182 ? -7.781 2.791 12.922 1 98.88 182 LEU A CA 1
ATOM 1352 C C . LEU A 1 182 ? -9.18 2.393 12.453 1 98.88 182 LEU A C 1
ATOM 1354 O O . LEU A 1 182 ? -9.727 2.998 11.531 1 98.88 182 LEU A O 1
ATOM 1358 N N . ASN A 1 183 ? -9.727 1.368 13.062 1 98.75 183 ASN A N 1
ATOM 1359 C CA . ASN A 1 183 ? -11.094 0.964 12.742 1 98.75 183 ASN A CA 1
ATOM 1360 C C . ASN A 1 183 ? -12.086 2.084 13.031 1 98.75 183 ASN A C 1
ATOM 1362 O O . ASN A 1 183 ? -13.039 2.283 12.273 1 98.75 183 ASN A O 1
ATOM 1366 N N . GLU A 1 184 ? -11.898 2.764 14.086 1 98.81 184 GLU A N 1
ATOM 1367 C CA . GLU A 1 184 ? -12.773 3.883 14.43 1 98.81 184 GLU A CA 1
ATOM 1368 C C . GLU A 1 184 ? -12.711 4.973 13.367 1 98.81 184 GLU A C 1
ATOM 1370 O O . GLU A 1 184 ? -13.742 5.551 13.008 1 98.81 184 GLU A O 1
ATOM 1375 N N . TYR A 1 185 ? -11.484 5.309 12.906 1 98.81 185 TYR A N 1
ATOM 1376 C CA . TYR A 1 185 ? -11.359 6.285 11.836 1 98.81 185 TYR A CA 1
ATOM 1377 C C . TYR A 1 185 ? -12.141 5.84 10.602 1 98.81 185 TYR A C 1
ATOM 1379 O O . TYR A 1 185 ? -12.836 6.641 9.977 1 98.81 185 TYR A O 1
ATOM 1387 N N . SER A 1 186 ? -11.953 4.562 10.258 1 98.69 186 SER A N 1
ATOM 1388 C CA . SER A 1 186 ? -12.664 4.02 9.109 1 98.69 186 SER A CA 1
ATOM 1389 C C . SER A 1 186 ? -14.18 4.113 9.297 1 98.69 186 SER A C 1
ATOM 1391 O O . SER A 1 186 ? -14.898 4.492 8.375 1 98.69 186 SER A O 1
ATOM 1393 N N . GLU A 1 187 ? -14.672 3.762 10.461 1 98.25 187 GLU A N 1
ATOM 1394 C CA . GLU A 1 187 ? -16.094 3.828 10.766 1 98.25 187 GLU A CA 1
ATOM 1395 C C . GLU A 1 187 ? -16.609 5.262 10.68 1 98.25 187 GLU A C 1
ATOM 1397 O O . GLU A 1 187 ? -17.781 5.488 10.344 1 98.25 187 GLU A O 1
ATOM 1402 N N . ALA A 1 188 ? -15.75 6.184 10.961 1 98.25 188 ALA A N 1
ATOM 1403 C CA . ALA A 1 188 ? -16.125 7.594 10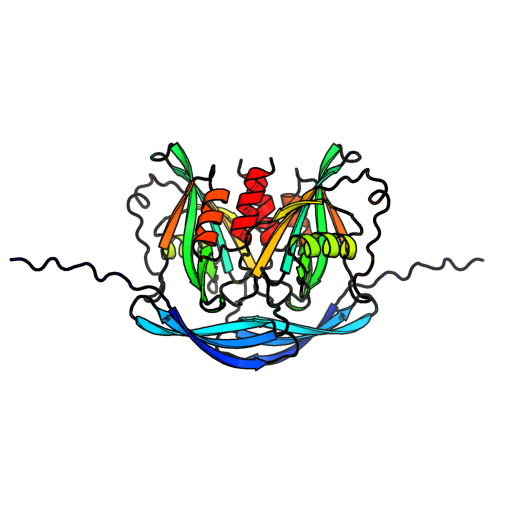.961 1 98.25 188 ALA A CA 1
ATOM 1404 C C . ALA A 1 188 ? -16.078 8.172 9.547 1 98.25 188 ALA A C 1
ATOM 1406 O O . ALA A 1 188 ? -16.391 9.352 9.344 1 98.25 188 ALA A O 1
ATOM 1407 N N . GLY A 1 189 ? -15.641 7.387 8.578 1 97.56 189 GLY A N 1
ATOM 1408 C CA . GLY A 1 189 ? -15.719 7.832 7.195 1 97.56 189 GLY A CA 1
ATOM 1409 C C . GLY A 1 189 ? -14.352 8.078 6.574 1 97.56 189 GLY A C 1
ATOM 1410 O O . GLY A 1 189 ? -14.25 8.352 5.375 1 97.56 189 GLY A O 1
ATOM 1411 N N . ASP A 1 190 ? -13.258 8.023 7.359 1 98.62 190 ASP A N 1
ATOM 1412 C CA . ASP A 1 190 ? -11.906 8.133 6.809 1 98.62 190 ASP A CA 1
ATOM 1413 C C . ASP A 1 190 ? -11.469 6.828 6.156 1 98.62 190 ASP A C 1
ATOM 1415 O O . ASP A 1 190 ? -12.023 5.766 6.441 1 98.62 190 ASP A O 1
ATOM 1419 N N . VAL A 1 191 ? -10.586 6.91 5.238 1 98.81 191 VAL A N 1
ATOM 1420 C CA . VAL A 1 191 ? -9.977 5.723 4.652 1 98.81 191 VAL A CA 1
ATOM 1421 C C . VAL A 1 191 ? -8.547 5.562 5.172 1 98.81 191 VAL A C 1
ATOM 1423 O O . VAL A 1 191 ? -7.73 6.477 5.043 1 98.81 191 VAL A O 1
ATOM 1426 N N . VAL A 1 192 ? -8.258 4.441 5.754 1 98.94 192 VAL A N 1
ATOM 1427 C CA . VAL A 1 192 ? -6.918 4.184 6.266 1 98.94 192 VAL A CA 1
ATOM 1428 C C . VAL A 1 192 ? -6.031 3.641 5.148 1 98.94 192 VAL A C 1
ATOM 1430 O O . VAL A 1 192 ? -6.461 2.791 4.363 1 98.94 192 VAL A O 1
ATOM 1433 N N . ASP A 1 193 ? -4.805 4.18 5.035 1 98.94 193 ASP A N 1
ATOM 1434 C CA . ASP A 1 193 ? -3.818 3.609 4.121 1 98.94 193 ASP A CA 1
ATOM 1435 C C . ASP A 1 193 ? -3.541 2.146 4.453 1 98.94 193 ASP A C 1
ATOM 1437 O O . ASP A 1 193 ? -3.381 1.789 5.621 1 98.94 193 ASP A O 1
ATOM 1441 N N . SER A 1 194 ? -3.428 1.335 3.443 1 98.94 194 SER A N 1
ATOM 1442 C CA . SER A 1 194 ? -3.301 -0.105 3.643 1 98.94 194 SER A CA 1
ATOM 1443 C C . SER A 1 194 ? -1.98 -0.454 4.32 1 98.94 194 SER A C 1
ATOM 1445 O O . SER A 1 194 ? -1.893 -1.447 5.047 1 98.94 194 SER A O 1
ATOM 1447 N N . ARG A 1 195 ? -0.926 0.295 4.102 1 98.88 195 ARG A N 1
ATOM 1448 C CA . ARG A 1 195 ? 0.351 0.051 4.766 1 98.88 195 ARG A CA 1
ATOM 1449 C C . ARG A 1 195 ? 0.234 0.257 6.27 1 98.88 195 ARG A C 1
ATOM 1451 O O . ARG A 1 195 ? 0.896 -0.432 7.051 1 98.88 195 ARG A O 1
ATOM 1458 N N . VAL A 1 196 ? -0.593 1.219 6.66 1 98.88 196 VAL A N 1
ATOM 1459 C CA . VAL A 1 196 ? -0.819 1.452 8.086 1 98.88 196 VAL A CA 1
ATOM 1460 C C . VAL A 1 196 ? -1.533 0.251 8.695 1 98.88 196 VAL A C 1
ATOM 1462 O O . VAL A 1 196 ? -1.132 -0.245 9.75 1 98.88 196 VAL A O 1
ATOM 1465 N N . TYR A 1 197 ? -2.576 -0.241 8.047 1 98.88 197 TYR A N 1
ATOM 1466 C CA . TYR A 1 197 ? -3.256 -1.438 8.531 1 98.88 197 TYR A CA 1
ATOM 1467 C C . TYR A 1 197 ? -2.305 -2.629 8.57 1 98.88 197 TYR A C 1
ATOM 1469 O O . TYR A 1 197 ? -2.277 -3.381 9.547 1 98.88 197 TYR A O 1
ATOM 1477 N N . ALA A 1 198 ? -1.571 -2.832 7.48 1 98.75 198 ALA A N 1
ATOM 1478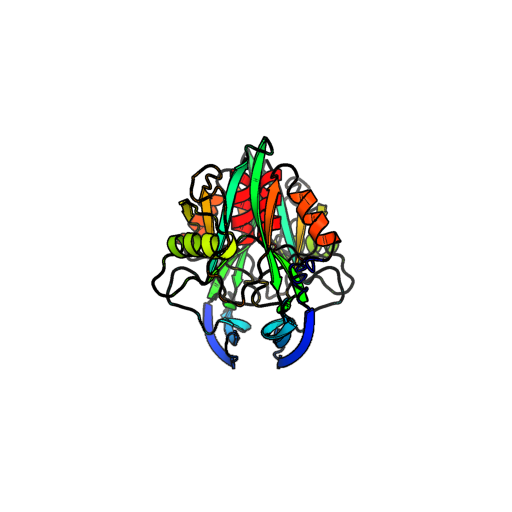 C CA . ALA A 1 198 ? -0.649 -3.965 7.43 1 98.75 198 ALA A CA 1
ATOM 1479 C C . ALA A 1 198 ? 0.347 -3.912 8.586 1 98.75 198 ALA A C 1
ATOM 1481 O O . ALA A 1 198 ? 0.6 -4.926 9.242 1 98.75 198 ALA A O 1
ATOM 1482 N N . TRP A 1 199 ? 0.941 -2.758 8.805 1 98.62 199 TRP A N 1
ATOM 1483 C CA . TRP A 1 199 ? 1.901 -2.578 9.891 1 98.62 199 TRP A CA 1
ATOM 1484 C C . TRP A 1 199 ? 1.258 -2.869 11.242 1 98.62 199 TRP A C 1
ATOM 1486 O O . TRP A 1 199 ? 1.84 -3.564 12.078 1 98.62 199 TRP A O 1
ATOM 1496 N N . ALA A 1 200 ? 0.034 -2.326 11.445 1 98.19 200 ALA A N 1
ATOM 1497 C CA . ALA A 1 200 ? -0.69 -2.525 12.695 1 98.19 200 ALA A CA 1
ATOM 1498 C C . ALA A 1 200 ? -0.963 -4.004 12.938 1 98.19 200 ALA A C 1
ATOM 1500 O O . ALA A 1 200 ? -0.797 -4.496 14.062 1 98.19 200 ALA A O 1
ATOM 1501 N N . VAL A 1 201 ? -1.393 -4.691 11.922 1 97.5 201 VAL A N 1
ATOM 1502 C CA . VAL A 1 201 ? -1.656 -6.121 12.023 1 97.5 201 VAL A CA 1
ATOM 1503 C C . VAL A 1 201 ? -0.361 -6.867 12.344 1 97.5 201 VAL A C 1
ATOM 1505 O O . VAL A 1 201 ? -0.357 -7.805 13.141 1 97.5 201 VAL A O 1
ATOM 1508 N N . GLY A 1 202 ? 0.737 -6.477 11.633 1 96.94 202 GLY A N 1
ATOM 1509 C CA . GLY A 1 202 ? 2.025 -7.09 11.914 1 96.94 202 GLY A CA 1
ATOM 1510 C C . GLY A 1 202 ? 2.424 -6.996 13.375 1 96.94 202 GLY A C 1
ATOM 1511 O O . GLY A 1 202 ? 3.018 -7.926 13.922 1 96.94 202 GLY A O 1
ATOM 1512 N N . ARG A 1 203 ? 2.09 -5.98 14.07 1 94.56 203 ARG A N 1
ATOM 1513 C CA . ARG A 1 203 ? 2.449 -5.758 15.469 1 94.56 203 ARG A CA 1
ATOM 1514 C C . ARG A 1 203 ? 1.691 -6.711 16.391 1 94.56 203 ARG A C 1
ATOM 1516 O O . ARG A 1 203 ? 2.139 -6.996 17.5 1 94.56 203 ARG A O 1
ATOM 1523 N N . GLN A 1 204 ? 0.516 -7.125 15.945 1 86.94 204 GLN A N 1
ATOM 1524 C CA . GLN A 1 204 ? -0.328 -7.977 16.781 1 86.94 204 GLN A CA 1
ATOM 1525 C C . GLN A 1 204 ? 0.033 -9.445 16.609 1 86.94 204 GLN A C 1
ATOM 1527 O O . GLN A 1 204 ? -0.39 -10.297 17.391 1 86.94 204 GLN A O 1
ATOM 1532 N N . SER A 1 205 ? 0.568 -9.891 15.516 1 66.81 205 SER A N 1
ATOM 1533 C CA . SER A 1 205 ? 0.774 -11.281 15.125 1 66.81 205 SER A CA 1
ATOM 1534 C C . SER A 1 205 ? 1.798 -11.961 16.031 1 66.81 205 SER A C 1
ATOM 1536 O O . SER A 1 205 ? 1.877 -13.195 16.078 1 66.81 205 SER A O 1
ATOM 1538 N N . ASP A 1 206 ? 2.67 -11.328 16.859 1 51.41 206 ASP A N 1
ATOM 1539 C CA . ASP A 1 206 ? 3.549 -12.133 17.703 1 51.41 206 ASP A CA 1
ATOM 1540 C C . ASP A 1 206 ? 2.861 -12.5 19.016 1 51.41 206 ASP A C 1
ATOM 1542 O O . ASP A 1 206 ? 2.107 -11.703 19.578 1 51.41 206 ASP A O 1
ATOM 1546 N N . MET B 1 1 ? -15.68 46.031 24.078 1 29.39 1 MET B N 1
ATOM 1547 C CA . MET B 1 1 ? -16.203 44.688 23.891 1 29.39 1 MET B CA 1
ATOM 1548 C C . MET B 1 1 ? -15.391 43.938 22.844 1 29.39 1 MET B C 1
ATOM 1550 O O . MET B 1 1 ? -15.469 44.219 21.656 1 29.39 1 MET B O 1
ATOM 1554 N N . ALA B 1 2 ? -14.188 43.5 23.141 1 37.03 2 ALA B N 1
ATOM 1555 C CA . ALA B 1 2 ? -13.133 42.969 22.281 1 37.03 2 ALA B CA 1
ATOM 1556 C C . ALA B 1 2 ? -13.633 41.75 21.469 1 37.03 2 ALA B C 1
ATOM 1558 O O . ALA B 1 2 ? -14.18 40.812 22.031 1 37.03 2 ALA B O 1
ATOM 1559 N N . SER B 1 3 ? -14.078 42 20.25 1 34.53 3 SER B N 1
ATOM 1560 C CA . SER B 1 3 ? -14.555 41 19.297 1 34.53 3 SER B CA 1
ATOM 1561 C C . SER B 1 3 ? -13.625 39.781 19.266 1 34.53 3 SER B C 1
ATOM 1563 O O . SER B 1 3 ? -12.414 39.906 19.109 1 34.53 3 SER B O 1
ATOM 1565 N N . LYS B 1 4 ? -13.961 38.75 20.031 1 36.69 4 LYS B N 1
ATOM 1566 C CA . LYS B 1 4 ? -13.312 37.438 20.078 1 36.69 4 LYS B CA 1
ATOM 1567 C C . LYS B 1 4 ? -12.883 36.969 18.688 1 36.69 4 LYS B C 1
ATOM 1569 O O . LYS B 1 4 ? -13.719 36.844 17.797 1 36.69 4 LYS B O 1
ATOM 1574 N N . ASN B 1 5 ? -11.766 37.406 18.094 1 35.56 5 ASN B N 1
ATOM 1575 C CA . ASN B 1 5 ? -11.109 36.938 16.875 1 35.56 5 ASN B CA 1
ATOM 1576 C C . ASN B 1 5 ? -11.227 35.406 16.734 1 35.56 5 ASN B C 1
ATOM 1578 O O . ASN B 1 5 ? -10.57 34.656 17.469 1 35.56 5 ASN B O 1
ATOM 1582 N N . SER B 1 6 ? -12.438 34.844 16.609 1 35.62 6 SER B N 1
ATOM 1583 C CA . SER B 1 6 ? -12.68 33.438 16.375 1 35.62 6 SER B CA 1
ATOM 1584 C C . SER B 1 6 ? -11.656 32.844 15.422 1 35.62 6 SER B C 1
ATOM 1586 O O . SER B 1 6 ? -11.406 33.406 14.352 1 35.62 6 SER B O 1
ATOM 1588 N N . ALA B 1 7 ? -10.562 32.312 15.828 1 41.03 7 ALA B N 1
ATOM 1589 C CA . ALA B 1 7 ? -9.688 31.578 14.922 1 41.03 7 ALA B CA 1
ATOM 1590 C C . ALA B 1 7 ? -10.484 30.969 13.773 1 41.03 7 ALA B C 1
ATOM 1592 O O . ALA B 1 7 ? -11.492 30.297 13.992 1 41.03 7 ALA B O 1
ATOM 1593 N N . PRO B 1 8 ? -10.562 31.453 12.508 1 44.06 8 PRO B N 1
ATOM 1594 C CA . PRO B 1 8 ? -11.375 30.922 11.406 1 44.06 8 PRO B CA 1
ATOM 1595 C C . PRO B 1 8 ? -11.43 29.406 11.398 1 44.06 8 PRO B C 1
ATOM 1597 O O . PRO B 1 8 ? -10.422 28.75 11.68 1 44.06 8 PRO B O 1
ATOM 1600 N N . THR B 1 9 ? -12.461 28.719 11.836 1 47.31 9 THR B N 1
ATOM 1601 C CA . THR B 1 9 ? -12.766 27.297 11.797 1 47.31 9 THR B CA 1
ATOM 1602 C C . THR B 1 9 ? -12.234 26.672 10.516 1 47.31 9 THR B C 1
ATOM 1604 O O . THR B 1 9 ? -12.57 27.109 9.414 1 47.31 9 THR B O 1
ATOM 1607 N N . LYS B 1 10 ? -10.883 26.344 10.445 1 61.34 10 LYS B N 1
ATOM 1608 C CA . LYS B 1 10 ? -10.391 25.688 9.234 1 61.34 10 LYS B CA 1
ATOM 1609 C C . LYS B 1 10 ? -11.438 24.75 8.648 1 61.34 10 LYS B C 1
ATOM 1611 O O . LYS B 1 10 ? -11.969 23.891 9.352 1 61.34 10 LYS B O 1
ATOM 1616 N N . GLY B 1 11 ? -12.094 25.062 7.523 1 80.38 11 GLY B N 1
ATOM 1617 C CA . GLY B 1 11 ? -13.07 24.25 6.824 1 80.38 11 GLY B CA 1
ATOM 1618 C C . GLY B 1 11 ? -12.531 22.891 6.422 1 80.38 11 GLY B C 1
ATOM 1619 O O . GLY B 1 11 ? -11.43 22.5 6.828 1 80.38 11 GLY B O 1
ATOM 1620 N N . LYS B 1 12 ? -13.461 21.969 6.047 1 90.69 12 LYS B N 1
ATOM 1621 C CA . LYS B 1 12 ? -13.125 20.641 5.559 1 90.69 12 LYS B CA 1
ATOM 1622 C C . LYS B 1 12 ? -13.023 20.609 4.035 1 90.69 12 LYS B C 1
ATOM 1624 O O . LYS B 1 12 ? -13.695 21.391 3.355 1 90.69 12 LYS B O 1
ATOM 1629 N N . SER B 1 13 ? -12.094 19.844 3.525 1 95.31 13 SER B N 1
ATOM 1630 C CA . SER B 1 13 ? -12.023 19.609 2.088 1 95.31 13 SER B CA 1
ATOM 1631 C C . SER B 1 13 ? -13.266 18.859 1.593 1 95.31 13 SER B C 1
ATOM 1633 O O . SER B 1 13 ? -13.836 18.047 2.318 1 95.31 13 SER B O 1
ATOM 1635 N N . GLU B 1 14 ? -13.648 19.203 0.347 1 95.75 14 GLU B N 1
ATOM 1636 C CA . GLU B 1 14 ? -14.852 18.578 -0.204 1 95.75 14 GLU B CA 1
ATOM 1637 C C . GLU B 1 14 ? -14.703 18.328 -1.702 1 95.75 14 GLU B C 1
ATOM 1639 O O . GLU B 1 14 ? -14.188 19.188 -2.432 1 95.75 14 GLU B O 1
ATOM 1644 N N . HIS B 1 15 ? -15.172 17.188 -2.096 1 98.12 15 HIS B N 1
ATOM 1645 C CA . HIS B 1 15 ? -15.219 16.891 -3.521 1 98.12 15 HIS B CA 1
ATOM 1646 C C . HIS B 1 15 ? -16.219 17.797 -4.242 1 98.12 15 HIS B C 1
ATOM 1648 O O . HIS B 1 15 ? -17.312 18.047 -3.738 1 98.12 15 HIS B O 1
ATOM 1654 N N . ILE B 1 16 ? -15.875 18.25 -5.438 1 98.44 16 ILE B N 1
ATOM 1655 C CA . ILE B 1 16 ? -16.766 19.062 -6.25 1 98.44 16 ILE B CA 1
ATOM 1656 C C . ILE B 1 16 ? -17.188 18.297 -7.504 1 98.44 16 ILE B C 1
ATOM 1658 O O . ILE B 1 16 ? -18.375 18.109 -7.762 1 98.44 16 ILE B O 1
ATOM 1662 N N . SER B 1 17 ? -16.188 17.844 -8.281 1 98.38 17 SER B N 1
ATOM 1663 C CA . SER B 1 17 ? -16.516 17.141 -9.523 1 98.38 17 SER B CA 1
ATOM 1664 C C . SER B 1 17 ? -15.352 16.266 -9.984 1 98.38 17 SER B C 1
ATOM 1666 O O . SER B 1 17 ? -14.219 16.438 -9.523 1 98.38 17 SER B O 1
ATOM 1668 N N . THR B 1 18 ? -15.695 15.32 -10.75 1 98 18 THR B N 1
ATOM 1669 C CA . THR B 1 18 ? -14.734 14.469 -11.445 1 98 18 THR B CA 1
ATOM 1670 C C . THR B 1 18 ? -15.016 14.453 -12.945 1 98 18 THR B C 1
ATOM 1672 O O . THR B 1 18 ? -16.141 14.188 -13.367 1 98 18 THR B O 1
ATOM 1675 N N . LYS B 1 19 ? -13.961 14.781 -13.688 1 97.81 19 LYS B N 1
ATOM 1676 C CA . LYS B 1 19 ? -14.086 14.766 -15.148 1 97.81 19 LYS B CA 1
ATOM 1677 C C . LYS B 1 19 ? -13.109 13.781 -15.773 1 97.81 19 LYS B C 1
ATOM 1679 O O . LYS B 1 19 ? -11.906 13.836 -15.5 1 97.81 19 LYS B O 1
ATOM 1684 N N . GLU B 1 20 ? -13.664 12.945 -16.609 1 97.38 20 GLU B N 1
ATOM 1685 C CA . GLU B 1 20 ? -12.82 11.984 -17.312 1 97.38 20 GLU B CA 1
ATOM 1686 C C . GLU B 1 20 ? -11.914 12.672 -18.328 1 97.38 20 GLU B C 1
ATOM 1688 O O . GLU B 1 20 ? -12.375 13.531 -19.094 1 97.38 20 GLU B O 1
ATOM 1693 N N . VAL B 1 21 ? -10.664 12.328 -18.297 1 96.44 21 VAL B N 1
ATOM 1694 C CA . VAL B 1 21 ? -9.672 12.867 -19.219 1 96.44 21 VAL B CA 1
ATOM 1695 C C . VAL B 1 21 ? -9.359 11.836 -20.312 1 96.44 21 VAL B C 1
ATOM 1697 O O . VAL B 1 21 ? -9.281 12.18 -21.484 1 96.44 21 VAL B O 1
ATOM 1700 N N . ALA B 1 22 ? -9.141 10.625 -19.922 1 97.06 22 ALA B N 1
ATOM 1701 C CA . ALA B 1 22 ? -8.836 9.516 -20.828 1 97.06 22 ALA B CA 1
ATOM 1702 C C . ALA B 1 22 ? -9.281 8.188 -20.219 1 97.06 22 ALA B C 1
ATOM 1704 O O . ALA B 1 22 ? -9.266 8.016 -19 1 97.06 22 ALA B O 1
ATOM 1705 N N . ARG B 1 23 ? -9.68 7.258 -21.125 1 96.19 23 ARG B N 1
ATOM 1706 C CA . ARG B 1 23 ? -10.219 5.98 -20.672 1 96.19 23 ARG B CA 1
ATOM 1707 C C . ARG B 1 23 ? -9.633 4.82 -21.469 1 96.19 23 ARG B C 1
ATOM 1709 O O . ARG B 1 23 ? -9.625 4.848 -22.703 1 96.19 23 ARG B O 1
ATOM 1716 N N . GLY B 1 24 ? -9.016 3.924 -20.734 1 95.5 24 GLY B N 1
ATOM 1717 C CA . GLY B 1 24 ? -8.656 2.639 -21.312 1 95.5 24 GLY B CA 1
ATOM 1718 C C . GLY B 1 24 ? -9.68 1.553 -21.031 1 95.5 24 GLY B C 1
ATOM 1719 O O . GLY B 1 24 ? -10.82 1.845 -20.672 1 95.5 24 GLY B O 1
ATOM 1720 N N . LYS B 1 25 ? -9.336 0.37 -21.375 1 95.56 25 LYS B N 1
ATOM 1721 C CA . LYS B 1 25 ? -10.211 -0.762 -21.094 1 95.56 25 LYS B CA 1
ATOM 1722 C C . LYS B 1 25 ? -10.336 -1.007 -19.594 1 95.56 25 LYS B C 1
ATOM 1724 O O . LYS B 1 25 ? -11.406 -1.358 -19.094 1 95.56 25 LYS B O 1
ATOM 1729 N N . TRP B 1 26 ? -9.203 -0.75 -18.828 1 95.75 26 TRP B N 1
ATOM 1730 C CA . TRP B 1 26 ? -9.164 -1.179 -17.438 1 95.75 26 TRP B CA 1
ATOM 1731 C C . TRP B 1 26 ? -8.891 0.004 -16.516 1 95.75 26 TRP B C 1
ATOM 1733 O O . TRP B 1 26 ? -9.148 -0.071 -15.312 1 95.75 26 TRP B O 1
ATOM 1743 N N . VAL B 1 27 ? -8.352 1.114 -17.031 1 97 27 VAL B N 1
ATOM 1744 C CA . VAL B 1 27 ? -7.957 2.254 -16.219 1 97 27 VAL B CA 1
ATOM 1745 C C . VAL B 1 27 ? -8.508 3.543 -16.828 1 97 27 VAL B C 1
ATOM 1747 O O . VAL B 1 27 ? -8.5 3.713 -18.047 1 97 27 VAL B O 1
ATOM 1750 N N . VAL B 1 28 ? -8.961 4.422 -16 1 97.06 28 VAL B N 1
ATOM 1751 C CA . VAL B 1 28 ? -9.453 5.73 -16.422 1 97.06 28 VAL B CA 1
ATOM 1752 C C . VAL B 1 28 ? -8.656 6.828 -15.719 1 97.06 28 VAL B C 1
ATOM 1754 O O . VAL B 1 28 ? -8.344 6.719 -14.531 1 97.06 28 VAL B O 1
ATOM 1757 N N . LEU B 1 29 ? -8.211 7.816 -16.438 1 97.75 29 LEU B N 1
ATOM 1758 C CA . LEU B 1 29 ? -7.59 9.023 -15.922 1 97.75 29 LEU B CA 1
ATOM 1759 C C . LEU B 1 29 ? -8.617 10.141 -15.766 1 97.75 29 LEU B C 1
ATOM 1761 O O . LEU B 1 29 ? -9.328 10.469 -16.719 1 97.75 29 LEU B O 1
ATOM 1765 N N . ASN B 1 30 ? -8.703 10.703 -14.578 1 98.06 30 ASN B N 1
ATOM 1766 C CA . ASN B 1 30 ? -9.672 11.734 -14.25 1 98.06 30 ASN B CA 1
ATOM 1767 C C . ASN B 1 30 ? -8.992 13 -13.734 1 98.06 30 ASN B C 1
ATOM 1769 O O . ASN B 1 30 ? -7.883 12.938 -13.203 1 98.06 30 ASN B O 1
ATOM 1773 N N . ASN B 1 31 ? -9.656 14.117 -13.93 1 98.19 31 ASN B N 1
ATOM 1774 C CA . ASN B 1 31 ? -9.391 15.344 -13.188 1 98.19 31 ASN B CA 1
ATOM 1775 C C . ASN B 1 31 ? -10.422 15.57 -12.086 1 98.19 31 ASN B C 1
ATOM 1777 O O . ASN B 1 31 ? -11.617 15.703 -12.359 1 98.19 31 ASN B O 1
ATOM 1781 N N . VAL B 1 32 ? -9.984 15.586 -10.914 1 98.44 32 VAL B N 1
ATOM 1782 C CA . VAL B 1 32 ? -10.859 15.773 -9.758 1 98.44 32 VAL B CA 1
ATOM 1783 C C . VAL B 1 32 ? -10.766 17.219 -9.273 1 98.44 32 VAL B C 1
ATOM 1785 O O . VAL B 1 32 ? -9.664 17.719 -9.008 1 98.44 32 VAL B O 1
ATOM 1788 N N . THR B 1 33 ? -11.852 17.875 -9.234 1 98.62 33 THR B N 1
ATOM 1789 C CA . THR B 1 33 ? -11.938 19.203 -8.641 1 98.62 33 THR B CA 1
ATOM 1790 C C . THR B 1 33 ? -12.469 19.125 -7.211 1 98.62 33 THR B C 1
ATOM 1792 O O . THR B 1 33 ? -13.438 18.406 -6.941 1 98.62 33 THR B O 1
ATOM 1795 N N . TYR B 1 34 ? -11.805 19.781 -6.309 1 97.75 34 TYR B N 1
ATOM 1796 C CA . TYR B 1 34 ? -12.219 19.766 -4.91 1 97.75 34 TYR B CA 1
ATOM 1797 C C . TYR B 1 34 ? -11.953 21.125 -4.258 1 97.75 34 TYR B C 1
ATOM 1799 O O . TYR B 1 34 ? -11.242 21.969 -4.82 1 97.75 34 TYR B O 1
ATOM 1807 N N . LYS B 1 35 ? -12.594 21.328 -3.15 1 96.94 35 LYS B N 1
ATOM 1808 C CA . LYS B 1 35 ? -12.344 22.5 -2.314 1 96.94 35 LYS B CA 1
ATOM 1809 C C . LYS B 1 35 ? -11.414 22.156 -1.15 1 96.94 35 LYS B C 1
ATOM 1811 O O . LYS B 1 35 ? -11.633 21.172 -0.45 1 96.94 35 LYS B O 1
ATOM 1816 N N . ASP B 1 36 ? -10.422 23 -1 1 94.81 36 ASP B N 1
ATOM 1817 C CA . ASP B 1 36 ? -9.562 22.781 0.158 1 94.81 36 ASP B CA 1
ATOM 1818 C C . ASP B 1 36 ? -10.141 23.438 1.406 1 94.81 36 ASP B C 1
ATOM 1820 O O . ASP B 1 36 ? -11.211 24.047 1.352 1 94.81 36 ASP B O 1
ATOM 1824 N N . PRO B 1 37 ? -9.578 23.328 2.596 1 93.19 37 PRO B N 1
ATOM 1825 C CA . PRO B 1 37 ? -10.164 23.828 3.838 1 93.19 37 PRO B CA 1
ATOM 1826 C C . PRO B 1 37 ? -10.328 25.344 3.844 1 93.19 37 PRO B C 1
ATOM 1828 O O . PRO B 1 37 ? -11.094 25.891 4.645 1 93.19 37 PRO B O 1
ATOM 1831 N N . THR B 1 38 ? -9.633 26.031 2.986 1 92.44 38 THR B N 1
ATOM 1832 C CA . THR B 1 38 ? -9.758 27.484 2.904 1 92.44 38 THR B CA 1
ATOM 1833 C C . THR B 1 38 ? -10.891 27.875 1.954 1 92.44 38 THR B C 1
ATOM 1835 O O . THR B 1 38 ? -11.211 29.062 1.814 1 92.44 38 THR B O 1
ATOM 1838 N N . GLY B 1 39 ? -11.414 26.891 1.277 1 93.38 39 GLY B N 1
ATOM 1839 C CA . GLY B 1 39 ? -12.492 27.141 0.337 1 93.38 39 GLY B CA 1
ATOM 1840 C C . GLY B 1 39 ? -12.016 27.281 -1.095 1 93.38 39 GLY B C 1
ATOM 1841 O O . GLY B 1 39 ? -12.828 27.422 -2.014 1 93.38 39 GLY B O 1
ATOM 1842 N N . LYS B 1 40 ? -10.766 27.234 -1.278 1 95.12 40 LYS B N 1
ATOM 1843 C CA . LYS B 1 40 ? -10.195 27.359 -2.615 1 95.12 40 LYS B CA 1
ATOM 1844 C C . LYS B 1 40 ? -10.406 26.094 -3.434 1 95.12 40 LYS B C 1
ATOM 1846 O O . LYS B 1 40 ? -10.203 24.984 -2.93 1 95.12 40 LYS B O 1
ATOM 1851 N N . GLU B 1 41 ? -10.805 26.266 -4.684 1 96.56 41 GLU B N 1
ATOM 1852 C CA . GLU B 1 41 ? -10.945 25.125 -5.594 1 96.56 41 GLU B CA 1
ATOM 1853 C C . GLU B 1 41 ? -9.586 24.672 -6.117 1 96.56 41 GLU B C 1
ATOM 1855 O O . GLU B 1 41 ? -8.766 25.5 -6.516 1 96.56 41 GLU B O 1
ATOM 1860 N N . ARG B 1 42 ? -9.391 23.406 -6.07 1 96.69 42 ARG B N 1
ATOM 1861 C CA . ARG B 1 42 ? -8.156 22.781 -6.535 1 96.69 42 ARG B CA 1
ATOM 1862 C C . ARG B 1 42 ? -8.453 21.641 -7.5 1 96.69 42 ARG B C 1
ATOM 1864 O O . ARG B 1 42 ? -9.586 21.156 -7.578 1 96.69 42 ARG B O 1
ATOM 1871 N N . SER B 1 43 ? -7.461 21.312 -8.273 1 97.12 43 SER B N 1
ATOM 1872 C CA . SER B 1 43 ? -7.547 20.188 -9.203 1 97.12 43 SER B CA 1
ATOM 1873 C C . SER B 1 43 ? -6.492 19.125 -8.883 1 97.12 43 SER B C 1
ATOM 1875 O O . SER B 1 43 ? -5.398 19.453 -8.414 1 97.12 43 SER B O 1
ATOM 1877 N N . TRP B 1 44 ? -6.914 17.922 -9.102 1 97.69 44 TRP B N 1
ATOM 1878 C CA . TRP B 1 44 ? -6.055 16.766 -8.867 1 97.69 44 TRP B CA 1
ATOM 1879 C C . TRP B 1 44 ? -6.242 15.719 -9.953 1 97.69 44 TRP B C 1
ATOM 1881 O O . TRP B 1 44 ? -7.375 15.367 -10.297 1 97.69 44 TRP B O 1
ATOM 1891 N N . GLU B 1 45 ? -5.102 15.258 -10.555 1 97.94 45 GLU B N 1
ATOM 1892 C CA . GLU B 1 45 ? -5.195 14.133 -11.484 1 97.94 45 GLU B CA 1
ATOM 1893 C C . GLU B 1 45 ? -5.246 12.805 -10.734 1 97.94 45 GLU B C 1
ATOM 1895 O O . GLU B 1 45 ? -4.406 12.539 -9.867 1 97.94 45 GLU B O 1
ATOM 1900 N N . ALA B 1 46 ? -6.23 12 -11.016 1 97.62 46 ALA B N 1
ATOM 1901 C CA . ALA B 1 46 ? -6.473 10.742 -10.312 1 97.62 46 ALA B CA 1
ATOM 1902 C C . ALA B 1 46 ? -6.824 9.625 -11.297 1 97.62 46 ALA B C 1
ATOM 1904 O O . ALA B 1 46 ? -7.281 9.891 -12.406 1 97.62 46 ALA B O 1
ATOM 1905 N N . ILE B 1 47 ? -6.574 8.422 -10.797 1 97.12 47 ILE B N 1
ATOM 1906 C CA . ILE B 1 47 ? -6.922 7.285 -11.641 1 97.12 47 ILE B CA 1
ATOM 1907 C C . ILE B 1 47 ? -8.023 6.465 -10.969 1 97.12 47 ILE B C 1
ATOM 1909 O O . I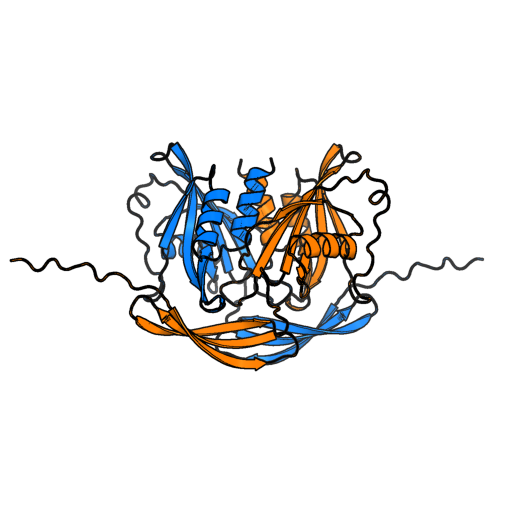LE B 1 47 ? -8.148 6.48 -9.742 1 97.12 47 ILE B O 1
ATOM 1913 N N . GLY B 1 48 ? -8.758 5.793 -11.781 1 95.31 48 GLY B N 1
ATOM 1914 C CA . GLY B 1 48 ? -9.719 4.797 -11.344 1 95.31 48 GLY B CA 1
ATOM 1915 C C . GLY B 1 48 ? -9.695 3.535 -12.188 1 95.31 48 GLY B C 1
ATOM 1916 O O . GLY B 1 48 ? -9.055 3.494 -13.234 1 95.31 48 GLY B O 1
ATOM 1917 N N . ARG B 1 49 ? -10.297 2.531 -11.68 1 94.44 49 ARG B N 1
ATOM 1918 C CA . ARG B 1 49 ? -10.523 1.32 -12.461 1 94.44 49 ARG B CA 1
ATOM 1919 C C . ARG B 1 49 ? -11.867 1.374 -13.18 1 94.44 49 ARG B C 1
ATOM 1921 O O . ARG B 1 49 ? -12.859 1.839 -12.609 1 94.44 49 ARG B O 1
ATOM 1928 N N . THR B 1 50 ? -11.883 0.871 -14.391 1 93.31 50 THR B N 1
ATOM 1929 C CA . THR B 1 50 ? -13.125 0.875 -15.156 1 93.31 50 THR B CA 1
ATOM 1930 C C . THR B 1 50 ? -14.008 -0.297 -14.75 1 93.31 50 THR B C 1
ATOM 1932 O O . THR B 1 50 ? -15.18 -0.358 -15.133 1 93.31 50 THR B O 1
ATOM 1935 N N . THR B 1 51 ? -13.492 -1.241 -13.984 1 85.81 51 THR B N 1
ATOM 1936 C CA . THR B 1 51 ? -14.203 -2.461 -13.617 1 85.81 51 THR B CA 1
ATOM 1937 C C . THR B 1 51 ? -14.68 -2.393 -12.164 1 85.81 51 THR B C 1
ATOM 1939 O O . THR B 1 51 ? -15.016 -3.416 -11.57 1 85.81 51 THR B O 1
ATOM 1942 N N . LYS B 1 52 ? -14.664 -1.255 -11.633 1 83.75 52 LYS B N 1
ATOM 1943 C CA . LYS B 1 52 ? -15.078 -1.139 -10.234 1 83.75 52 LYS B CA 1
ATOM 1944 C C . LYS B 1 52 ? -16.516 -1.615 -10.047 1 83.75 52 LYS B C 1
ATOM 1946 O O . LYS B 1 52 ? -17.406 -1.243 -10.812 1 83.75 52 LYS B O 1
ATOM 1951 N N . CYS B 1 53 ? -16.641 -2.545 -9.148 1 79.88 53 CYS B N 1
ATOM 1952 C CA . CYS B 1 53 ? -17.969 -3.029 -8.789 1 79.88 53 CYS B CA 1
ATOM 1953 C C . CYS B 1 53 ? -18.438 -2.412 -7.48 1 79.88 53 CYS B C 1
ATOM 1955 O O . CYS B 1 53 ? -17.625 -1.935 -6.684 1 79.88 53 CYS B O 1
ATOM 1957 N N . LYS B 1 54 ? -19.859 -2.387 -7.469 1 79 54 LYS B N 1
ATOM 1958 C CA . LYS B 1 54 ? -20.406 -1.962 -6.188 1 79 54 LYS B CA 1
ATOM 1959 C C . LYS B 1 54 ? -20.031 -2.934 -5.074 1 79 54 LYS B C 1
ATOM 1961 O O . LYS B 1 54 ? -20.078 -4.148 -5.262 1 79 54 LYS B O 1
ATOM 1966 N N . GLY B 1 55 ? -19.359 -2.475 -4.055 1 77.94 55 GLY B N 1
ATOM 1967 C CA . GLY B 1 55 ? -18.984 -3.361 -2.969 1 77.94 55 GLY B CA 1
ATOM 1968 C C . GLY B 1 55 ? -18.156 -2.672 -1.898 1 77.94 55 GLY B C 1
ATOM 1969 O O . GLY B 1 55 ? -18.141 -1.441 -1.812 1 77.94 55 GLY B O 1
ATOM 1970 N N . GLU B 1 56 ? -17.688 -3.512 -1.045 1 86.19 56 GLU B N 1
ATOM 1971 C CA . GLU B 1 56 ? -16.984 -3.061 0.151 1 86.19 56 GLU B CA 1
ATOM 1972 C C . GLU B 1 56 ? -15.602 -2.518 -0.196 1 86.19 56 GLU B C 1
ATOM 1974 O O . GLU B 1 56 ? -15.094 -1.611 0.472 1 86.19 56 GLU B O 1
ATOM 1979 N N . ALA B 1 57 ? -14.898 -3.068 -1.269 1 96.25 57 ALA B N 1
ATOM 1980 C CA . ALA B 1 57 ? -13.578 -2.688 -1.757 1 96.25 57 ALA B CA 1
ATOM 1981 C C . ALA B 1 57 ? -13.32 -3.26 -3.148 1 96.25 57 ALA B C 1
ATOM 1983 O O . ALA B 1 57 ? -14.102 -4.07 -3.646 1 96.25 57 ALA B O 1
ATOM 1984 N N . ASP B 1 58 ? -12.336 -2.762 -3.791 1 96.81 58 ASP B N 1
ATOM 1985 C CA . ASP B 1 58 ? -11.992 -3.244 -5.125 1 96.81 58 ASP B CA 1
ATOM 1986 C C . ASP B 1 58 ? -11.352 -4.629 -5.062 1 96.81 58 ASP B C 1
ATOM 1988 O O . ASP B 1 58 ? -11.578 -5.469 -5.934 1 96.81 58 ASP B O 1
ATOM 1992 N N . ALA B 1 59 ? -10.562 -4.848 -4.047 1 97.31 59 ALA B N 1
ATOM 1993 C CA . ALA B 1 59 ? -9.734 -6.047 -3.996 1 97.31 59 ALA B CA 1
ATOM 1994 C C . ALA B 1 59 ? -9.57 -6.543 -2.562 1 97.31 59 ALA B C 1
ATOM 1996 O O . ALA B 1 59 ? -10 -5.875 -1.617 1 97.31 59 ALA B O 1
ATOM 1997 N N . VAL B 1 60 ? -9.023 -7.746 -2.465 1 98.44 60 VAL B N 1
ATOM 1998 C CA . VAL B 1 60 ? -8.578 -8.273 -1.18 1 98.44 60 VAL B CA 1
ATOM 1999 C C . VAL B 1 60 ? -7.094 -8.625 -1.248 1 98.44 60 VAL B C 1
ATOM 2001 O O . VAL B 1 60 ? -6.566 -8.906 -2.326 1 98.44 60 VAL B O 1
ATOM 2004 N N . GLY B 1 61 ? -6.375 -8.461 -0.225 1 98.75 61 GLY B N 1
ATOM 2005 C CA . GLY B 1 61 ? -5.086 -9.062 0.073 1 98.75 61 GLY B CA 1
ATOM 2006 C C . GLY B 1 61 ? -5.117 -9.977 1.278 1 98.75 61 GLY B C 1
ATOM 2007 O O . GLY B 1 61 ? -5.73 -9.656 2.297 1 98.75 61 GLY B O 1
ATOM 2008 N N . VAL B 1 62 ? -4.508 -11.117 1.184 1 98.88 62 VAL B N 1
ATOM 2009 C CA . VAL B 1 62 ? -4.699 -12.156 2.188 1 98.88 62 VAL B CA 1
ATOM 2010 C C . VAL B 1 62 ? -3.402 -12.375 2.961 1 98.88 62 VAL B C 1
ATOM 2012 O O . VAL B 1 62 ? -2.346 -12.594 2.363 1 98.88 62 VAL B O 1
ATOM 2015 N N . ILE B 1 63 ? -3.434 -12.273 4.207 1 98.81 63 ILE B N 1
ATOM 2016 C CA . ILE B 1 63 ? -2.334 -12.688 5.074 1 98.81 63 ILE B CA 1
ATOM 2017 C C . ILE B 1 63 ? -2.645 -14.047 5.684 1 98.81 63 ILE B C 1
ATOM 2019 O O . ILE B 1 63 ? -3.543 -14.172 6.52 1 98.81 63 ILE B O 1
ATOM 2023 N N . ALA B 1 64 ? -1.955 -15.008 5.273 1 98.06 64 ALA B N 1
ATOM 2024 C CA . ALA B 1 64 ? -2.104 -16.375 5.758 1 98.06 64 ALA B CA 1
ATOM 2025 C C . ALA B 1 64 ? -0.8 -16.891 6.371 1 98.06 64 ALA B C 1
ATOM 2027 O O . ALA B 1 64 ? 0.103 -17.312 5.652 1 98.06 64 ALA B O 1
ATOM 2028 N N . ALA B 1 65 ? -0.674 -16.797 7.641 1 95.75 65 ALA B N 1
ATOM 2029 C CA . ALA B 1 65 ? 0.442 -17.359 8.398 1 95.75 65 ALA B CA 1
ATOM 2030 C C . ALA B 1 65 ? 0.042 -18.656 9.078 1 95.75 65 ALA B C 1
ATOM 2032 O O . ALA B 1 65 ? -1.129 -18.859 9.406 1 95.75 65 ALA B O 1
ATOM 2033 N N . PHE B 1 66 ? 0.956 -19.5 9.211 1 95.56 66 PHE B N 1
ATOM 2034 C CA . PHE B 1 66 ? 0.679 -20.812 9.758 1 95.56 66 PHE B CA 1
ATOM 2035 C C . PHE B 1 66 ? 1.933 -21.422 10.383 1 95.56 66 PHE B C 1
ATOM 2037 O O . PHE B 1 66 ? 3.049 -21 10.078 1 95.56 66 PHE B O 1
ATOM 2044 N N . ASN B 1 67 ? 1.711 -22.359 11.297 1 94.5 67 ASN B N 1
ATOM 2045 C CA . ASN B 1 67 ? 2.83 -23.125 11.82 1 94.5 67 ASN B CA 1
ATOM 2046 C C . ASN B 1 67 ? 3.26 -24.219 10.844 1 94.5 67 ASN B C 1
ATOM 2048 O O . ASN B 1 67 ? 2.457 -25.078 10.477 1 94.5 67 ASN B O 1
ATOM 2052 N N . ASP B 1 68 ? 4.453 -24.109 10.406 1 93.25 68 ASP B N 1
ATOM 2053 C CA . ASP B 1 68 ? 4.988 -25.125 9.508 1 93.25 68 ASP B CA 1
ATOM 2054 C C . ASP B 1 68 ? 5.719 -26.219 10.289 1 93.25 68 ASP B C 1
ATOM 2056 O O . ASP B 1 68 ? 6.809 -25.984 10.82 1 93.25 68 ASP B O 1
ATOM 2060 N N . PRO B 1 69 ? 5.145 -27.406 10.273 1 91.94 69 PRO B N 1
ATOM 2061 C CA . PRO B 1 69 ? 5.773 -28.469 11.055 1 91.94 69 PRO B CA 1
ATOM 2062 C C . PRO B 1 69 ? 7.133 -28.891 10.5 1 91.94 69 PRO B C 1
ATOM 2064 O O . PRO B 1 69 ? 8.023 -29.281 11.266 1 91.94 69 PRO B O 1
ATOM 2067 N N . SER B 1 70 ? 7.285 -28.797 9.258 1 90.69 70 SER B N 1
ATOM 2068 C CA . SER B 1 70 ? 8.539 -29.234 8.641 1 90.69 70 SER B CA 1
ATOM 2069 C C . SER B 1 70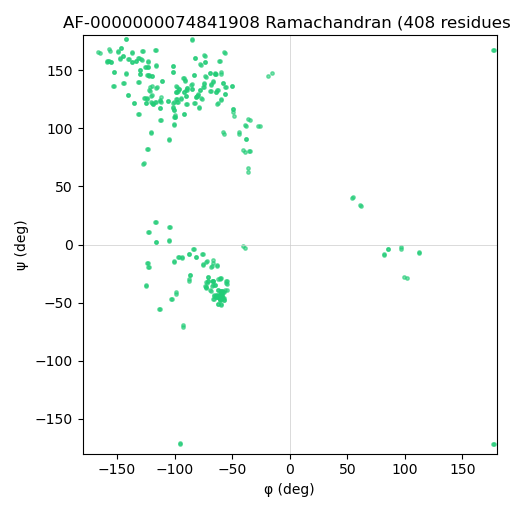 ? 9.68 -28.281 8.984 1 90.69 70 SER B C 1
ATOM 2071 O O . SER B 1 70 ? 10.82 -28.719 9.172 1 90.69 70 SER B O 1
ATOM 2073 N N . ARG B 1 71 ? 9.406 -27.031 9.164 1 91.44 71 ARG B N 1
ATOM 2074 C CA . ARG B 1 71 ? 10.414 -26 9.438 1 91.44 71 ARG B CA 1
ATOM 2075 C C . ARG B 1 71 ? 10.461 -25.672 10.93 1 91.44 71 ARG B C 1
ATOM 2077 O O . ARG B 1 71 ? 11.383 -24.984 11.391 1 91.44 71 ARG B O 1
ATOM 2084 N N . LYS B 1 72 ? 9.492 -26.078 11.641 1 93.75 72 LYS B N 1
ATOM 2085 C CA . LYS B 1 72 ? 9.383 -25.875 13.078 1 93.75 72 LYS B CA 1
ATOM 2086 C C . LYS B 1 72 ? 9.344 -24.375 13.414 1 93.75 72 LYS B C 1
ATOM 2088 O O . LYS B 1 72 ? 10.023 -23.922 14.336 1 93.75 72 LYS B O 1
ATOM 2093 N N . CYS B 1 73 ? 8.773 -23.625 12.578 1 94.75 73 CYS B N 1
ATOM 2094 C CA . CYS B 1 73 ? 8.547 -22.203 12.805 1 94.75 73 CYS B CA 1
ATOM 2095 C C . CYS B 1 73 ? 7.285 -21.734 12.094 1 94.75 73 CYS B C 1
ATOM 2097 O O . CYS B 1 73 ? 6.668 -22.5 11.344 1 94.75 73 CYS B O 1
ATOM 2099 N N . ARG B 1 74 ? 6.855 -20.578 12.461 1 95.62 74 ARG B N 1
ATOM 2100 C CA . ARG B 1 74 ? 5.734 -19.969 11.75 1 95.62 74 ARG B CA 1
ATOM 2101 C C . ARG B 1 74 ? 6.172 -19.438 10.391 1 95.62 74 ARG B C 1
ATOM 2103 O O . ARG B 1 74 ? 7.266 -18.891 10.25 1 95.62 74 ARG B O 1
ATOM 2110 N N . CYS B 1 75 ? 5.344 -19.656 9.422 1 97.31 75 CYS B N 1
ATOM 2111 C CA . CYS B 1 75 ? 5.605 -19.219 8.055 1 97.31 75 CYS B CA 1
ATOM 2112 C C . CYS B 1 75 ? 4.434 -18.422 7.504 1 97.31 75 CYS B C 1
ATOM 2114 O O . CYS B 1 75 ? 3.373 -18.359 8.133 1 97.31 75 CYS B O 1
ATOM 2116 N N . VAL B 1 76 ? 4.676 -17.766 6.426 1 98 76 VAL B N 1
ATOM 2117 C CA . VAL B 1 76 ? 3.641 -17.031 5.703 1 98 76 VAL B CA 1
ATOM 2118 C C . VAL B 1 76 ? 3.678 -17.406 4.223 1 98 76 VAL B C 1
ATOM 2120 O O . VAL B 1 76 ? 4.746 -17.703 3.678 1 98 76 VAL B O 1
ATOM 2123 N N . ILE B 1 77 ? 2.492 -17.422 3.572 1 98.06 77 ILE B N 1
ATOM 2124 C CA . ILE B 1 77 ? 2.395 -17.641 2.133 1 98.06 77 ILE B CA 1
ATOM 2125 C C . ILE B 1 77 ? 2.486 -16.297 1.399 1 98.06 77 ILE B C 1
ATOM 2127 O O . ILE B 1 77 ? 1.707 -15.383 1.669 1 98.06 77 ILE B O 1
ATOM 2131 N N . LEU B 1 78 ? 3.441 -16.156 0.544 1 98.62 78 LEU B N 1
ATOM 2132 C CA . LEU B 1 78 ? 3.562 -15.055 -0.402 1 98.62 78 LEU B CA 1
ATOM 2133 C C . LEU B 1 78 ? 3.492 -15.555 -1.839 1 98.62 78 LEU B C 1
ATOM 2135 O O . LEU B 1 78 ? 3.512 -16.766 -2.078 1 98.62 78 LEU B O 1
ATOM 2139 N N . VAL B 1 79 ? 3.334 -14.609 -2.742 1 98 79 VAL B N 1
ATOM 2140 C CA . VAL B 1 79 ? 3.348 -14.977 -4.156 1 98 79 VAL B CA 1
ATOM 2141 C C . VAL B 1 79 ? 4.309 -14.062 -4.914 1 98 79 VAL B C 1
ATOM 2143 O O . VAL B 1 79 ? 4.574 -12.938 -4.484 1 98 79 VAL B O 1
ATOM 2146 N N . ARG B 1 80 ? 4.867 -14.57 -5.93 1 97.75 80 ARG B N 1
ATOM 2147 C CA . ARG B 1 80 ? 5.734 -13.852 -6.855 1 97.75 80 ARG B CA 1
ATOM 2148 C C . ARG B 1 80 ? 5.156 -13.859 -8.266 1 97.75 80 ARG B C 1
ATOM 2150 O O . ARG B 1 80 ? 4.855 -14.922 -8.812 1 97.75 80 ARG B O 1
ATOM 2157 N N . GLN B 1 81 ? 4.914 -12.773 -8.805 1 96.62 81 GLN B N 1
ATOM 2158 C CA . GLN B 1 81 ? 4.383 -12.664 -10.164 1 96.62 81 GLN B CA 1
ATOM 2159 C C . GLN B 1 81 ? 4.898 -11.406 -10.852 1 96.62 81 GLN B C 1
ATOM 2161 O O . GLN B 1 81 ? 5.348 -10.469 -10.195 1 96.62 81 GLN B O 1
ATOM 2166 N N . TYR B 1 82 ? 4.809 -11.453 -12.172 1 96.94 82 TYR B N 1
ATOM 2167 C CA . TYR B 1 82 ? 5.266 -10.312 -12.961 1 96.94 82 TYR B CA 1
ATOM 2168 C C . TYR B 1 82 ? 4.219 -9.203 -12.977 1 96.94 82 TYR B C 1
ATOM 2170 O O . TYR B 1 82 ? 3.039 -9.461 -13.234 1 96.94 82 TYR B O 1
ATOM 2178 N N . ARG B 1 83 ? 4.629 -7.992 -12.664 1 97.81 83 ARG B N 1
ATOM 2179 C CA . ARG B 1 83 ? 3.779 -6.809 -12.766 1 97.81 83 ARG B CA 1
ATOM 2180 C C . ARG B 1 83 ? 4.273 -5.871 -13.859 1 97.81 83 ARG B C 1
ATOM 2182 O O . ARG B 1 83 ? 5.262 -5.16 -13.68 1 97.81 83 ARG B O 1
ATOM 2189 N N . PRO B 1 84 ? 3.611 -5.809 -14.898 1 97.94 84 PRO B N 1
ATOM 2190 C CA . PRO B 1 84 ? 4.055 -5.023 -16.047 1 97.94 84 PRO B CA 1
ATOM 2191 C C . PRO B 1 84 ? 4.277 -3.551 -15.711 1 97.94 84 PRO B C 1
ATOM 2193 O O . PRO B 1 84 ? 5.242 -2.943 -16.188 1 97.94 84 PRO B O 1
ATOM 2196 N N . PRO B 1 85 ? 3.41 -2.889 -14.898 1 98 85 PRO B N 1
ATOM 2197 C CA . PRO B 1 85 ? 3.678 -1.48 -14.594 1 98 85 PRO B CA 1
ATOM 2198 C C . PRO B 1 85 ? 5.078 -1.254 -14.031 1 98 85 PRO B C 1
ATOM 2200 O O . PRO B 1 85 ? 5.68 -0.203 -14.266 1 98 85 PRO B O 1
ATOM 2203 N N . LEU B 1 86 ? 5.562 -2.24 -13.328 1 97.88 86 LEU B N 1
ATOM 2204 C CA . LEU B 1 86 ? 6.859 -2.107 -12.672 1 97.88 86 LEU B CA 1
ATOM 2205 C C . LEU B 1 86 ? 7.965 -2.723 -13.516 1 97.88 86 LEU B C 1
ATOM 2207 O O . LEU B 1 86 ? 9.148 -2.6 -13.195 1 97.88 86 LEU B O 1
ATOM 2211 N N . LYS B 1 87 ? 7.578 -3.447 -14.562 1 97.5 87 LYS B N 1
ATOM 2212 C CA . LYS B 1 87 ? 8.523 -4.18 -15.406 1 97.5 87 LYS B CA 1
ATOM 2213 C C . LYS B 1 87 ? 9.398 -5.105 -14.562 1 97.5 87 LYS B C 1
ATOM 2215 O O . LYS B 1 87 ? 10.609 -5.199 -14.797 1 97.5 87 LYS B O 1
ATOM 2220 N N . ALA B 1 88 ? 8.805 -5.73 -13.602 1 97.94 88 ALA B N 1
ATOM 2221 C CA . ALA B 1 88 ? 9.539 -6.574 -12.664 1 97.94 88 ALA B CA 1
ATOM 2222 C C . ALA B 1 88 ? 8.617 -7.605 -12.016 1 97.94 88 ALA B C 1
ATOM 2224 O O . ALA B 1 88 ? 7.398 -7.465 -12.055 1 97.94 88 ALA B O 1
ATOM 2225 N N . TYR B 1 89 ? 9.234 -8.641 -11.547 1 98.12 89 TYR B N 1
ATOM 2226 C CA . TYR B 1 89 ? 8.523 -9.516 -10.617 1 98.12 89 TYR B CA 1
ATOM 2227 C C . TYR B 1 89 ? 8.367 -8.852 -9.25 1 98.12 89 TYR B C 1
ATOM 2229 O O . TYR B 1 89 ? 9.234 -8.086 -8.828 1 98.12 89 TYR B O 1
ATOM 2237 N N . THR B 1 90 ? 7.254 -9.133 -8.664 1 98.62 90 THR B N 1
ATOM 2238 C CA . THR B 1 90 ? 6.938 -8.555 -7.363 1 98.62 90 THR B CA 1
ATOM 2239 C C . THR B 1 90 ? 6.648 -9.648 -6.34 1 98.62 90 THR B C 1
ATOM 2241 O O . THR B 1 90 ? 6.164 -10.727 -6.695 1 98.62 90 THR B O 1
ATOM 2244 N N . ILE B 1 91 ? 7.027 -9.414 -5.102 1 98.94 91 ILE B N 1
ATOM 2245 C CA . ILE B 1 91 ? 6.66 -10.25 -3.963 1 98.94 91 ILE B CA 1
ATOM 2246 C C . ILE B 1 91 ? 5.457 -9.648 -3.242 1 98.94 91 ILE B C 1
ATOM 2248 O O . ILE B 1 91 ? 5.512 -8.5 -2.787 1 98.94 91 ILE B O 1
ATOM 2252 N N . GLU B 1 92 ? 4.402 -10.414 -3.133 1 98.88 92 GLU B N 1
ATOM 2253 C CA . GLU B 1 92 ? 3.129 -9.883 -2.652 1 98.88 92 GLU B CA 1
ATOM 2254 C C . GLU B 1 92 ? 2.43 -10.875 -1.727 1 98.88 92 GLU B C 1
ATOM 2256 O O . GLU B 1 92 ? 2.732 -12.07 -1.749 1 98.88 92 GLU B O 1
ATOM 2261 N N . PHE B 1 93 ? 1.468 -10.352 -0.885 1 98.88 93 PHE B N 1
ATOM 2262 C CA . PHE B 1 93 ? 0.442 -11.258 -0.382 1 98.88 93 PHE B CA 1
ATOM 2263 C C . PHE B 1 93 ? -0.431 -11.773 -1.521 1 98.88 93 PHE B C 1
ATOM 2265 O O . PHE B 1 93 ? -0.665 -11.062 -2.5 1 98.88 93 PHE B O 1
ATOM 2272 N N . PRO B 1 94 ? -0.924 -13.062 -1.417 1 98.12 94 PRO B N 1
ATOM 2273 C CA . PRO B 1 94 ? -1.988 -13.43 -2.355 1 98.12 94 PRO B CA 1
ATOM 2274 C C . PRO B 1 94 ? -3.125 -12.406 -2.383 1 98.12 94 PRO B C 1
ATOM 2276 O O . PRO B 1 94 ? -3.529 -11.906 -1.333 1 98.12 94 PRO B O 1
ATOM 2279 N N . ALA B 1 95 ? -3.576 -12.078 -3.529 1 97.81 95 ALA B N 1
ATOM 2280 C CA . ALA B 1 95 ? -4.547 -11 -3.666 1 97.81 95 ALA B CA 1
ATOM 2281 C C . ALA B 1 95 ? -5.355 -11.148 -4.953 1 97.81 95 ALA B C 1
ATOM 2283 O O . ALA B 1 95 ? -4.988 -11.93 -5.836 1 97.81 95 ALA B O 1
ATOM 2284 N N . GLY B 1 96 ? -6.41 -10.383 -5.055 1 95.44 96 GLY B N 1
ATOM 2285 C CA . GLY B 1 96 ? -7.215 -10.336 -6.27 1 95.44 96 GLY B CA 1
ATOM 2286 C C . GLY B 1 96 ? -8.438 -9.445 -6.137 1 95.44 96 GLY B C 1
ATOM 2287 O O . GLY B 1 96 ? -8.781 -9.016 -5.035 1 95.44 96 GLY B O 1
ATOM 2288 N N . LEU B 1 97 ? -9.031 -9.18 -7.258 1 95.56 97 LEU B N 1
ATOM 2289 C CA . LEU B 1 97 ? -10.234 -8.344 -7.289 1 95.56 97 LEU B CA 1
ATOM 2290 C C . LEU B 1 97 ? -11.414 -9.07 -6.66 1 95.56 97 LEU B C 1
ATOM 2292 O O . LEU B 1 97 ? -11.5 -10.297 -6.723 1 95.56 97 LEU B O 1
ATOM 2296 N N . ILE B 1 98 ? -12.281 -8.281 -6.039 1 96.38 98 ILE B N 1
ATOM 2297 C CA . ILE B 1 98 ? -13.547 -8.812 -5.555 1 96.38 98 ILE B CA 1
ATOM 2298 C C . ILE B 1 98 ? -14.562 -8.844 -6.699 1 96.38 98 ILE B C 1
ATOM 2300 O O . ILE B 1 98 ? -14.867 -7.809 -7.297 1 96.38 98 ILE B O 1
ATOM 2304 N N . ASP B 1 99 ? -15.078 -9.992 -7 1 93.94 99 ASP B N 1
ATOM 2305 C CA . ASP B 1 99 ? -16.062 -10.109 -8.062 1 93.94 99 ASP B CA 1
ATOM 2306 C C . ASP B 1 99 ? -17.422 -9.547 -7.617 1 93.94 99 ASP B C 1
ATOM 2308 O O . ASP B 1 99 ? -17.703 -9.484 -6.422 1 93.94 99 ASP B O 1
ATOM 2312 N N . ALA B 1 100 ? -18.203 -9.188 -8.578 1 93.38 100 ALA B N 1
ATOM 2313 C CA . ALA B 1 100 ? -19.531 -8.695 -8.273 1 93.38 100 ALA B CA 1
ATOM 2314 C C . ALA B 1 100 ? -20.328 -9.703 -7.449 1 93.38 100 ALA B C 1
ATOM 2316 O O . ALA B 1 100 ? -20.359 -10.891 -7.777 1 93.38 100 ALA B O 1
ATOM 2317 N N . GLY B 1 101 ? -20.938 -9.266 -6.316 1 93 101 GLY B N 1
ATOM 2318 C CA . GLY B 1 101 ? -21.781 -10.109 -5.48 1 93 101 GLY B CA 1
ATOM 2319 C C . GLY B 1 101 ? -20.984 -10.914 -4.469 1 93 101 GLY B C 1
ATOM 2320 O O . GLY B 1 101 ? -21.562 -11.625 -3.643 1 93 101 GLY B O 1
ATOM 2321 N N . GLU B 1 102 ? -19.75 -10.797 -4.539 1 94.88 102 GLU B N 1
ATOM 2322 C CA . GLU B 1 102 ? -18.859 -11.531 -3.658 1 94.88 102 GLU B CA 1
ATOM 2323 C C . GLU B 1 102 ? -18.453 -10.688 -2.453 1 94.88 102 GLU B C 1
ATOM 2325 O O . GLU B 1 102 ? -18.188 -9.492 -2.588 1 94.88 102 GLU B O 1
ATOM 2330 N N . THR B 1 103 ? -18.516 -11.297 -1.231 1 97.06 103 THR B N 1
ATOM 2331 C CA . THR B 1 103 ? -17.953 -10.625 -0.073 1 97.06 103 THR B CA 1
ATOM 2332 C C . THR B 1 103 ? -16.422 -10.672 -0.119 1 97.06 103 THR B C 1
ATOM 2334 O O . THR B 1 103 ? -15.844 -11.484 -0.85 1 97.06 103 THR B O 1
ATOM 2337 N N . ALA B 1 104 ? -15.836 -9.805 0.662 1 97.94 104 ALA B N 1
ATOM 2338 C CA . ALA B 1 104 ? -14.375 -9.82 0.764 1 97.94 104 ALA B CA 1
ATOM 2339 C C . ALA B 1 104 ? -13.875 -11.172 1.256 1 97.94 104 ALA B C 1
ATOM 2341 O O . ALA B 1 104 ? -12.852 -11.672 0.779 1 97.94 104 ALA B O 1
ATOM 2342 N N . ALA B 1 105 ? -14.578 -11.742 2.211 1 98.5 105 ALA B N 1
ATOM 2343 C CA . ALA B 1 105 ? -14.203 -13.047 2.742 1 98.5 105 ALA B CA 1
ATOM 2344 C C . ALA B 1 105 ? -14.242 -14.117 1.652 1 98.5 105 ALA B C 1
ATOM 2346 O O . ALA B 1 105 ? -13.312 -14.922 1.528 1 98.5 105 ALA B O 1
ATOM 2347 N N . GLN B 1 106 ? -15.258 -14.117 0.888 1 98.06 106 GLN B N 1
ATOM 2348 C CA . GLN B 1 106 ? -15.391 -15.062 -0.211 1 98.06 106 GLN B CA 1
ATOM 2349 C C . GLN B 1 106 ? -14.273 -14.875 -1.234 1 98.06 106 GLN B C 1
ATOM 2351 O O . GLN B 1 106 ? -13.688 -15.852 -1.707 1 98.06 106 GLN B O 1
ATOM 2356 N N . ALA B 1 107 ? -14 -13.648 -1.593 1 97.31 107 ALA B N 1
ATOM 2357 C CA . ALA B 1 107 ? -12.93 -13.344 -2.545 1 97.31 107 ALA B CA 1
ATOM 2358 C C . ALA B 1 107 ? -11.578 -13.828 -2.033 1 97.31 107 ALA B C 1
ATOM 2360 O O . ALA B 1 107 ? -10.789 -14.391 -2.793 1 97.31 107 ALA B O 1
ATOM 2361 N N . ALA B 1 108 ? -11.344 -13.609 -0.724 1 98.44 108 ALA B N 1
ATOM 2362 C CA . ALA B 1 108 ? -10.078 -14.023 -0.129 1 98.44 108 ALA B CA 1
ATOM 2363 C C . ALA B 1 108 ? -9.867 -15.531 -0.264 1 98.44 108 ALA B C 1
ATOM 2365 O O . ALA B 1 108 ? -8.805 -15.977 -0.687 1 98.44 108 ALA B O 1
ATOM 2366 N N . VAL B 1 109 ? -10.883 -16.281 0.05 1 98.06 109 VAL B N 1
ATOM 2367 C CA . VAL B 1 109 ? -10.82 -17.734 -0.025 1 98.06 109 VAL B CA 1
ATOM 2368 C C . VAL B 1 109 ? -10.625 -18.172 -1.476 1 98.06 109 VAL B C 1
ATOM 2370 O O . VAL B 1 109 ? -9.781 -19.016 -1.768 1 98.06 109 VAL B O 1
ATOM 2373 N N . ARG B 1 110 ? -11.359 -17.594 -2.336 1 96.75 110 ARG B N 1
ATOM 2374 C CA . ARG B 1 110 ? -11.273 -17.938 -3.754 1 96.75 110 ARG B CA 1
ATOM 2375 C C . ARG B 1 110 ? -9.883 -17.625 -4.305 1 96.75 110 ARG B C 1
ATOM 2377 O O . ARG B 1 110 ? -9.258 -18.469 -4.938 1 96.75 110 ARG B O 1
ATOM 2384 N N . GLU B 1 111 ? -9.367 -16.391 -4.09 1 96.69 111 GLU B N 1
ATOM 2385 C CA . GLU B 1 111 ? -8.078 -15.961 -4.617 1 96.69 111 GLU B CA 1
ATOM 2386 C C . GLU B 1 111 ? -6.938 -16.812 -4.051 1 96.69 111 GLU B C 1
ATOM 2388 O O . GLU B 1 111 ? -5.973 -17.109 -4.754 1 96.69 111 GLU B O 1
ATOM 2393 N N . MET B 1 112 ? -7.02 -17.156 -2.771 1 96.81 112 MET B N 1
ATOM 2394 C CA . MET B 1 112 ? -6.012 -18.031 -2.172 1 96.81 112 MET B CA 1
ATOM 2395 C C . MET B 1 112 ? -5.965 -19.375 -2.875 1 96.81 112 MET B C 1
ATOM 2397 O O . MET B 1 112 ? -4.887 -19.875 -3.205 1 96.81 112 MET B O 1
ATOM 2401 N N . LYS B 1 113 ? -7.113 -19.906 -3.084 1 95.69 113 LYS B N 1
ATOM 2402 C CA . LYS B 1 113 ? -7.184 -21.203 -3.758 1 95.69 113 LYS B CA 1
ATOM 2403 C C . LYS B 1 113 ? -6.664 -21.094 -5.188 1 95.69 113 LYS B C 1
ATOM 2405 O O . LYS B 1 113 ? -5.879 -21.938 -5.629 1 95.69 113 LYS B O 1
ATOM 2410 N N . GLU B 1 114 ? -7.031 -20.094 -5.891 1 95.06 114 GLU B N 1
ATOM 2411 C CA . GLU B 1 114 ? -6.641 -19.922 -7.289 1 95.06 114 GLU B CA 1
ATOM 2412 C C . GLU B 1 114 ? -5.137 -19.703 -7.422 1 95.06 114 GLU B C 1
ATOM 2414 O O . GLU B 1 114 ? -4.496 -20.312 -8.289 1 95.06 114 GLU B O 1
ATOM 2419 N N . GLU B 1 115 ? -4.562 -18.875 -6.57 1 95.44 115 GLU B N 1
ATOM 2420 C CA . GLU B 1 115 ? -3.172 -18.484 -6.75 1 95.44 115 GLU B CA 1
ATOM 2421 C C . GLU B 1 115 ? -2.221 -19.469 -6.074 1 95.44 115 GLU B C 1
ATOM 2423 O O . GLU B 1 115 ? -1.086 -19.641 -6.523 1 95.44 115 GLU B O 1
ATOM 2428 N N . THR B 1 116 ? -2.639 -20.125 -4.992 1 95.38 116 THR B N 1
ATOM 2429 C CA . THR B 1 116 ? -1.666 -20.859 -4.191 1 95.38 116 THR B CA 1
ATOM 2430 C C . THR B 1 116 ? -2.074 -22.328 -4.051 1 95.38 116 THR B C 1
ATOM 2432 O O . THR B 1 116 ? -1.259 -23.172 -3.68 1 95.38 116 THR B O 1
ATOM 2435 N N . GLY B 1 117 ? -3.359 -22.641 -4.355 1 95.44 117 GLY B N 1
ATOM 2436 C CA . GLY B 1 117 ? -3.879 -23.984 -4.188 1 95.44 117 GLY B CA 1
ATOM 2437 C C . GLY B 1 117 ? -4.297 -24.281 -2.76 1 95.44 117 GLY B C 1
ATOM 2438 O O . GLY B 1 117 ? -4.922 -25.312 -2.494 1 95.44 117 GLY B O 1
ATOM 2439 N N . TYR B 1 118 ? -4.016 -23.422 -1.768 1 96.44 118 TYR B N 1
ATOM 2440 C CA . TYR B 1 118 ? -4.328 -23.672 -0.366 1 96.44 118 TYR B CA 1
ATOM 2441 C C . TYR B 1 118 ? -5.762 -23.266 -0.047 1 96.44 118 TYR B C 1
ATOM 2443 O O . TYR B 1 118 ? -6.246 -22.25 -0.526 1 96.44 118 TYR B O 1
ATOM 2451 N N . SER B 1 119 ? -6.367 -24.094 0.707 1 96.56 119 SER B N 1
ATOM 2452 C CA . SER B 1 119 ? -7.641 -23.75 1.33 1 96.56 119 SER B CA 1
ATOM 2453 C C . SER B 1 119 ? -7.426 -23.094 2.695 1 96.56 119 SER B C 1
ATOM 2455 O O . SER B 1 119 ? -6.637 -23.594 3.504 1 96.56 119 SER B O 1
ATOM 2457 N N . VAL B 1 120 ? -8.141 -22 2.887 1 97.88 120 VAL B N 1
ATOM 2458 C CA . VAL B 1 120 ? -7.969 -21.266 4.137 1 97.88 120 VAL B CA 1
ATOM 2459 C C . VAL B 1 120 ? -9.328 -20.953 4.75 1 97.88 120 VAL B C 1
ATOM 2461 O O . VAL B 1 120 ? -10.359 -21.078 4.082 1 97.88 120 VAL B O 1
ATOM 2464 N N . SER B 1 121 ? -9.344 -20.656 6.027 1 97.94 121 SER B N 1
ATOM 2465 C CA . SER B 1 121 ? -10.508 -20.094 6.707 1 97.94 121 SER B CA 1
ATOM 2466 C C . SER B 1 121 ? -10.258 -18.641 7.133 1 97.94 121 SER B C 1
ATOM 2468 O O . SER B 1 121 ? -9.156 -18.312 7.566 1 97.94 121 SER B O 1
ATOM 2470 N N . VAL B 1 122 ? -11.273 -17.844 6.988 1 98.62 122 VAL B N 1
ATOM 2471 C CA . VAL B 1 122 ? -11.133 -16.422 7.266 1 98.62 122 VAL B CA 1
ATOM 2472 C C . VAL B 1 122 ? -11.234 -16.172 8.766 1 98.62 122 VAL B C 1
ATOM 2474 O O . VAL B 1 122 ? -12.188 -16.625 9.414 1 98.62 122 VAL B O 1
ATOM 2477 N N . SER B 1 123 ? -10.289 -15.492 9.352 1 98.12 123 SER B N 1
ATOM 2478 C CA . SER B 1 123 ? -10.281 -15.125 10.766 1 98.12 123 SER B CA 1
ATOM 2479 C C . SER B 1 123 ? -10.758 -13.695 10.977 1 98.12 123 SER B C 1
ATOM 2481 O O . SER B 1 123 ? -11.492 -13.414 11.922 1 98.12 123 SER B O 1
ATOM 2483 N N . LYS B 1 124 ? -10.344 -12.805 10.141 1 98.25 124 LYS B N 1
ATOM 2484 C CA . LYS B 1 124 ? -10.641 -11.383 10.289 1 98.25 124 LYS B CA 1
ATOM 2485 C C . LYS B 1 124 ? -10.625 -10.672 8.945 1 98.25 124 LYS B C 1
ATOM 2487 O O . LYS B 1 124 ? -9.758 -10.938 8.102 1 98.25 124 LYS B O 1
ATOM 2492 N N . VAL B 1 125 ? -11.578 -9.844 8.719 1 98.62 125 VAL B N 1
ATOM 2493 C CA . VAL B 1 125 ? -11.625 -8.953 7.559 1 98.62 125 VAL B CA 1
ATOM 2494 C C . VAL B 1 125 ? -11.484 -7.504 8.016 1 98.62 125 VAL B C 1
ATOM 2496 O O . VAL B 1 125 ? -12.32 -7 8.781 1 98.62 125 VAL B O 1
ATOM 2499 N N . LEU B 1 126 ? -10.477 -6.832 7.621 1 98.69 126 LEU B N 1
ATOM 2500 C CA . LEU B 1 126 ? -10.273 -5.441 8 1 98.69 126 LEU B CA 1
ATOM 2501 C C . LEU B 1 126 ? -11.086 -4.512 7.105 1 98.69 126 LEU B C 1
ATOM 2503 O O . LEU B 1 126 ? -11.508 -4.902 6.016 1 98.69 126 LEU B O 1
ATOM 2507 N N . PRO B 1 127 ? -11.328 -3.268 7.543 1 98.56 127 PRO B N 1
ATOM 2508 C CA . PRO B 1 127 ? -12.039 -2.297 6.707 1 98.56 127 PRO B CA 1
ATOM 2509 C C . PRO B 1 127 ? -11.297 -1.997 5.402 1 98.56 127 PRO B C 1
ATOM 2511 O O . PRO B 1 127 ? -10.094 -2.234 5.305 1 98.56 127 PRO B O 1
ATOM 2514 N N . ALA B 1 128 ? -12.047 -1.522 4.414 1 98.44 128 ALA B N 1
ATOM 2515 C CA . ALA B 1 128 ? -11.453 -1.102 3.15 1 98.44 128 ALA B CA 1
ATOM 2516 C C . ALA B 1 128 ? -10.367 -0.054 3.377 1 98.44 128 ALA B C 1
ATOM 2518 O O . ALA B 1 128 ? -10.539 0.863 4.184 1 98.44 128 ALA B O 1
ATOM 2519 N N . SER B 1 129 ? -9.242 -0.204 2.701 1 98.75 129 SER B N 1
ATOM 2520 C CA . SER B 1 129 ? -8.086 0.675 2.865 1 98.75 129 SER B CA 1
ATOM 2521 C C . SER B 1 129 ? -7.527 1.111 1.516 1 98.75 129 SER B C 1
ATOM 2523 O O . SER B 1 129 ? -7.766 0.456 0.499 1 98.75 129 SER B O 1
ATOM 2525 N N . ALA B 1 130 ? -6.832 2.195 1.52 1 98.62 130 ALA B N 1
ATOM 2526 C CA . ALA B 1 130 ? -6.332 2.785 0.28 1 98.62 130 ALA B CA 1
ATOM 2527 C C . ALA B 1 130 ? -5.035 2.115 -0.161 1 98.62 130 ALA B C 1
ATOM 2529 O O . ALA B 1 130 ? -4.191 1.771 0.671 1 98.62 130 ALA B O 1
ATOM 2530 N N . LEU B 1 131 ? -4.793 1.976 -1.426 1 98.25 131 LEU B N 1
ATOM 2531 C CA . LEU B 1 131 ? -3.535 1.455 -1.948 1 98.25 131 LEU B CA 1
ATOM 2532 C C . LEU B 1 131 ? -2.559 2.588 -2.244 1 98.25 131 LEU B C 1
ATOM 2534 O O . LEU B 1 131 ? -1.496 2.678 -1.622 1 98.25 131 LEU B O 1
ATOM 2538 N N . ASP B 1 132 ? -2.752 3.393 -3.225 1 97.75 132 ASP B N 1
ATOM 2539 C CA . ASP B 1 132 ? -1.984 4.59 -3.549 1 97.75 132 ASP B CA 1
ATOM 2540 C C . ASP B 1 132 ? -2.887 5.82 -3.605 1 97.75 132 ASP B C 1
ATOM 2542 O O . ASP B 1 132 ? -3.258 6.277 -4.691 1 97.75 132 ASP B O 1
ATOM 2546 N N . GLY B 1 133 ? -3.156 6.359 -2.418 1 97.12 133 GLY B N 1
ATOM 2547 C CA . GLY B 1 133 ? -4.168 7.395 -2.287 1 97.12 133 GLY B CA 1
ATOM 2548 C C . GLY B 1 133 ? -3.773 8.703 -2.955 1 97.12 133 GLY B C 1
ATOM 2549 O O . GLY B 1 133 ? -4.621 9.562 -3.195 1 97.12 133 GLY B O 1
ATOM 2550 N N . GLY B 1 134 ? -2.514 8.898 -3.213 1 96.25 134 GLY B N 1
ATOM 2551 C CA . GLY B 1 134 ? -2.057 10.094 -3.904 1 96.25 134 GLY B CA 1
ATOM 2552 C C . GLY B 1 134 ? -2.355 10.07 -5.391 1 96.25 134 GLY B C 1
ATOM 2553 O O . GLY B 1 134 ? -2.332 11.117 -6.047 1 96.25 134 GLY B O 1
ATOM 2554 N N . VAL B 1 135 ? -2.646 8.844 -5.875 1 96.81 135 VAL B N 1
ATOM 2555 C CA . VAL B 1 135 ? -2.744 8.727 -7.324 1 96.81 135 VAL B CA 1
ATOM 2556 C C . VAL B 1 135 ? -4.098 8.125 -7.707 1 96.81 135 VAL B C 1
ATOM 2558 O O . VAL B 1 135 ? -4.664 8.469 -8.742 1 96.81 135 VAL B O 1
ATOM 2561 N N . GLY B 1 136 ? -4.586 7.242 -6.914 1 97.06 136 GLY B N 1
ATOM 2562 C CA . GLY B 1 136 ? -5.77 6.543 -7.387 1 97.06 136 GLY B CA 1
ATOM 2563 C C . GLY B 1 136 ? -6.773 6.262 -6.285 1 97.06 136 GLY B C 1
ATOM 2564 O O . GLY B 1 136 ? -6.492 6.488 -5.105 1 97.06 136 GLY B O 1
ATOM 2565 N N . GLU B 1 137 ? -7.914 5.672 -6.727 1 96.75 137 GLU B N 1
ATOM 2566 C CA . GLU B 1 137 ? -9.023 5.434 -5.809 1 96.75 137 GLU B CA 1
ATOM 2567 C C . GLU B 1 137 ? -9.117 3.959 -5.422 1 96.75 137 GLU B C 1
ATOM 2569 O O . GLU B 1 137 ? -10.055 3.549 -4.738 1 96.75 137 GLU B O 1
ATOM 2574 N N . THR B 1 138 ? -8.195 3.109 -5.871 1 96.81 138 THR B N 1
ATOM 2575 C CA . THR B 1 138 ? -8.266 1.673 -5.629 1 96.81 138 THR B CA 1
ATOM 2576 C C . THR B 1 138 ? -8.188 1.37 -4.137 1 96.81 138 THR B C 1
ATOM 2578 O O . THR B 1 138 ? -7.363 1.949 -3.426 1 96.81 138 THR B O 1
ATOM 2581 N N . THR B 1 139 ? -9.086 0.51 -3.678 1 97.69 139 THR B N 1
ATOM 2582 C CA . THR B 1 139 ? -9.109 0.101 -2.277 1 97.69 139 THR B CA 1
ATOM 2583 C C . THR B 1 139 ? -8.992 -1.416 -2.156 1 97.69 139 THR B C 1
ATOM 2585 O O . THR B 1 139 ? -9.266 -2.143 -3.113 1 97.69 139 THR B O 1
ATOM 2588 N N . MET B 1 140 ? -8.547 -1.837 -0.996 1 98.31 140 MET B N 1
ATOM 2589 C CA . MET B 1 140 ? -8.461 -3.266 -0.708 1 98.31 140 MET B CA 1
ATOM 2590 C C . MET B 1 140 ? -8.836 -3.555 0.741 1 98.31 140 MET B C 1
ATOM 2592 O O . MET B 1 140 ? -8.68 -2.693 1.609 1 98.31 140 MET B O 1
ATOM 2596 N N . LYS B 1 141 ? -9.398 -4.664 0.953 1 98.75 141 LYS B N 1
ATOM 2597 C CA . LYS B 1 141 ? -9.508 -5.191 2.311 1 98.75 141 LYS B CA 1
ATOM 2598 C C . LYS B 1 141 ? -8.422 -6.227 2.584 1 98.75 141 LYS B C 1
ATOM 2600 O O . LYS B 1 141 ? -8.227 -7.152 1.794 1 98.75 141 LYS B O 1
ATOM 2605 N N . ILE B 1 142 ? -7.668 -6.031 3.617 1 98.88 142 ILE B N 1
ATOM 2606 C CA . ILE B 1 142 ? -6.758 -7.055 4.117 1 98.88 142 ILE B CA 1
ATOM 2607 C C . ILE B 1 142 ? -7.547 -8.117 4.887 1 98.88 142 ILE B C 1
ATOM 2609 O O . ILE B 1 142 ? -8.328 -7.785 5.785 1 98.88 142 ILE B O 1
ATOM 2613 N N . VAL B 1 143 ? -7.395 -9.305 4.523 1 98.88 143 VAL B N 1
ATOM 2614 C CA . VAL B 1 143 ? -8.094 -10.422 5.152 1 98.88 143 VAL B CA 1
ATOM 2615 C C . VAL B 1 143 ? -7.086 -11.359 5.809 1 98.88 143 VAL B C 1
ATOM 2617 O O . VAL B 1 143 ? -6.156 -11.844 5.156 1 98.88 143 VAL B O 1
ATOM 2620 N N . ILE B 1 144 ? -7.238 -11.57 7.07 1 98.69 144 ILE B N 1
ATOM 2621 C CA . ILE B 1 144 ? -6.402 -12.516 7.809 1 98.69 144 ILE B CA 1
ATOM 2622 C C . ILE B 1 144 ? -7.051 -13.898 7.789 1 98.69 144 ILE B C 1
ATOM 2624 O O . ILE B 1 144 ? -8.227 -14.047 8.133 1 98.69 144 ILE B O 1
ATOM 2628 N N . CYS B 1 145 ? -6.27 -14.836 7.398 1 98.44 145 CYS B N 1
ATOM 2629 C CA . CYS B 1 145 ? -6.793 -16.188 7.266 1 98.44 145 CYS B CA 1
ATOM 2630 C C . CYS B 1 145 ? -5.953 -17.188 8.07 1 98.44 145 CYS B C 1
ATOM 2632 O O . CYS B 1 145 ? -4.758 -16.969 8.273 1 98.44 145 CYS B O 1
ATOM 2634 N N . ASP B 1 146 ? -6.582 -18.203 8.445 1 96.75 146 ASP B N 1
ATOM 2635 C CA . ASP B 1 146 ? -5.922 -19.359 9.055 1 96.75 146 ASP B CA 1
ATOM 2636 C C . ASP B 1 146 ? -5.695 -20.469 8.023 1 96.75 146 ASP B C 1
ATOM 2638 O O . ASP B 1 146 ? -6.562 -20.734 7.188 1 96.75 146 ASP B O 1
ATOM 2642 N N . LEU B 1 147 ? -4.539 -21 8.094 1 97.19 147 LEU B N 1
ATOM 2643 C CA . LEU B 1 147 ? -4.148 -22.078 7.195 1 97.19 147 LEU B CA 1
ATOM 2644 C C . LEU B 1 147 ? -3.668 -23.297 7.988 1 97.19 147 LEU B C 1
ATOM 2646 O O . LEU B 1 147 ? -2.77 -23.172 8.828 1 97.19 147 LEU B O 1
ATOM 2650 N N . ASP B 1 148 ? -4.309 -24.438 7.789 1 94.88 148 ASP B N 1
ATOM 2651 C CA . ASP B 1 148 ? -3.824 -25.719 8.273 1 94.88 148 ASP B CA 1
ATOM 2652 C C . ASP B 1 148 ? -3.143 -26.516 7.152 1 94.88 148 ASP B C 1
ATOM 2654 O O . ASP B 1 148 ? -3.812 -27.156 6.34 1 94.88 148 ASP B O 1
ATOM 2658 N N . VAL B 1 149 ? -1.883 -26.5 7.223 1 92.62 149 VAL B N 1
ATOM 2659 C CA . VAL B 1 149 ? -1.111 -27.078 6.125 1 92.62 149 VAL B CA 1
ATOM 2660 C C . VAL B 1 149 ? -1.222 -28.594 6.164 1 92.62 149 VAL B C 1
ATOM 2662 O O . VAL B 1 149 ? -0.913 -29.266 5.176 1 92.62 149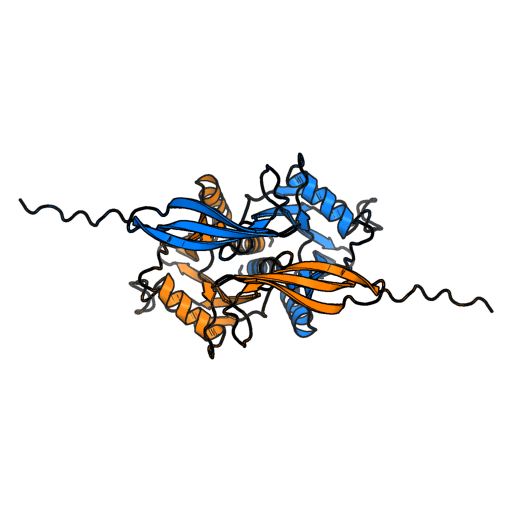 VAL B O 1
ATOM 2665 N N . GLU B 1 150 ? -1.685 -29.125 7.27 1 92.44 150 GLU B N 1
ATOM 2666 C CA . GLU B 1 150 ? -1.774 -30.562 7.418 1 92.44 150 GLU B CA 1
ATOM 2667 C C . GLU B 1 150 ? -3.152 -31.078 7.012 1 92.44 150 GLU B C 1
ATOM 2669 O O . GLU B 1 150 ? -3.371 -32.281 6.93 1 92.44 150 GLU B O 1
ATOM 2674 N N . ALA B 1 151 ? -4.027 -30.203 6.832 1 93.38 151 ALA B N 1
ATOM 2675 C CA . ALA B 1 151 ? -5.344 -30.625 6.371 1 93.38 151 ALA B CA 1
ATOM 2676 C C . ALA B 1 151 ? -5.246 -31.344 5.027 1 93.38 151 ALA B C 1
ATOM 2678 O O . ALA B 1 151 ? -4.422 -31 4.184 1 93.38 151 ALA B O 1
ATOM 2679 N N . GLU B 1 152 ? -6.098 -32.344 4.734 1 90.5 152 GLU B N 1
ATOM 2680 C CA . GLU B 1 152 ? -6.055 -33.156 3.541 1 90.5 152 GLU B CA 1
ATOM 2681 C C . GLU B 1 152 ? -6.086 -32.344 2.268 1 90.5 152 GLU B C 1
ATOM 2683 O O . GLU B 1 152 ? -5.332 -32.594 1.327 1 90.5 152 GLU B O 1
ATOM 2688 N N . GLY B 1 153 ? -6.816 -31.344 2.215 1 88.38 153 GLY B N 1
ATOM 2689 C CA . GLY B 1 153 ? -6.922 -30.5 1.034 1 88.38 153 GLY B CA 1
ATOM 2690 C C . GLY B 1 153 ? -5.715 -29.594 0.831 1 88.38 153 GLY B C 1
ATOM 2691 O O . GLY B 1 153 ? -5.562 -28.984 -0.229 1 88.38 153 GLY B O 1
ATOM 2692 N N . ASN B 1 154 ? -4.801 -29.531 1.797 1 93.75 154 ASN B N 1
ATOM 2693 C CA . ASN B 1 154 ? -3.664 -28.625 1.747 1 93.75 154 ASN B CA 1
ATOM 2694 C C . ASN B 1 154 ? -2.34 -29.375 1.681 1 93.75 154 ASN B C 1
ATOM 2696 O O . ASN B 1 154 ? -1.271 -28.766 1.638 1 93.75 154 ASN B O 1
ATOM 2700 N N . LYS B 1 155 ? -2.396 -30.719 1.627 1 89.62 155 LYS B N 1
ATOM 2701 C CA . LYS B 1 155 ? -1.18 -31.516 1.601 1 89.62 155 LYS B CA 1
ATOM 2702 C C . LYS B 1 155 ? -0.49 -31.422 0.242 1 89.62 155 LYS B C 1
ATOM 2704 O O . LYS B 1 155 ? 0.737 -31.516 0.156 1 89.62 155 LYS B O 1
ATOM 2709 N N . ASN B 1 156 ? -1.312 -31.344 -0.789 1 88.69 156 ASN B N 1
ATOM 2710 C CA . ASN B 1 156 ? -0.798 -31.188 -2.145 1 88.69 156 ASN B CA 1
ATOM 2711 C C . ASN B 1 156 ? -1.456 -30 -2.854 1 88.69 156 ASN B C 1
ATOM 2713 O O . ASN B 1 156 ? -2.186 -30.188 -3.828 1 88.69 156 ASN B O 1
ATOM 2717 N N . PRO B 1 157 ? -1.054 -28.844 -2.299 1 87.19 157 PRO B N 1
ATOM 2718 C CA . PRO B 1 157 ? -1.694 -27.688 -2.908 1 87.19 157 PRO B CA 1
ATOM 2719 C C . PRO B 1 157 ? -1.321 -27.5 -4.379 1 87.19 157 PRO B C 1
ATOM 2721 O O . PRO B 1 157 ? -0.16 -27.688 -4.75 1 87.19 157 PRO B O 1
ATOM 2724 N N . ALA B 1 158 ? -2.318 -27.312 -5.211 1 80.31 158 ALA B N 1
ATOM 2725 C CA . ALA B 1 158 ? -2.143 -27.031 -6.633 1 80.31 158 ALA B CA 1
ATOM 2726 C C . ALA B 1 158 ? -2.982 -25.828 -7.062 1 80.31 158 ALA B C 1
ATOM 2728 O O . ALA B 1 158 ? -4.207 -25.828 -6.898 1 80.31 158 ALA B O 1
ATOM 2729 N N . ALA B 1 159 ? -2.174 -24.844 -7.383 1 74.5 159 ALA B N 1
ATOM 2730 C CA . ALA B 1 159 ? -2.891 -23.672 -7.883 1 74.5 159 ALA B CA 1
ATOM 2731 C C . ALA B 1 159 ? -3.893 -24.062 -8.969 1 74.5 159 ALA B C 1
ATOM 2733 O O . ALA B 1 159 ? -3.598 -24.906 -9.82 1 74.5 159 ALA B O 1
ATOM 2734 N N . VAL B 1 160 ? -5.195 -23.812 -8.617 1 63.5 160 VAL B N 1
ATOM 2735 C CA . VAL B 1 160 ? -6.297 -24.156 -9.508 1 63.5 160 VAL B CA 1
ATOM 2736 C C . VAL B 1 160 ? -6.949 -22.875 -10.031 1 63.5 160 VAL B C 1
ATOM 2738 O O . VAL B 1 160 ? -7.145 -21.922 -9.281 1 63.5 160 VAL B O 1
ATOM 2741 N N . GLY B 1 161 ? -6.996 -22.688 -11.469 1 60.81 161 GLY B N 1
ATOM 2742 C CA . GLY B 1 161 ? -8.031 -21.797 -11.977 1 60.81 161 GLY B CA 1
ATOM 2743 C C . GLY B 1 161 ? -7.508 -20.422 -12.336 1 60.81 161 GLY B C 1
ATOM 2744 O O . GLY B 1 161 ? -8.227 -19.609 -12.922 1 60.81 161 GLY B O 1
ATOM 2745 N N . GLY B 1 162 ? -6.41 -20.078 -11.562 1 60.94 162 GLY B N 1
ATOM 2746 C CA . GLY B 1 162 ? -6.117 -18.75 -12.094 1 60.94 162 GLY B CA 1
ATOM 2747 C C . GLY B 1 162 ? -6.078 -18.719 -13.609 1 60.94 162 GLY B C 1
ATOM 2748 O O . GLY B 1 162 ? -5.988 -19.766 -14.258 1 60.94 162 GLY B O 1
ATOM 2749 N N . GLY B 1 163 ? -7.043 -18.078 -14.328 1 58.72 163 GLY B N 1
ATOM 2750 C CA . GLY B 1 163 ? -7.074 -18.047 -15.781 1 58.72 163 GLY B CA 1
ATOM 2751 C C . GLY B 1 163 ? -5.766 -18.469 -16.406 1 58.72 163 GLY B C 1
ATOM 2752 O O . GLY B 1 163 ? -4.73 -18.516 -15.742 1 58.72 163 GLY B O 1
ATOM 2753 N N . ALA B 1 164 ? -5.805 -19.109 -17.578 1 57.03 164 ALA B N 1
ATOM 2754 C CA . ALA B 1 164 ? -4.672 -19.562 -18.375 1 57.03 164 ALA B CA 1
ATOM 2755 C C . ALA B 1 164 ? -3.551 -18.531 -18.375 1 57.03 164 ALA B C 1
ATOM 2757 O O . ALA B 1 164 ? -2.412 -18.828 -18.734 1 57.03 164 ALA B O 1
ATOM 2758 N N . ASP B 1 165 ? -3.818 -17.484 -17.719 1 66.69 165 ASP B N 1
ATOM 2759 C CA . ASP B 1 165 ? -2.885 -16.375 -17.891 1 66.69 165 ASP B CA 1
ATOM 2760 C C . ASP B 1 165 ? -2.299 -15.938 -16.547 1 66.69 165 ASP B C 1
ATOM 2762 O O . ASP B 1 165 ? -1.636 -14.898 -16.453 1 66.69 165 ASP B O 1
ATOM 2766 N N . GLU B 1 166 ? -2.574 -16.781 -15.547 1 77.44 166 GLU B N 1
ATOM 2767 C CA . GLU B 1 166 ? -2 -16.375 -14.273 1 77.44 166 GLU B CA 1
ATOM 2768 C C . GLU B 1 166 ? -0.713 -17.125 -13.969 1 77.44 166 GLU B C 1
ATOM 2770 O O . GLU B 1 166 ? -0.736 -18.344 -13.797 1 77.44 166 GLU B O 1
ATOM 2775 N N . PHE B 1 167 ? 0.324 -16.531 -14.008 1 89.75 167 PHE B N 1
ATOM 2776 C CA . PHE B 1 167 ? 1.65 -17.062 -13.711 1 89.75 167 PHE B CA 1
ATOM 2777 C C . PHE B 1 167 ? 2.139 -16.578 -12.352 1 89.75 167 PHE B C 1
ATOM 2779 O O . PHE B 1 167 ? 2.734 -15.5 -12.25 1 89.75 167 PHE B O 1
ATOM 2786 N N . VAL B 1 168 ? 1.822 -17.375 -11.359 1 93.56 168 VAL B N 1
ATOM 2787 C CA . VAL B 1 168 ? 2.133 -17 -9.984 1 93.56 168 VAL B CA 1
ATOM 2788 C C . VAL B 1 168 ? 2.98 -18.078 -9.328 1 93.56 168 VAL B C 1
ATOM 2790 O O . VAL B 1 168 ? 2.643 -19.266 -9.391 1 93.56 168 VAL B O 1
ATOM 2793 N N . ASP B 1 169 ? 4.105 -17.719 -8.812 1 95.06 169 ASP B N 1
ATOM 2794 C CA . ASP B 1 169 ? 4.906 -18.609 -7.965 1 95.06 169 ASP B CA 1
ATOM 2795 C C . ASP B 1 169 ? 4.508 -18.469 -6.496 1 95.06 169 ASP B C 1
ATOM 2797 O O . ASP B 1 169 ? 4.359 -17.359 -5.988 1 95.06 169 ASP B O 1
ATOM 2801 N N . VAL B 1 170 ? 4.367 -19.578 -5.863 1 96.38 170 VAL B N 1
ATOM 2802 C CA . VAL B 1 170 ? 4.043 -19.578 -4.441 1 96.38 170 VAL B CA 1
ATOM 2803 C C . VAL B 1 170 ? 5.328 -19.625 -3.617 1 96.38 170 VAL B C 1
ATOM 2805 O O . VAL B 1 170 ? 6.207 -20.438 -3.873 1 96.38 170 VAL B O 1
ATOM 2808 N N . LEU B 1 171 ? 5.441 -18.75 -2.625 1 97.44 171 LEU B N 1
ATOM 2809 C CA . LEU B 1 171 ? 6.582 -18.672 -1.723 1 97.44 171 LEU B CA 1
ATOM 2810 C C . LEU B 1 171 ? 6.152 -18.891 -0.278 1 97.44 171 LEU B C 1
ATOM 2812 O O . LEU B 1 171 ? 5.254 -18.219 0.221 1 97.44 171 LEU B O 1
ATOM 2816 N N . ILE B 1 172 ? 6.707 -19.844 0.337 1 97.12 172 ILE B N 1
ATOM 2817 C CA . ILE B 1 172 ? 6.535 -20.031 1.772 1 97.12 172 ILE B CA 1
ATOM 2818 C C . ILE B 1 172 ? 7.762 -19.5 2.516 1 97.12 172 ILE B C 1
ATOM 2820 O O . ILE B 1 172 ? 8.867 -20.031 2.346 1 97.12 172 ILE B O 1
ATOM 2824 N N . GLN B 1 173 ? 7.57 -18.484 3.307 1 98 173 GLN B N 1
ATOM 2825 C CA . GLN B 1 173 ? 8.711 -17.828 3.934 1 98 173 GLN B CA 1
ATOM 2826 C C . GLN B 1 173 ? 8.609 -17.891 5.457 1 98 173 GLN B C 1
ATOM 2828 O O . GLN B 1 173 ? 7.539 -17.641 6.016 1 98 173 GLN B O 1
ATOM 2833 N N . PRO B 1 174 ? 9.727 -18.203 6.137 1 97.5 174 PRO B N 1
ATOM 2834 C CA . PRO B 1 174 ? 9.734 -18.188 7.602 1 97.5 174 PRO B CA 1
ATOM 2835 C C . PRO B 1 174 ? 9.609 -16.781 8.18 1 97.5 174 PRO B C 1
ATOM 2837 O O . PRO B 1 174 ? 10.266 -15.852 7.707 1 97.5 174 PRO B O 1
ATOM 2840 N N . LEU B 1 175 ? 8.789 -16.656 9.242 1 97.06 175 LEU B N 1
ATOM 2841 C CA . LEU B 1 175 ? 8.539 -15.344 9.836 1 97.06 175 LEU B CA 1
ATOM 2842 C C . LEU B 1 175 ? 9.781 -14.82 10.539 1 97.06 175 LEU B C 1
ATOM 2844 O O . LEU B 1 175 ? 10.086 -13.625 10.477 1 97.06 175 LEU B O 1
ATOM 2848 N N . PRO B 1 176 ? 10.562 -15.641 11.227 1 95.38 176 PRO B N 1
ATOM 2849 C CA . PRO B 1 176 ? 11.711 -15.109 11.961 1 95.38 176 PRO B CA 1
ATOM 2850 C C . PRO B 1 176 ? 12.719 -14.406 11.047 1 95.38 176 PRO B C 1
ATOM 2852 O O . PRO B 1 176 ? 13.406 -13.477 11.477 1 95.38 176 PRO B O 1
ATOM 2855 N N . SER B 1 177 ? 12.836 -14.797 9.781 1 96.56 177 SER B N 1
ATOM 2856 C CA . SER B 1 177 ? 13.812 -14.219 8.867 1 96.56 177 SER B CA 1
ATOM 2857 C C . SER B 1 177 ? 13.133 -13.5 7.707 1 96.56 177 SER B C 1
ATOM 2859 O O . SER B 1 177 ? 13.742 -13.297 6.652 1 96.56 177 SER B O 1
ATOM 2861 N N . LEU B 1 178 ? 11.922 -13.18 7.891 1 98 178 LEU B N 1
ATOM 2862 C CA . LEU B 1 178 ? 11.109 -12.688 6.785 1 98 178 LEU B CA 1
ATOM 2863 C C . LEU B 1 178 ? 11.711 -11.414 6.195 1 98 178 LEU B C 1
ATOM 2865 O O . LEU B 1 178 ? 11.875 -11.305 4.98 1 98 178 LEU B O 1
ATOM 2869 N N . LEU B 1 179 ? 12.008 -10.438 7.016 1 98.12 179 LEU B N 1
ATOM 2870 C CA . LEU B 1 179 ? 12.531 -9.164 6.516 1 98.12 179 LEU B CA 1
ATOM 2871 C C . LEU B 1 179 ? 13.82 -9.383 5.738 1 98.12 179 LEU B C 1
ATOM 2873 O O . LEU B 1 179 ? 14.023 -8.773 4.684 1 98.12 179 LEU B O 1
ATOM 2877 N N . GLU B 1 180 ? 14.672 -10.188 6.227 1 98.12 180 GLU B N 1
ATOM 2878 C CA . GLU B 1 180 ? 15.914 -10.523 5.523 1 98.12 180 GLU B CA 1
ATOM 2879 C C . GLU B 1 180 ? 15.617 -11.148 4.164 1 98.12 180 GLU B C 1
ATOM 2881 O O . GLU B 1 180 ? 16.25 -10.805 3.166 1 98.12 180 GLU B O 1
ATOM 2886 N N . LYS B 1 181 ? 14.711 -12.07 4.141 1 98.56 181 LYS B N 1
ATOM 2887 C CA . LYS B 1 181 ? 14.344 -12.734 2.891 1 98.56 181 LYS B CA 1
ATOM 2888 C C . LYS B 1 181 ? 13.781 -11.727 1.887 1 98.56 181 LYS B C 1
ATOM 2890 O O . LYS B 1 181 ? 14.094 -11.789 0.696 1 98.56 181 LYS B O 1
ATOM 2895 N N . LEU B 1 182 ? 12.93 -10.844 2.369 1 98.88 182 LEU B N 1
ATOM 2896 C CA . LEU B 1 182 ? 12.375 -9.812 1.497 1 98.88 182 LEU B CA 1
ATOM 2897 C C . LEU B 1 182 ? 13.484 -8.938 0.919 1 98.88 182 LEU B C 1
ATOM 2899 O O . LEU B 1 182 ? 13.445 -8.578 -0.259 1 98.88 182 LEU B O 1
ATOM 2903 N N . ASN B 1 183 ? 14.43 -8.562 1.739 1 98.75 183 ASN B N 1
ATOM 2904 C CA . ASN B 1 183 ? 15.578 -7.797 1.259 1 98.75 183 ASN B CA 1
ATOM 2905 C C . ASN B 1 183 ? 16.359 -8.555 0.188 1 98.75 183 ASN B C 1
ATOM 2907 O O . ASN B 1 183 ? 16.828 -7.961 -0.784 1 98.75 183 ASN B O 1
ATOM 2911 N N . GLU B 1 184 ? 16.5 -9.82 0.378 1 98.81 184 GLU B N 1
ATOM 2912 C CA . GLU B 1 184 ? 17.203 -10.641 -0.608 1 98.81 184 GLU B CA 1
ATOM 2913 C C . GLU B 1 184 ? 16.469 -10.625 -1.949 1 98.81 184 GLU B C 1
ATOM 2915 O O . GLU B 1 184 ? 17.094 -10.555 -3.004 1 98.81 184 GLU B O 1
ATOM 2920 N N . TYR B 1 185 ? 15.125 -10.766 -1.906 1 98.81 185 TYR B N 1
ATOM 2921 C CA . TYR B 1 185 ? 14.359 -10.68 -3.143 1 98.81 185 TYR B CA 1
ATOM 2922 C C . TYR B 1 185 ? 14.594 -9.344 -3.842 1 98.81 185 TYR B C 1
ATOM 2924 O O . TYR B 1 185 ? 14.781 -9.305 -5.059 1 98.81 185 TYR B O 1
ATOM 2932 N N . SER B 1 186 ? 14.531 -8.281 -3.041 1 98.69 186 SER B N 1
ATOM 2933 C CA . SER B 1 186 ? 14.773 -6.957 -3.598 1 98.69 186 SER B CA 1
ATOM 2934 C C . SER B 1 186 ? 16.156 -6.859 -4.219 1 98.69 186 SER B C 1
ATOM 2936 O O . SER B 1 186 ? 16.328 -6.312 -5.309 1 98.69 186 SER B O 1
ATOM 2938 N N . GLU B 1 187 ? 17.172 -7.344 -3.545 1 98.31 187 GLU B N 1
ATOM 2939 C CA . GLU B 1 187 ? 18.547 -7.328 -4.039 1 98.31 187 GLU B CA 1
ATOM 2940 C C . GLU B 1 187 ? 18.672 -8.125 -5.336 1 98.31 187 GLU B C 1
ATOM 2942 O O . GLU B 1 187 ? 19.5 -7.801 -6.191 1 98.31 187 GLU B O 1
ATOM 2947 N N . ALA B 1 188 ? 17.844 -9.117 -5.465 1 98.25 188 ALA B N 1
ATOM 2948 C CA . ALA B 1 188 ? 17.891 -9.992 -6.637 1 98.25 188 ALA B CA 1
ATOM 2949 C C . ALA B 1 188 ? 17.109 -9.383 -7.801 1 98.25 188 ALA B C 1
ATOM 2951 O O . ALA B 1 188 ? 17.062 -9.961 -8.891 1 98.25 188 ALA B O 1
ATOM 2952 N N . GLY B 1 189 ? 16.469 -8.25 -7.586 1 97.56 189 GLY B N 1
ATOM 2953 C CA . GLY B 1 189 ? 15.852 -7.543 -8.695 1 97.56 189 GLY B CA 1
ATOM 2954 C C . GLY B 1 189 ? 14.336 -7.539 -8.625 1 97.56 189 GLY B C 1
ATOM 2955 O O . GLY B 1 189 ? 13.672 -6.883 -9.43 1 97.56 189 GLY B O 1
ATOM 2956 N N . ASP B 1 190 ? 13.734 -8.273 -7.664 1 98.62 190 ASP B N 1
ATOM 2957 C CA . ASP B 1 190 ? 12.289 -8.227 -7.465 1 98.62 190 ASP B CA 1
ATOM 2958 C C . ASP B 1 190 ? 11.883 -6.965 -6.703 1 98.62 190 ASP B C 1
ATOM 2960 O O . ASP B 1 190 ? 12.711 -6.348 -6.031 1 98.62 190 ASP B O 1
ATOM 2964 N N . VAL B 1 191 ? 10.68 -6.543 -6.883 1 98.81 191 VAL B N 1
ATOM 2965 C CA . VAL B 1 191 ? 10.125 -5.449 -6.098 1 98.81 191 VAL B CA 1
ATOM 2966 C C . VAL B 1 191 ? 9.133 -5.996 -5.078 1 98.81 191 VAL B C 1
ATOM 2968 O O . VAL B 1 191 ? 8.164 -6.668 -5.449 1 98.81 191 VAL B O 1
ATOM 2971 N N . VAL B 1 192 ? 9.359 -5.719 -3.83 1 98.94 192 VAL B N 1
ATOM 2972 C CA . VAL B 1 192 ? 8.453 -6.18 -2.783 1 98.94 192 VAL B CA 1
ATOM 2973 C C . VAL B 1 192 ? 7.301 -5.191 -2.627 1 98.94 192 VAL B C 1
ATOM 2975 O O . VAL B 1 192 ? 7.508 -3.977 -2.639 1 98.94 192 VAL B O 1
ATOM 2978 N N . ASP B 1 193 ? 6.062 -5.719 -2.553 1 98.94 193 ASP B N 1
ATOM 2979 C CA . ASP B 1 193 ? 4.914 -4.879 -2.229 1 98.94 193 ASP B CA 1
ATOM 2980 C C . ASP B 1 193 ? 5.102 -4.188 -0.88 1 98.94 193 ASP B C 1
ATOM 2982 O O . ASP B 1 193 ? 5.539 -4.812 0.089 1 98.94 193 ASP B O 1
ATOM 2986 N N . SER B 1 194 ? 4.73 -2.945 -0.807 1 98.94 194 SER B N 1
ATOM 2987 C CA . SER B 1 194 ? 4.984 -2.145 0.386 1 98.94 194 SER B CA 1
ATOM 2988 C C . SER B 1 194 ? 4.188 -2.656 1.578 1 98.94 194 SER B C 1
ATOM 2990 O O . SER B 1 194 ? 4.621 -2.527 2.725 1 98.94 194 SER B O 1
ATOM 2992 N N . ARG B 1 195 ? 3.02 -3.219 1.376 1 98.88 195 ARG B N 1
ATOM 2993 C CA . ARG B 1 195 ? 2.23 -3.783 2.467 1 98.88 195 ARG B CA 1
ATOM 2994 C C . ARG B 1 195 ? 2.945 -4.973 3.102 1 98.88 195 ARG B C 1
ATOM 2996 O O . ARG B 1 195 ? 2.836 -5.195 4.309 1 98.88 195 ARG B O 1
ATOM 3003 N N . VAL B 1 196 ? 3.65 -5.727 2.273 1 98.88 196 VAL B N 1
ATOM 3004 C CA . VAL B 1 196 ? 4.418 -6.852 2.795 1 98.88 196 VAL B CA 1
ATOM 3005 C C . VAL B 1 196 ? 5.551 -6.34 3.684 1 98.88 196 VAL B C 1
ATOM 3007 O O . VAL B 1 196 ? 5.754 -6.84 4.793 1 98.88 196 VAL B O 1
ATOM 3010 N N . TYR B 1 197 ? 6.285 -5.34 3.221 1 98.88 197 TYR B N 1
ATOM 3011 C CA . TYR B 1 197 ? 7.332 -4.742 4.047 1 98.88 197 TYR B CA 1
ATOM 3012 C C . TYR B 1 197 ? 6.746 -4.16 5.328 1 98.88 197 TYR B C 1
ATOM 3014 O O . TYR B 1 197 ? 7.293 -4.359 6.414 1 98.88 197 TYR B O 1
ATOM 3022 N N . ALA B 1 198 ? 5.672 -3.395 5.191 1 98.75 198 ALA B N 1
ATOM 3023 C CA . ALA B 1 198 ? 5.062 -2.781 6.371 1 98.75 198 ALA B CA 1
ATOM 3024 C C . ALA B 1 198 ? 4.68 -3.838 7.402 1 98.75 198 ALA B C 1
ATOM 3026 O O . ALA B 1 198 ? 4.938 -3.674 8.594 1 98.75 198 ALA B O 1
ATOM 3027 N N . TRP B 1 199 ? 4.027 -4.891 6.961 1 98.62 199 TRP B N 1
ATOM 3028 C CA . TRP B 1 199 ? 3.617 -5.977 7.848 1 98.62 199 TRP B CA 1
ATOM 3029 C C . TRP B 1 199 ? 4.828 -6.613 8.523 1 98.62 199 TRP B C 1
ATOM 3031 O O . TRP B 1 199 ? 4.816 -6.855 9.734 1 98.62 199 TRP B O 1
ATOM 3041 N N . ALA B 1 200 ? 5.879 -6.875 7.711 1 98.19 200 ALA B N 1
ATOM 3042 C CA . ALA B 1 200 ? 7.102 -7.488 8.227 1 98.19 200 ALA B CA 1
ATOM 3043 C C . ALA B 1 200 ? 7.742 -6.613 9.305 1 98.19 200 ALA B C 1
ATOM 3045 O O . ALA B 1 200 ? 8.18 -7.109 10.344 1 98.19 200 ALA B O 1
ATOM 3046 N N . VAL B 1 201 ? 7.812 -5.344 9.039 1 97.5 201 VAL B N 1
ATOM 3047 C CA . VAL B 1 201 ? 8.375 -4.398 10 1 97.5 201 VAL B CA 1
ATOM 3048 C C . VAL B 1 201 ? 7.523 -4.383 11.266 1 97.5 201 VAL B C 1
ATOM 3050 O O . VAL B 1 201 ? 8.055 -4.32 12.383 1 97.5 201 VAL B O 1
ATOM 3053 N N . GLY B 1 202 ? 6.176 -4.363 11.078 1 96.94 202 GLY B N 1
ATOM 3054 C CA . GLY B 1 202 ? 5.293 -4.406 12.234 1 96.94 202 GLY B CA 1
ATOM 3055 C C . GLY B 1 202 ? 5.555 -5.59 13.141 1 96.94 202 GLY B C 1
ATOM 3056 O O . GLY B 1 202 ? 5.457 -5.477 14.367 1 96.94 202 GLY B O 1
ATOM 3057 N N . ARG B 1 203 ? 5.945 -6.699 12.664 1 94.56 203 ARG B N 1
ATOM 3058 C CA . ARG B 1 203 ? 6.191 -7.918 13.43 1 94.56 203 ARG B CA 1
ATOM 3059 C C . ARG B 1 203 ? 7.445 -7.777 14.289 1 94.56 203 ARG B C 1
ATOM 3061 O O . ARG B 1 203 ? 7.594 -8.469 15.297 1 94.56 203 ARG B O 1
ATOM 3068 N N . GLN B 1 204 ? 8.367 -6.949 13.836 1 86.69 204 GLN B N 1
ATOM 3069 C CA . GLN B 1 204 ? 9.641 -6.801 14.531 1 86.69 204 GLN B CA 1
ATOM 3070 C C . GLN B 1 204 ? 9.539 -5.75 15.633 1 86.69 204 GLN B C 1
ATOM 3072 O O . GLN B 1 204 ? 10.43 -5.652 16.484 1 86.69 204 GLN B O 1
ATOM 3077 N N . SER B 1 205 ? 8.68 -4.777 15.578 1 66.38 205 SER B N 1
ATOM 3078 C CA . SER B 1 205 ? 8.609 -3.6 16.438 1 66.38 205 SER B CA 1
ATOM 3079 C C . SER B 1 205 ? 8.25 -3.982 17.859 1 66.38 205 SER B C 1
ATOM 3081 O O . SER B 1 205 ? 8.43 -3.191 18.797 1 66.38 205 SER B O 1
ATOM 3083 N N . ASP B 1 206 ? 7.762 -5.188 18.281 1 51.28 206 ASP B N 1
ATOM 3084 C CA . ASP B 1 206 ? 7.523 -5.41 19.703 1 51.28 206 ASP B CA 1
ATOM 3085 C C . ASP B 1 206 ? 8.789 -5.906 20.391 1 51.28 206 ASP B C 1
ATOM 3087 O O . ASP B 1 206 ? 9.562 -6.672 19.812 1 51.28 206 ASP B O 1
#

Nearest PDB structures (foldseek):
  8rdz-assembly1_C  TM=9.621E-01  e=1.445E-23  Homo sapiens
  5qj4-assembly1_B  TM=9.463E-01  e=9.661E-24  Homo sapiens
  2dsb-assembly2_C  TM=9.513E-01  e=1.023E-23  Homo sapiens
  8rdz-assembly1_A  TM=9.490E-01  e=1.926E-23  Homo sapiens
  8riy-assembly1_BBB  TM=9.426E-01  e=5.744E-23  Homo sapiens

Solvent-accessible surface area (backbone atoms only — not comparable to full-atom values): 21694 Å² total; per-residue (Å²): 134,82,75,77,78,67,72,76,76,75,47,70,63,41,75,72,48,75,41,83,72,45,74,58,89,58,41,30,38,29,43,34,34,28,27,38,39,86,64,49,78,44,78,43,69,22,33,40,60,63,75,70,53,86,67,84,37,46,24,28,35,33,49,37,47,30,75,34,78,92,74,71,43,48,27,34,52,33,27,37,34,73,26,71,44,59,64,33,40,29,42,34,52,40,52,44,67,40,52,80,91,50,49,66,68,56,31,41,44,50,32,33,24,22,55,50,15,36,65,56,46,81,74,45,75,49,72,48,14,29,53,40,46,85,45,22,44,57,28,28,21,49,31,36,30,45,43,57,61,79,40,80,71,29,67,71,47,51,57,42,77,45,57,102,78,61,67,58,45,69,39,79,43,50,56,93,51,35,63,61,51,52,49,50,42,38,74,72,60,33,34,36,28,37,42,52,53,29,19,47,51,18,52,62,74,111,133,82,75,75,78,66,73,76,75,76,48,70,64,40,76,72,47,76,41,82,73,46,74,58,88,58,40,30,38,30,41,33,33,28,28,39,39,88,63,49,77,45,77,42,68,22,33,42,59,65,73,69,53,87,67,83,38,46,24,27,35,34,48,38,48,32,75,34,78,91,76,72,40,48,27,34,52,31,28,37,32,74,26,72,44,60,62,32,40,29,40,33,52,41,52,44,67,39,53,80,90,49,49,65,67,56,33,42,42,50,32,34,24,22,54,50,16,37,65,57,44,81,74,45,76,49,71,49,13,29,53,40,46,87,44,22,44,55,26,27,22,49,30,37,31,45,44,55,60,78,40,78,73,29,67,71,48,50,57,43,74,45,56,102,76,59,68,58,45,71,40,80,42,49,56,92,50,35,62,60,52,53,50,49,43,39,75,71,62,33,35,36,30,36,43,51,53,29,18,47,52,18,50,62,73,113

InterPro domains:
  IPR000086 NUDIX hydrolase domain [PF00293] (58-127)
  IPR000086 NUDIX hydrolase domain [PS51462] (56-198)
  IPR015797 NUDIX hydrolase-like domain superfamily [SSF55811] (14-184)
  IPR020084 NUDIX hydrolase, conserved site [PS00893] (96-117)
  IPR020476 NUDIX hydrolase [PR00502] (91-105)
  IPR020476 NUDIX hydrolase [PR00502] (105-120)